Protein AF-A0A9W4WM50-F1 (afdb_monomer)

Sequence (580 aa):
MAYTFANVKIEKAGLTVTTSDATSEHHPTNTIADTPDEDGKQFYYRPIKRREQKWVLYCTKLGAALARELKRANSDSEIPTEILTDLPKGYQLFEHVKNYINDPKKYRTDTYLFGLGSIKFRSPAEFEDHLLWLASDQSTQCICKYCSKDSTPRKKIQSTPQRSVQQTTPQSALTKKSLIVSPSNQVESKSKKSTSNNEQLPYDISYYIRSGEVAWFKTSTILPDNHLEELKKGNVDIGHWPGYVIERQKFSQAANDKVTRSQIGKISYRVQPFNVAGVLKALEDQVVPWLMLSSENFVKKIYKIKEDHESQGKYSPTLMRIISLFCSACDIARRISKTYALLDSYTYTFPPLFLQNIKDLEERRLLQEMEKCPHYKSIFFGSEILKEEDYVRMNDVVSKGNNIRVFKINTIYKNSENKLFFNGDIYLKASTKNGKISWSRLNEEDREYFIELKEISGRYYDTHPFIDKSMEVEEVISFNERKNLLEIQETNKTTKRSIASDDPLDTSTKKPKVRNENVSPQKKALQHSHPLDMNSKEVGIVKQKVDPLVISPTIPFLEESDDEISEVDGKLFEMLSNNS

Solvent-accessible surface area (backbone atoms only — not comparable to full-atom values): 36254 Å² total; per-residue (Å²): 134,88,69,60,74,66,22,60,45,85,42,84,67,9,34,39,49,76,41,62,87,32,38,65,85,34,47,82,83,55,48,56,92,62,84,56,48,98,82,30,42,36,76,25,37,40,74,59,52,83,87,38,69,74,44,48,55,39,29,35,56,45,13,42,52,50,47,54,50,48,39,70,69,38,77,86,59,85,71,82,33,52,24,33,68,58,69,37,60,41,44,49,46,26,29,40,37,36,42,26,75,80,44,64,89,63,49,48,70,50,54,32,40,26,10,49,65,91,50,66,36,64,47,52,80,60,39,42,49,44,51,53,35,40,23,18,69,58,88,61,80,49,74,20,65,84,67,33,86,85,58,63,84,80,74,83,81,85,86,83,82,89,84,86,82,88,88,88,85,81,90,83,86,91,87,83,91,87,83,86,88,87,87,85,89,86,86,82,91,80,93,74,87,74,87,76,68,77,52,70,77,81,90,74,82,72,60,69,87,49,62,74,20,35,30,32,32,35,26,85,73,74,50,57,69,73,57,55,49,41,27,57,77,66,73,50,85,63,71,56,43,39,27,32,30,67,40,77,46,71,41,72,96,74,83,92,73,93,74,58,87,89,50,69,70,42,54,32,31,39,29,39,46,37,55,48,85,66,78,41,73,42,47,60,98,36,54,47,62,38,72,74,60,74,81,42,73,59,62,59,49,52,54,47,55,50,58,55,31,84,74,61,67,83,67,56,75,66,45,51,50,53,50,51,37,50,52,52,16,49,50,50,52,52,56,44,23,23,27,31,27,78,36,68,73,44,86,53,77,79,63,69,67,53,66,76,72,50,84,50,67,65,61,37,46,53,50,66,54,49,51,77,25,58,24,32,51,31,30,41,51,24,35,42,69,52,43,52,72,36,48,25,28,47,64,50,91,78,50,65,74,71,35,44,46,31,37,33,30,62,41,37,36,31,48,98,84,70,48,57,38,34,38,29,46,43,33,37,40,37,60,45,100,82,71,51,74,46,38,34,74,69,55,57,95,92,55,78,45,79,49,50,67,87,46,44,19,43,78,51,30,85,89,52,76,78,66,81,64,62,56,67,63,80,43,82,48,51,63,67,56,54,49,55,60,70,68,55,44,64,72,78,78,49,88,89,75,69,90,89,72,84,77,90,81,80,90,83,84,81,88,85,91,84,90,84,88,82,86,85,84,90,79,87,78,89,77,90,85,84,84,89,81,84,83,90,83,89,85,90,80,94,78,82,94,77,86,81,87,76,87,70,84,86,75,96,81,87,80,84,68,76,100,69,87,73,80,81,85,93,88,89,87,86,82,89,88,81,82,136

Mean predicted aligned error: 20.42 Å

Foldseek 3Di:
DQFAFDQWDQDLQAIEGNFDPFALVFPDPQQDQDQADPQQKTKGKHFDDCPDPVNFVLQQVLLQLLVVSVCVNPVPDDRNHSGHLDDHPRKTKIWTFIARPVDRVPTDTQIWITTHHNDTQRGSVLCNLVSSCSRGPVPDFRPRLVRDPPNDDDDDDDDDDDDDDDDDDDDDDDDDDDDDDDDDDDDDDDDDDDDFDQPDDDDDAPQDAAALFKWWFQVVQAADVVLVVLCVVVVQDDRTFIAGFHHKDFDDDDDDDPDPPVRHGWIKTFIDTAQADDTTIGTPVGIDHCLVPLPDPSLVVLVVVLVVCVVPVPGDPSNNVVSVSRNVSSVLLQVLLQEKAFAAKDQDDDNPCLLVPQPDPVQSVVVVQQNVWIWGQWMSNRRGIDGQQFWFWWPDPPCPPQKTKIWGFHTWTQGPVRFIKTKTWIKIWHQDPVRDITIHTPDDPSDIDMDGPNGTQGGQRPVCNVSPGRRNHDYYDYPVVSVVSSPDHPVVVDPDDHSPDDDDDDDDDDDDDDDDDDDDDDDDDDDDDDDDDDDDDDDDDDDDDDDDDDPDPDDDDDPPDDPDDDDDDDDDDDPPPDDD

Radius of gyration: 33.78 Å; Cα contacts (8 Å, |Δi|>4): 833; chains: 1; bounding box: 81×107×106 Å

InterPro domains:
  IPR031915 Cryptic loci regulator 2, N-terminal [PF16761] (83-147)
  IPR038986 Cryptic loci regulator 2 [PTHR38046] (14-429)

Structure (mmCIF, N/CA/C/O backbone):
data_AF-A0A9W4WM50-F1
#
_entry.id   AF-A0A9W4WM50-F1
#
loop_
_atom_site.group_PDB
_atom_site.id
_atom_site.type_symbol
_atom_site.label_atom_id
_atom_site.label_alt_id
_atom_site.label_comp_id
_atom_site.label_asym_id
_atom_site.label_entity_id
_atom_site.label_seq_id
_atom_site.pdbx_PDB_ins_code
_atom_site.Cartn_x
_atom_site.Cartn_y
_atom_site.Cartn_z
_atom_site.occupancy
_atom_site.B_iso_or_equiv
_atom_site.auth_seq_id
_atom_site.auth_comp_id
_atom_site.auth_asym_id
_atom_site.auth_atom_id
_atom_site.pdbx_PDB_model_num
ATOM 1 N N . MET A 1 1 ? -44.010 -3.019 12.188 1.00 57.16 1 MET A N 1
ATOM 2 C CA . MET A 1 1 ? -44.573 -2.990 13.560 1.00 57.16 1 MET A CA 1
ATOM 3 C C . MET A 1 1 ? -43.812 -1.926 14.339 1.00 57.16 1 MET A C 1
ATOM 5 O O . MET A 1 1 ? -42.719 -1.588 13.901 1.00 57.16 1 MET A O 1
ATOM 9 N N . ALA A 1 2 ? -44.356 -1.378 15.426 1.00 67.69 2 ALA A N 1
ATOM 10 C CA . ALA A 1 2 ? -43.585 -0.509 16.319 1.00 67.69 2 ALA A CA 1
ATOM 11 C C . ALA A 1 2 ? -42.947 -1.365 17.423 1.00 67.69 2 ALA A C 1
ATOM 13 O O . ALA A 1 2 ? -43.643 -2.177 18.030 1.00 67.69 2 ALA A O 1
ATOM 14 N N . TYR A 1 3 ? -41.646 -1.199 17.659 1.00 81.56 3 TYR A N 1
ATOM 15 C CA . TYR A 1 3 ? -40.951 -1.804 18.794 1.00 81.56 3 TYR A CA 1
ATOM 16 C C . TYR A 1 3 ? -40.905 -0.805 19.952 1.00 81.56 3 TYR A C 1
ATOM 18 O O . TYR A 1 3 ? -40.448 0.324 19.777 1.00 81.56 3 TYR A O 1
ATOM 26 N N . THR A 1 4 ? -41.319 -1.232 21.143 1.00 88.19 4 THR A N 1
ATOM 27 C CA . THR A 1 4 ? -41.047 -0.501 22.386 1.00 88.19 4 THR A CA 1
ATOM 28 C C . THR A 1 4 ? -39.638 -0.859 22.843 1.00 88.19 4 THR A C 1
ATOM 30 O O . THR A 1 4 ? -39.409 -1.957 23.346 1.00 88.19 4 THR A O 1
ATOM 33 N N . PHE A 1 5 ? -38.671 0.033 22.635 1.00 91.75 5 PHE A N 1
ATOM 34 C CA . PHE A 1 5 ? -37.283 -0.213 23.029 1.00 91.75 5 PHE A CA 1
ATOM 35 C C . PHE A 1 5 ? -37.091 -0.005 24.535 1.00 91.75 5 PHE A C 1
ATOM 37 O O . PHE A 1 5 ? -37.196 1.114 25.031 1.00 91.75 5 PHE A O 1
ATOM 44 N N . ALA A 1 6 ? -36.801 -1.093 25.252 1.00 92.25 6 ALA A N 1
ATOM 45 C CA . ALA A 1 6 ? -36.614 -1.105 26.707 1.00 92.25 6 ALA A CA 1
ATOM 46 C C . ALA A 1 6 ? -35.228 -1.621 27.138 1.00 92.25 6 ALA A C 1
ATOM 48 O O . ALA A 1 6 ? -34.771 -1.328 28.240 1.00 92.25 6 ALA A O 1
ATOM 49 N N . ASN A 1 7 ? -34.545 -2.369 26.266 1.00 95.00 7 ASN A N 1
ATOM 50 C CA . ASN A 1 7 ? -33.316 -3.105 26.567 1.00 95.00 7 ASN A CA 1
ATOM 51 C C . ASN A 1 7 ? -32.084 -2.504 25.863 1.00 95.00 7 ASN A C 1
ATOM 53 O O . ASN A 1 7 ? -31.195 -3.228 25.410 1.00 95.00 7 ASN A O 1
ATOM 57 N N . VAL A 1 8 ? -32.034 -1.173 25.748 1.00 94.12 8 VAL A N 1
ATOM 58 C CA . VAL A 1 8 ? -30.922 -0.428 25.136 1.00 94.12 8 VAL A CA 1
ATOM 59 C C . VAL A 1 8 ? -30.452 0.676 26.072 1.00 94.12 8 VAL A C 1
ATOM 61 O O . VAL A 1 8 ? -31.258 1.444 26.592 1.00 94.12 8 VAL A O 1
ATOM 64 N N . LYS A 1 9 ? -29.136 0.806 26.230 1.00 94.25 9 LYS A N 1
ATOM 65 C CA . LYS A 1 9 ? -28.502 2.018 26.752 1.00 94.25 9 LYS A CA 1
ATOM 66 C C . LYS A 1 9 ? -27.937 2.828 25.594 1.00 94.25 9 LYS A C 1
ATOM 68 O O . LYS A 1 9 ? -27.181 2.293 24.783 1.00 94.25 9 LYS A O 1
ATOM 73 N N . ILE A 1 10 ? -28.293 4.108 25.548 1.00 92.50 10 ILE A N 1
ATOM 74 C CA . ILE A 1 10 ? -27.641 5.103 24.698 1.00 92.50 10 ILE A CA 1
ATOM 75 C C . ILE A 1 10 ? -26.515 5.712 25.534 1.00 92.50 10 ILE A C 1
ATOM 77 O O . ILE A 1 10 ? -26.755 6.305 26.584 1.00 92.50 10 ILE A O 1
ATOM 81 N N . GLU A 1 11 ? -25.279 5.527 25.092 1.00 89.75 11 GLU A N 1
ATOM 82 C CA . GLU A 1 11 ? -24.071 6.016 25.749 1.00 89.75 11 GLU A CA 1
ATOM 83 C C . GLU A 1 11 ? -23.299 6.896 24.753 1.00 89.75 11 GLU A C 1
ATOM 85 O O . GLU A 1 11 ? -23.441 6.748 23.541 1.00 89.75 11 GLU A O 1
ATOM 90 N N . LYS A 1 12 ? -22.415 7.794 25.217 1.00 81.38 12 LYS A N 1
ATOM 91 C CA . LYS A 1 12 ? -21.556 8.578 24.297 1.00 81.38 12 LYS A CA 1
ATOM 92 C C . LYS A 1 12 ? -20.693 7.675 23.390 1.00 81.38 12 LYS A C 1
ATOM 94 O O . LYS A 1 12 ? -20.316 8.067 22.290 1.00 81.38 12 LYS A O 1
ATOM 99 N N . ALA A 1 13 ? -20.417 6.459 23.857 1.00 80.38 13 ALA A N 1
ATOM 100 C CA . ALA A 1 13 ? -19.750 5.387 23.129 1.00 80.38 13 ALA A CA 1
ATOM 101 C C . ALA A 1 13 ? -20.557 4.828 21.939 1.00 80.38 13 ALA A C 1
ATOM 103 O O . ALA A 1 13 ? -19.961 4.338 20.987 1.00 80.38 13 ALA A O 1
ATOM 104 N N . GLY A 1 14 ? -21.889 4.863 21.999 1.00 91.94 14 GLY A N 1
ATOM 105 C CA . GLY A 1 14 ? -22.771 4.159 21.073 1.00 91.94 14 GLY A CA 1
ATOM 106 C C . GLY A 1 14 ? -23.938 3.483 21.788 1.00 91.94 14 GLY A C 1
ATOM 107 O O . GLY A 1 14 ? -24.387 3.929 22.844 1.00 91.94 14 GLY A O 1
ATOM 108 N N . LEU A 1 15 ? -24.433 2.399 21.199 1.00 94.06 15 LEU A N 1
ATOM 109 C CA . LEU A 1 15 ? -25.604 1.663 21.663 1.00 94.06 15 LEU A CA 1
ATOM 110 C C . LEU A 1 15 ? -25.195 0.333 22.307 1.00 94.06 15 LEU A C 1
ATOM 112 O O . LEU A 1 15 ? -24.501 -0.477 21.693 1.00 94.06 15 LEU A O 1
ATOM 116 N N . THR A 1 16 ? -25.671 0.088 23.527 1.00 95.88 16 THR A N 1
ATOM 117 C CA . THR A 1 16 ? -25.411 -1.146 24.283 1.00 95.88 16 THR A CA 1
ATOM 118 C C . THR A 1 16 ? -26.733 -1.879 24.528 1.00 95.88 16 THR A C 1
ATOM 120 O O . THR A 1 16 ? -27.562 -1.407 25.308 1.00 95.88 16 THR A O 1
ATOM 123 N N . VAL A 1 17 ? -26.948 -3.036 23.889 1.00 96.19 17 VAL A N 1
ATOM 124 C CA . VAL A 1 17 ? -28.140 -3.877 24.132 1.00 96.19 17 VAL A CA 1
ATOM 125 C C . VAL A 1 17 ? -27.931 -4.712 25.397 1.00 96.19 17 VAL A C 1
ATOM 127 O O . VAL A 1 17 ? -26.958 -5.457 25.508 1.00 96.19 17 VAL A O 1
ATOM 130 N N . THR A 1 18 ? -28.827 -4.572 26.376 1.00 96.00 18 THR A N 1
ATOM 131 C CA . THR A 1 18 ? -28.659 -5.146 27.725 1.00 96.00 18 THR A CA 1
ATOM 132 C C . THR A 1 18 ? -29.160 -6.581 27.864 1.00 96.00 18 THR A C 1
ATOM 134 O O . THR A 1 18 ? -28.755 -7.276 28.797 1.00 96.00 18 THR A O 1
ATOM 137 N N . THR A 1 19 ? -30.018 -7.027 26.947 1.00 95.12 19 THR A N 1
ATOM 138 C CA . THR A 1 19 ? -30.654 -8.352 26.958 1.00 95.12 19 THR A CA 1
ATOM 139 C C . THR A 1 19 ? -30.046 -9.255 25.890 1.00 95.12 19 THR A C 1
ATOM 141 O O . THR A 1 19 ? -29.644 -8.799 24.822 1.00 95.12 19 THR A O 1
ATOM 144 N N . SER A 1 20 ? -29.951 -10.552 26.179 1.00 95.00 20 SER A N 1
ATOM 145 C CA . SER A 1 20 ? -29.445 -11.560 25.247 1.00 95.00 20 SER A CA 1
ATOM 146 C C . SER A 1 20 ? -30.062 -12.924 25.541 1.00 95.00 20 SER A C 1
ATOM 148 O O . SER A 1 20 ? -30.297 -13.266 26.699 1.00 95.00 20 SER A O 1
ATOM 150 N N . ASP A 1 21 ? -30.277 -13.700 24.485 1.00 93.12 21 ASP A N 1
ATOM 151 C CA . ASP A 1 21 ? -30.723 -15.094 24.488 1.00 93.12 21 ASP A CA 1
ATOM 152 C C . ASP A 1 21 ? -29.594 -16.086 24.134 1.00 93.12 21 ASP A C 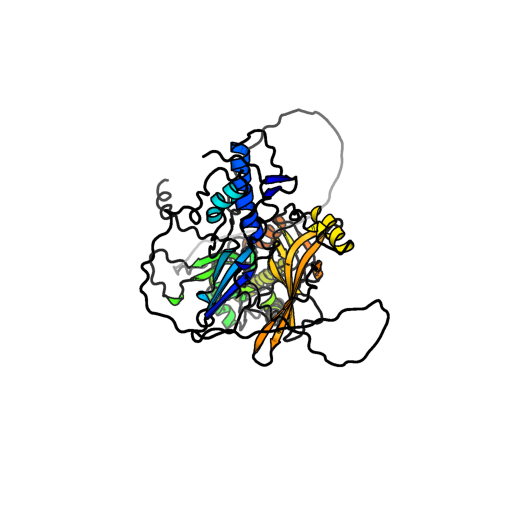1
ATOM 154 O O . ASP A 1 21 ? -29.828 -17.291 24.028 1.00 93.12 21 ASP A O 1
ATOM 158 N N . ALA A 1 22 ? -28.359 -15.599 23.965 1.00 93.31 22 ALA A N 1
ATOM 159 C CA . ALA A 1 22 ? -27.210 -16.418 23.593 1.00 93.31 22 ALA A CA 1
ATOM 160 C C . ALA A 1 22 ? -26.449 -17.036 24.776 1.00 93.31 22 ALA A C 1
ATOM 162 O O . ALA A 1 22 ? -26.294 -16.441 25.844 1.00 93.31 22 ALA A O 1
ATOM 163 N N . THR A 1 23 ? -25.848 -18.201 24.522 1.00 90.31 23 THR A N 1
ATOM 164 C CA . THR A 1 23 ? -24.855 -18.834 25.403 1.00 90.31 23 THR A CA 1
ATOM 165 C C . THR A 1 23 ? -23.603 -19.215 24.612 1.00 90.31 23 THR A C 1
ATOM 167 O O . THR A 1 23 ? -23.659 -19.519 23.419 1.00 90.31 23 THR A O 1
ATOM 170 N N . SER A 1 24 ? -22.445 -19.220 25.278 1.00 88.81 24 SER A N 1
ATOM 171 C CA . SER A 1 24 ? -21.162 -19.593 24.662 1.00 88.81 24 SER A CA 1
ATOM 172 C C . SER A 1 24 ? -21.041 -21.085 24.335 1.00 88.81 24 SER A C 1
ATOM 174 O O . SER A 1 24 ? -20.157 -21.480 23.587 1.00 88.81 24 SER A O 1
ATOM 176 N N . GLU A 1 25 ? -21.940 -21.921 24.857 1.00 89.69 25 GLU A N 1
ATOM 177 C CA . GLU A 1 25 ? -22.027 -23.353 24.533 1.00 89.69 25 GLU A CA 1
ATOM 178 C C . GLU A 1 25 ? -22.451 -23.592 23.072 1.00 89.69 25 GLU A C 1
ATOM 180 O O . GLU A 1 25 ? -22.173 -24.644 22.503 1.00 89.69 25 GLU A O 1
ATOM 185 N N . HIS A 1 26 ? -23.069 -22.588 22.440 1.00 90.38 26 HIS A N 1
ATOM 186 C CA . HIS A 1 26 ? -23.449 -22.588 21.027 1.00 90.38 26 HIS A CA 1
ATOM 187 C C . HIS A 1 26 ? -22.331 -22.112 20.081 1.00 90.38 26 HIS A C 1
ATOM 189 O O . HIS A 1 26 ? -22.561 -21.953 18.880 1.00 90.38 26 HIS A O 1
ATOM 195 N N . HIS A 1 27 ? -21.126 -21.838 20.588 1.00 93.62 27 HIS A N 1
ATOM 196 C CA . HIS A 1 27 ? -19.975 -21.471 19.757 1.00 93.62 27 HIS A CA 1
ATOM 197 C C . HIS A 1 27 ? -19.401 -22.715 19.046 1.00 93.62 27 HIS A C 1
ATOM 199 O O . HIS A 1 27 ? -19.500 -23.827 19.567 1.00 93.62 27 HIS A O 1
ATOM 205 N N . PRO A 1 28 ? -18.813 -22.576 17.842 1.00 92.56 28 PRO A N 1
ATOM 206 C CA . PRO A 1 28 ? -18.194 -23.700 17.147 1.00 92.56 28 PRO A CA 1
ATOM 207 C C . PRO A 1 28 ? -16.991 -24.225 17.940 1.00 92.56 28 PRO A C 1
ATOM 209 O O . PRO A 1 28 ? -16.204 -23.448 18.472 1.00 92.56 28 PRO A O 1
ATOM 212 N N . THR A 1 29 ? -16.826 -25.547 17.989 1.00 90.38 29 THR A N 1
ATOM 213 C CA . THR A 1 29 ? -15.740 -26.207 18.733 1.00 90.38 29 THR A CA 1
ATOM 214 C C . THR A 1 29 ? -14.476 -26.426 17.900 1.00 90.38 29 THR A C 1
ATOM 216 O O . THR A 1 29 ? -13.381 -26.452 18.454 1.00 90.38 29 THR A O 1
ATOM 219 N N . ASN A 1 30 ? -14.593 -26.538 16.572 1.00 90.19 30 ASN A N 1
ATOM 220 C CA . ASN A 1 30 ? -13.462 -26.664 15.648 1.00 90.19 30 ASN A CA 1
ATOM 221 C C . ASN A 1 30 ? -12.849 -25.286 15.333 1.00 90.19 30 ASN A C 1
ATOM 223 O O . ASN A 1 30 ? -12.982 -24.763 14.226 1.00 90.19 30 ASN A O 1
ATOM 227 N N . THR A 1 31 ? -12.222 -24.664 16.334 1.00 87.12 31 THR A N 1
ATOM 228 C CA . THR A 1 31 ? -11.663 -23.300 16.242 1.00 87.12 31 THR A CA 1
ATOM 229 C C . THR A 1 31 ? -10.204 -23.233 15.790 1.00 87.12 31 THR A C 1
ATOM 231 O O . THR A 1 31 ? -9.695 -22.144 15.519 1.00 87.12 31 THR A O 1
ATOM 234 N N . ILE A 1 32 ? -9.536 -24.383 15.682 1.00 82.25 32 ILE A N 1
ATOM 235 C CA . ILE A 1 32 ? -8.114 -24.519 15.348 1.00 82.25 32 ILE A CA 1
ATOM 236 C C . ILE A 1 32 ? -7.972 -25.121 13.942 1.00 82.25 32 ILE A C 1
ATOM 238 O O . ILE A 1 32 ? -8.825 -25.878 13.482 1.00 82.25 32 ILE A O 1
ATOM 242 N N . ALA A 1 33 ? -6.895 -24.762 13.242 1.00 82.25 33 ALA A N 1
ATOM 243 C CA . ALA A 1 33 ? -6.558 -25.309 11.933 1.00 82.25 33 ALA A CA 1
ATOM 244 C C . ALA A 1 33 ? -5.970 -26.731 12.060 1.00 82.25 33 ALA A C 1
ATOM 246 O O . ALA A 1 33 ? -4.751 -26.914 12.038 1.00 82.25 33 ALA A O 1
ATOM 247 N N . ASP A 1 34 ? -6.845 -27.727 12.205 1.00 80.00 34 ASP A N 1
ATOM 248 C CA . ASP A 1 34 ? -6.488 -29.150 12.307 1.00 80.00 34 ASP A CA 1
ATOM 249 C C . ASP A 1 34 ? -5.799 -29.695 11.037 1.00 80.00 34 ASP A C 1
ATOM 251 O O . ASP A 1 34 ? -5.687 -29.014 10.011 1.00 80.00 34 ASP A O 1
ATOM 255 N N . THR A 1 35 ? -5.320 -30.943 11.081 1.00 82.62 35 THR A N 1
ATOM 256 C CA . THR A 1 35 ? -4.756 -31.611 9.898 1.00 82.62 35 THR A CA 1
ATOM 257 C C . THR A 1 35 ? -5.789 -31.706 8.765 1.00 82.62 35 THR A C 1
ATOM 259 O O . THR A 1 35 ? -6.939 -32.049 9.044 1.00 82.62 35 THR A O 1
ATOM 262 N N . PRO A 1 36 ? -5.402 -31.449 7.501 1.00 83.56 36 PRO A N 1
ATOM 263 C CA . PRO A 1 36 ? -6.304 -31.568 6.356 1.00 83.56 36 PRO A CA 1
ATOM 264 C C . PRO A 1 36 ? -6.887 -32.978 6.196 1.00 83.56 36 PRO A C 1
ATOM 266 O O . PRO A 1 36 ? -6.242 -33.959 6.567 1.00 83.56 36 PRO A O 1
ATOM 269 N N . ASP A 1 37 ? -8.074 -33.070 5.593 1.00 84.81 37 ASP A N 1
ATOM 270 C CA . ASP A 1 37 ? -8.659 -34.348 5.176 1.00 84.81 37 ASP A CA 1
ATOM 271 C C . ASP A 1 37 ? -7.948 -34.959 3.952 1.00 84.81 37 ASP A C 1
ATOM 273 O O . ASP A 1 37 ? -7.049 -34.353 3.366 1.00 84.81 37 ASP A O 1
ATOM 277 N N . GLU A 1 38 ? -8.343 -36.176 3.566 1.00 85.94 38 GLU A N 1
ATOM 278 C CA . GLU A 1 38 ? -7.714 -36.939 2.474 1.00 85.94 38 GLU A CA 1
ATOM 279 C C . GLU A 1 38 ? -7.813 -36.242 1.099 1.00 85.94 38 GLU A C 1
ATOM 281 O O . GLU A 1 38 ? -6.940 -36.433 0.254 1.00 85.94 38 GLU A O 1
ATOM 286 N N . ASP A 1 39 ? -8.802 -35.360 0.890 1.00 82.56 39 ASP A N 1
ATOM 287 C CA . ASP A 1 39 ? -8.909 -34.517 -0.315 1.00 82.56 39 ASP A CA 1
ATOM 288 C C . ASP A 1 39 ? -8.091 -33.207 -0.201 1.00 82.56 39 ASP A C 1
ATOM 290 O O . ASP A 1 39 ? -8.086 -32.380 -1.121 1.00 82.56 39 ASP A O 1
ATOM 294 N N . GLY A 1 40 ? -7.422 -32.969 0.931 1.00 83.38 40 GLY A N 1
ATOM 295 C CA . GLY A 1 40 ? -6.658 -31.757 1.230 1.00 83.38 40 GLY A CA 1
ATOM 296 C C . GLY A 1 40 ? -7.502 -30.562 1.688 1.00 83.38 40 GLY A C 1
ATOM 297 O O . GLY A 1 40 ? -7.051 -29.419 1.548 1.00 83.38 40 GLY A O 1
ATOM 298 N N . LYS A 1 41 ? -8.717 -30.780 2.209 1.00 85.50 41 LYS A N 1
ATOM 299 C CA . LYS A 1 41 ? -9.574 -29.716 2.763 1.00 85.50 41 LYS A CA 1
ATOM 300 C C . LYS A 1 41 ? -9.277 -29.501 4.247 1.00 85.50 41 LYS A C 1
ATOM 302 O O . LYS A 1 41 ? -9.097 -30.454 4.996 1.00 85.50 41 LYS A O 1
ATOM 307 N N . GLN A 1 42 ? -9.279 -28.248 4.690 1.00 89.56 42 GLN A N 1
ATOM 308 C CA . GLN A 1 42 ? -9.053 -27.863 6.086 1.00 89.56 42 GLN A CA 1
ATOM 309 C C . GLN A 1 42 ? -10.052 -26.757 6.458 1.00 89.56 42 GLN A C 1
ATOM 311 O O . GLN A 1 42 ? -9.898 -25.603 6.049 1.00 89.56 42 GLN A O 1
ATOM 316 N N . PHE A 1 43 ? -11.120 -27.128 7.174 1.00 91.56 43 PHE A N 1
ATOM 317 C CA . PHE A 1 43 ? -12.271 -26.261 7.466 1.00 91.56 43 PHE A CA 1
ATOM 318 C C . PHE A 1 43 ? -12.424 -26.022 8.979 1.00 91.56 43 PHE A C 1
ATOM 320 O O . PHE A 1 43 ? -12.717 -26.952 9.731 1.00 91.56 43 PHE A O 1
ATOM 327 N N . TYR A 1 44 ? -12.271 -24.773 9.423 1.00 93.62 44 TYR A N 1
ATOM 328 C CA . TYR A 1 44 ? -12.313 -24.395 10.844 1.00 93.62 44 TYR A CA 1
ATOM 329 C C . TYR A 1 44 ? -12.935 -23.007 11.057 1.00 93.62 44 TYR A C 1
ATOM 331 O O . TYR A 1 44 ? -13.125 -22.246 10.107 1.00 93.62 44 TYR A O 1
ATOM 339 N N . TYR A 1 45 ? -13.287 -22.685 12.302 1.00 94.62 45 TYR A N 1
ATOM 340 C CA . TYR A 1 45 ? -13.939 -21.433 12.694 1.00 94.62 45 TYR A CA 1
ATOM 341 C C . TYR A 1 45 ? -13.019 -20.554 13.550 1.00 94.62 45 TYR A C 1
ATOM 343 O O . TYR A 1 45 ? -12.984 -20.691 14.772 1.00 94.62 45 TYR A O 1
ATOM 351 N N . ARG A 1 46 ? -12.303 -19.603 12.941 1.00 95.19 46 ARG A N 1
ATOM 352 C CA . ARG A 1 46 ? -11.490 -18.645 13.707 1.00 95.19 46 ARG A CA 1
ATOM 353 C C . ARG A 1 46 ? -12.404 -17.597 14.366 1.00 95.19 46 ARG A C 1
ATOM 355 O O . ARG A 1 46 ? -13.207 -16.995 13.652 1.00 95.19 46 ARG A O 1
ATOM 362 N N . PRO A 1 47 ? -12.308 -17.330 15.682 1.00 94.31 47 PRO A N 1
ATOM 363 C CA . PRO A 1 47 ? -13.021 -16.211 16.299 1.00 94.31 47 PRO A CA 1
ATOM 364 C C . PRO A 1 47 ? -12.482 -14.873 15.775 1.00 94.31 47 PRO A C 1
ATOM 366 O O . PRO A 1 47 ? -11.268 -14.674 15.694 1.00 94.31 47 PRO A O 1
ATOM 369 N N . ILE A 1 48 ? -13.391 -13.956 15.440 1.00 93.19 48 ILE A N 1
ATOM 370 C CA . ILE A 1 48 ? -13.072 -12.589 15.010 1.00 93.19 48 ILE A CA 1
ATOM 371 C C . ILE A 1 48 ? -12.962 -11.710 16.264 1.00 93.19 48 ILE A C 1
ATOM 373 O O . ILE A 1 48 ? -13.912 -11.598 17.044 1.00 93.19 48 ILE A O 1
ATOM 377 N N . LYS A 1 49 ? -11.792 -11.104 16.480 1.00 88.06 49 LYS A N 1
ATOM 378 C CA . LYS A 1 49 ? -11.478 -10.237 17.626 1.00 88.06 49 LYS A CA 1
ATOM 379 C C . LYS A 1 49 ? -12.084 -8.838 17.433 1.00 88.06 49 LYS A C 1
ATOM 381 O O . LYS A 1 49 ? -12.185 -8.351 16.311 1.00 88.06 49 LYS A O 1
ATOM 386 N N . ARG A 1 50 ? -12.387 -8.134 18.536 1.00 82.31 50 ARG A N 1
ATOM 387 C CA . ARG A 1 50 ? -13.011 -6.788 18.509 1.00 82.31 50 ARG A CA 1
ATOM 388 C C . ARG A 1 50 ? -12.231 -5.705 17.739 1.00 82.31 50 ARG A C 1
ATOM 390 O O . ARG A 1 50 ? -12.832 -4.712 17.351 1.00 82.31 50 ARG A O 1
ATOM 397 N N . ARG A 1 51 ? -10.915 -5.878 17.532 1.00 72.56 51 ARG A N 1
ATOM 398 C CA . ARG A 1 51 ? -10.058 -4.947 16.765 1.00 72.56 51 ARG A CA 1
ATOM 399 C C . ARG A 1 51 ? -10.115 -5.165 15.240 1.00 72.56 51 ARG A C 1
ATOM 401 O O . ARG A 1 51 ? -9.591 -4.344 14.503 1.00 72.56 51 ARG A O 1
ATOM 408 N N . GLU A 1 52 ? -10.710 -6.254 14.749 1.00 82.25 52 GLU A N 1
ATOM 409 C CA . GLU A 1 52 ? -10.707 -6.578 13.313 1.00 82.25 52 GLU A CA 1
ATOM 410 C C . GLU A 1 52 ? -11.768 -5.779 12.537 1.00 82.25 52 GLU A C 1
ATOM 412 O O . GLU A 1 52 ? -12.912 -5.668 12.980 1.00 82.25 52 GLU A O 1
ATOM 417 N N . GLN A 1 53 ? -11.438 -5.309 11.327 1.00 83.00 53 GLN A N 1
ATOM 418 C CA . GLN A 1 53 ? -12.354 -4.552 10.453 1.00 83.00 53 GLN A CA 1
ATOM 419 C C . GLN A 1 53 ? -13.704 -5.268 10.246 1.00 83.00 53 GLN A C 1
ATOM 421 O O . GLN A 1 53 ? -14.757 -4.630 10.269 1.00 83.00 53 GLN A O 1
ATOM 426 N N . LYS A 1 54 ? -13.692 -6.607 10.131 1.00 86.25 54 LYS A N 1
ATOM 427 C CA . LYS A 1 54 ? -14.903 -7.444 10.040 1.00 86.25 54 LYS A CA 1
ATOM 428 C C . LYS A 1 54 ? -15.822 -7.312 11.261 1.00 86.25 54 LYS A C 1
ATOM 430 O O . LYS A 1 54 ? -17.036 -7.343 11.089 1.00 86.25 54 LYS A O 1
ATOM 435 N N . TRP A 1 55 ? -15.274 -7.169 12.472 1.00 93.25 55 TRP A N 1
ATOM 436 C CA . TRP A 1 55 ? -16.057 -6.931 13.691 1.00 93.25 55 TRP A CA 1
ATOM 437 C C . TRP A 1 55 ? -16.635 -5.516 13.694 1.00 93.25 55 TRP A C 1
ATOM 439 O O . TRP A 1 55 ? -17.842 -5.348 13.863 1.00 93.25 55 TRP A O 1
ATOM 449 N N . VAL A 1 56 ? -15.788 -4.509 13.448 1.00 87.44 56 VAL A N 1
ATOM 450 C CA . VAL A 1 56 ? -16.190 -3.092 13.440 1.00 87.44 56 VAL A CA 1
ATOM 451 C C . VAL A 1 56 ? -17.330 -2.865 12.444 1.00 87.44 56 VAL A C 1
ATOM 453 O O . VAL A 1 56 ? -18.385 -2.370 12.827 1.00 87.44 56 VAL A O 1
ATOM 456 N N . LEU A 1 57 ? -17.185 -3.330 11.199 1.00 84.81 57 LEU A N 1
ATOM 457 C CA . LEU A 1 57 ? -18.210 -3.207 10.158 1.00 84.81 57 LEU A CA 1
ATOM 458 C C . LEU A 1 57 ? -19.535 -3.897 10.532 1.00 84.81 57 LEU A C 1
ATOM 460 O O . LEU A 1 57 ? -20.608 -3.404 10.178 1.00 84.81 57 LEU A O 1
ATOM 464 N N . TYR A 1 58 ? -19.479 -5.022 11.253 1.00 94.19 58 TYR A N 1
ATOM 465 C CA . TYR A 1 58 ? -20.667 -5.738 11.725 1.00 94.19 58 TYR A CA 1
ATOM 466 C C . TYR A 1 58 ? -21.401 -4.927 12.804 1.00 94.19 58 TYR A C 1
ATOM 468 O O . TYR A 1 58 ? -22.607 -4.706 12.689 1.00 94.19 58 TYR A O 1
ATOM 476 N N . CYS A 1 59 ? -20.675 -4.414 13.802 1.00 94.94 59 CYS A N 1
ATOM 477 C CA . CYS A 1 59 ? -21.230 -3.571 14.864 1.00 94.94 59 CYS A CA 1
ATOM 478 C C . CYS A 1 59 ? -21.722 -2.203 14.366 1.00 94.94 59 CYS A C 1
ATOM 480 O O . CYS A 1 59 ? -22.720 -1.707 14.886 1.00 94.94 59 CYS A O 1
ATOM 482 N N . THR A 1 60 ? -21.096 -1.613 13.342 1.00 91.44 60 THR A N 1
ATOM 483 C CA . THR A 1 60 ? -21.574 -0.374 12.702 1.00 91.44 60 THR A CA 1
ATOM 484 C C . THR A 1 60 ? -22.875 -0.605 11.940 1.00 91.44 60 THR A C 1
ATOM 486 O O . THR A 1 60 ? -23.831 0.138 12.136 1.00 91.44 60 THR A O 1
ATOM 489 N N . LYS A 1 61 ? -22.970 -1.665 11.122 1.00 89.69 61 LYS A N 1
ATOM 490 C CA . LYS A 1 61 ? -24.209 -1.967 10.378 1.00 89.69 61 LYS A CA 1
ATOM 491 C C . LYS A 1 61 ? -25.385 -2.269 11.318 1.00 89.69 61 LYS A C 1
ATOM 493 O O . LYS A 1 61 ? -26.487 -1.783 11.084 1.00 89.69 61 LYS A O 1
ATOM 498 N N . LEU A 1 62 ? -25.141 -2.998 12.410 1.00 96.00 62 LEU A N 1
ATOM 499 C CA . LEU A 1 62 ? -26.142 -3.236 13.457 1.00 96.00 62 LEU A CA 1
ATOM 500 C C . LEU A 1 62 ? -26.492 -1.976 14.271 1.00 96.00 62 LEU A C 1
ATOM 502 O O . LEU A 1 62 ? -27.657 -1.764 14.600 1.00 96.00 62 LEU A O 1
ATOM 506 N N . GLY A 1 63 ? -25.500 -1.141 14.591 1.00 95.38 63 GLY A N 1
ATOM 507 C CA . GLY A 1 63 ? -25.691 0.100 15.342 1.00 95.38 63 GLY A CA 1
ATOM 508 C C . GLY A 1 63 ? -26.543 1.113 14.582 1.00 95.38 63 GLY A C 1
ATOM 509 O O . GLY A 1 63 ? -27.503 1.630 15.143 1.00 95.38 63 GLY A O 1
ATOM 510 N N . ALA A 1 64 ? -26.264 1.315 13.292 1.00 92.56 64 ALA A N 1
ATOM 511 C CA . ALA A 1 64 ? -27.046 2.183 12.414 1.00 92.56 64 ALA A CA 1
ATOM 512 C C . ALA A 1 64 ? -28.493 1.688 12.248 1.00 92.56 64 ALA A C 1
ATOM 514 O O . ALA A 1 64 ? -29.432 2.483 12.271 1.00 92.56 64 ALA A O 1
ATOM 515 N N . ALA A 1 65 ? -28.699 0.370 12.149 1.00 92.38 65 ALA A N 1
ATOM 516 C CA . ALA A 1 65 ? -30.037 -0.213 12.119 1.00 92.38 65 ALA A CA 1
ATOM 517 C C . ALA A 1 65 ? -30.827 0.059 13.410 1.00 92.38 65 ALA A C 1
ATOM 519 O O . ALA A 1 65 ? -31.962 0.534 13.352 1.00 92.38 65 ALA A O 1
ATOM 520 N N . LEU A 1 66 ? -30.218 -0.178 14.577 1.00 95.25 66 LEU A N 1
ATOM 521 C CA . LEU A 1 66 ? -30.855 0.084 15.867 1.00 95.25 66 LEU A CA 1
ATOM 522 C C . LEU A 1 66 ? -31.094 1.589 16.091 1.00 95.25 66 LEU A C 1
ATOM 524 O O . LEU A 1 66 ? -32.174 1.972 16.535 1.00 95.25 66 LEU A O 1
ATOM 528 N N . ALA A 1 67 ? -30.140 2.451 15.725 1.00 95.06 67 ALA A N 1
ATOM 529 C CA . ALA A 1 67 ? -30.267 3.907 15.822 1.00 95.06 67 ALA A CA 1
ATOM 530 C C . ALA A 1 67 ? -31.424 4.452 14.968 1.00 95.06 67 ALA A C 1
ATOM 532 O O . ALA A 1 67 ? -32.204 5.284 15.434 1.00 95.06 67 ALA A O 1
ATOM 533 N N . ARG A 1 68 ? -31.571 3.947 13.737 1.00 94.19 68 ARG A N 1
ATOM 534 C CA . ARG A 1 68 ? -32.654 4.295 12.808 1.00 94.19 68 ARG A CA 1
ATOM 535 C C . ARG A 1 68 ? -34.034 3.960 13.377 1.00 94.19 68 ARG A C 1
ATOM 537 O O . ARG A 1 68 ? -34.950 4.772 13.266 1.00 94.19 68 ARG A O 1
ATOM 544 N N . GLU A 1 69 ? -34.192 2.790 13.994 1.00 92.94 69 GLU A N 1
ATOM 545 C CA . GLU A 1 69 ? -35.474 2.387 14.585 1.00 92.94 69 GLU A CA 1
ATOM 546 C C . GLU A 1 69 ? -35.747 3.078 15.932 1.00 92.94 69 GLU A C 1
ATOM 548 O O . GLU A 1 69 ? -36.889 3.457 16.187 1.00 92.94 69 GLU A O 1
ATOM 553 N N . LEU A 1 70 ? -34.719 3.351 16.748 1.00 91.88 70 LEU A N 1
ATOM 554 C CA . LEU A 1 70 ? -34.840 4.192 17.948 1.00 91.88 70 LEU A CA 1
ATOM 555 C C . LEU A 1 70 ? -35.344 5.600 17.597 1.00 91.88 70 LEU A C 1
ATOM 557 O O . LEU A 1 70 ? -36.333 6.050 18.168 1.00 91.88 70 LEU A O 1
ATOM 561 N N . LYS A 1 71 ? -34.735 6.257 16.598 1.00 92.19 71 LYS A N 1
ATOM 562 C CA . LYS A 1 71 ? -35.159 7.579 16.094 1.00 92.19 71 LYS A CA 1
ATOM 563 C C . LYS A 1 71 ? -36.567 7.572 15.484 1.00 92.19 71 LYS A C 1
ATOM 565 O O . LYS A 1 71 ? -37.249 8.591 15.509 1.00 92.19 71 LYS A O 1
ATOM 570 N N . ARG A 1 72 ? -37.025 6.431 14.950 1.00 88.75 72 ARG A N 1
ATOM 571 C CA . ARG A 1 72 ? -38.410 6.241 14.478 1.00 88.75 72 ARG A CA 1
ATOM 572 C C . ARG A 1 72 ? -39.402 6.064 15.633 1.00 88.75 72 ARG A C 1
ATOM 574 O O . ARG A 1 72 ? -40.539 6.507 15.511 1.00 88.75 72 ARG A O 1
ATOM 581 N N . ALA A 1 73 ? -38.997 5.403 16.717 1.00 86.50 73 ALA A N 1
ATOM 582 C CA . ALA A 1 73 ? -39.832 5.191 17.900 1.00 86.50 73 ALA A CA 1
ATOM 583 C C . ALA A 1 73 ? -39.917 6.436 18.804 1.00 86.50 73 ALA A C 1
ATOM 585 O O . ALA A 1 73 ? -40.947 6.660 19.434 1.00 86.50 73 ALA A O 1
ATOM 586 N N . ASN A 1 74 ? -38.856 7.247 18.852 1.00 84.44 74 ASN A N 1
ATOM 587 C CA . ASN A 1 74 ? -38.802 8.511 19.579 1.00 84.44 74 ASN A CA 1
ATOM 588 C C . ASN A 1 74 ? -37.900 9.514 18.833 1.00 84.44 74 ASN A C 1
ATOM 590 O O . ASN A 1 74 ? -36.673 9.387 18.859 1.00 84.44 74 ASN A O 1
ATOM 594 N N . SER A 1 75 ? -38.513 10.520 18.200 1.00 72.50 75 SER A N 1
ATOM 595 C CA . SER A 1 75 ? -37.836 11.548 17.390 1.00 72.50 75 SER A CA 1
ATOM 596 C C . SER A 1 75 ? -36.782 12.346 18.152 1.00 72.50 75 SER A C 1
ATOM 598 O O . SER A 1 75 ? -35.804 12.795 17.560 1.00 72.50 75 SER A O 1
ATOM 600 N N . ASP A 1 76 ? -36.970 12.489 19.462 1.00 72.50 76 ASP A N 1
ATOM 601 C CA . ASP A 1 76 ? -36.214 13.416 20.303 1.00 72.50 76 ASP A CA 1
ATOM 602 C C . ASP A 1 76 ? -34.989 12.723 20.940 1.00 72.50 76 ASP A C 1
ATOM 604 O O . ASP A 1 76 ? -34.292 13.289 21.782 1.00 72.50 76 ASP A O 1
ATOM 608 N N . SER A 1 77 ? -34.711 11.475 20.540 1.00 76.69 77 SER A N 1
ATOM 609 C CA . SER A 1 77 ? -33.557 10.698 21.002 1.00 76.69 77 SER A CA 1
ATOM 610 C C . SER A 1 77 ? -32.277 11.114 20.276 1.00 76.69 77 SER A C 1
ATOM 612 O O . SER A 1 77 ? -31.967 10.619 19.189 1.00 76.69 77 SER A O 1
ATOM 614 N N . GLU A 1 78 ? -31.487 11.984 20.906 1.00 83.88 78 GLU A N 1
ATOM 615 C CA . GLU A 1 78 ? -30.106 12.231 20.488 1.00 83.88 78 GLU A CA 1
ATOM 616 C C . GLU A 1 78 ? -29.270 10.948 20.665 1.00 83.88 78 GLU A C 1
ATOM 618 O O . GLU A 1 78 ? -29.121 10.423 21.768 1.00 83.88 78 GLU A O 1
ATOM 623 N N . ILE A 1 79 ? -28.727 10.429 19.560 1.00 89.00 79 ILE A N 1
ATOM 624 C CA . ILE A 1 79 ? -27.840 9.258 19.534 1.00 89.00 79 ILE A CA 1
ATOM 625 C C . ILE A 1 79 ? -26.457 9.748 19.087 1.00 89.00 79 ILE A C 1
ATOM 627 O O . ILE A 1 79 ? -26.284 9.998 17.893 1.00 89.00 79 ILE A O 1
ATOM 631 N N . PRO A 1 80 ? -25.477 9.899 20.003 1.00 81.94 80 PRO A N 1
ATOM 632 C CA . PRO A 1 80 ? -24.181 10.502 19.674 1.00 81.94 80 PRO A CA 1
ATOM 633 C C . PRO A 1 80 ? -23.321 9.679 18.707 1.00 81.94 80 PRO A C 1
ATOM 635 O O . PRO A 1 80 ? -22.510 10.249 17.983 1.00 81.94 80 PRO A O 1
ATOM 638 N N . THR A 1 81 ? -23.487 8.350 18.700 1.00 87.25 81 THR A N 1
ATOM 639 C CA . THR A 1 81 ? -22.713 7.428 17.857 1.00 87.25 81 THR A CA 1
ATOM 640 C C . THR A 1 81 ? -23.587 6.239 17.446 1.00 87.25 81 THR A C 1
ATOM 642 O O . THR A 1 81 ? -24.138 5.547 18.299 1.00 87.25 81 THR A O 1
ATOM 645 N N . GLU A 1 82 ? -23.710 5.961 16.147 1.00 94.19 82 GLU A N 1
ATOM 646 C CA . GLU A 1 82 ? -24.586 4.903 15.609 1.00 94.19 82 GLU A CA 1
ATOM 647 C C . GLU A 1 82 ? -23.871 3.543 15.464 1.00 94.19 82 GLU A C 1
ATOM 649 O O . GLU A 1 82 ? -23.924 2.891 14.424 1.00 94.19 82 GLU A O 1
ATOM 654 N N . ILE A 1 83 ? -23.171 3.104 16.513 1.00 92.25 83 ILE A N 1
ATOM 655 C CA . ILE A 1 83 ? -22.431 1.830 16.552 1.00 92.25 83 ILE A CA 1
ATOM 656 C C . ILE A 1 83 ? -22.891 0.980 17.739 1.00 92.25 83 ILE A C 1
ATOM 658 O O . ILE A 1 83 ? -23.185 1.525 18.804 1.00 92.25 83 ILE A O 1
ATOM 662 N N . LEU A 1 84 ? -22.930 -0.350 17.594 1.00 93.69 84 LEU A N 1
ATOM 663 C CA . LEU A 1 84 ? -22.978 -1.225 18.769 1.00 93.69 84 LEU A CA 1
ATOM 664 C C . LEU A 1 84 ? -21.628 -1.193 19.496 1.00 93.69 84 LEU A C 1
ATOM 666 O O . LEU A 1 84 ? -20.594 -1.488 18.898 1.00 93.69 84 LEU A O 1
ATOM 670 N N . THR A 1 85 ? -21.643 -0.884 20.792 1.00 92.00 85 THR A N 1
ATOM 671 C CA . THR A 1 85 ? -20.441 -0.895 21.649 1.00 92.00 85 THR A CA 1
ATOM 672 C C . THR A 1 85 ? -19.850 -2.302 21.787 1.00 92.00 85 THR A C 1
ATOM 674 O O . THR A 1 85 ? -18.633 -2.482 21.798 1.00 92.00 85 THR A O 1
ATOM 677 N N . ASP A 1 86 ? -20.724 -3.305 21.855 1.00 94.62 86 ASP A N 1
ATOM 678 C CA . ASP A 1 86 ? -20.420 -4.730 21.904 1.00 94.62 86 ASP A CA 1
ATOM 679 C C . ASP A 1 86 ? -21.607 -5.529 21.336 1.00 94.62 86 ASP A C 1
ATOM 681 O O . ASP A 1 86 ? -22.715 -5.005 21.189 1.00 94.62 86 ASP A O 1
ATOM 685 N N . LEU A 1 87 ? -21.399 -6.809 21.025 1.00 95.88 87 LEU A N 1
ATOM 686 C CA . LEU A 1 87 ? -22.508 -7.700 20.665 1.00 95.88 87 LEU A CA 1
ATOM 687 C C . LEU A 1 87 ? -23.285 -8.129 21.927 1.00 95.88 87 LEU A C 1
ATOM 689 O O . LEU A 1 87 ? -22.693 -8.188 23.009 1.00 95.88 87 LEU A O 1
ATOM 693 N N . PRO A 1 88 ? -24.591 -8.462 21.829 1.00 96.69 88 PRO A N 1
ATOM 694 C CA . PRO A 1 88 ? -25.366 -8.884 22.994 1.00 96.69 88 PRO A CA 1
ATOM 695 C C . PRO A 1 88 ? -24.711 -10.085 23.694 1.00 96.69 88 PRO A C 1
ATOM 697 O O . PRO A 1 88 ? -24.204 -11.004 23.049 1.00 96.69 88 PRO A O 1
ATOM 700 N N . LYS A 1 89 ? -24.683 -10.073 25.031 1.00 95.62 89 LYS A N 1
ATOM 701 C CA . LYS A 1 89 ? -23.850 -10.980 25.843 1.00 95.62 89 LYS A CA 1
ATOM 702 C C . LYS A 1 89 ? -23.974 -12.451 25.415 1.00 95.62 89 LYS A C 1
ATOM 704 O O . LYS A 1 89 ? -25.057 -13.021 25.469 1.00 95.62 89 LYS A O 1
ATOM 709 N N . GLY A 1 90 ? -22.853 -13.081 25.066 1.00 94.12 90 GLY A N 1
ATOM 710 C CA . GLY A 1 90 ? -22.800 -14.490 24.652 1.00 94.12 90 GLY A CA 1
ATOM 711 C C . GLY A 1 90 ? -22.837 -14.706 23.137 1.00 94.12 90 GLY A C 1
ATOM 712 O O . GLY A 1 90 ? -22.454 -15.784 22.684 1.00 94.12 90 GLY A O 1
ATOM 713 N N . TYR A 1 91 ? -23.202 -13.692 22.347 1.00 97.19 91 TYR A N 1
ATOM 714 C CA . TYR A 1 91 ? -22.965 -13.703 20.906 1.00 97.19 91 TYR A CA 1
ATOM 715 C C . TYR A 1 91 ? -21.481 -13.467 20.584 1.00 97.19 91 TYR A C 1
ATOM 717 O O . TYR A 1 91 ? -20.804 -12.695 21.260 1.00 97.19 91 TYR A O 1
ATOM 725 N N . GLN A 1 92 ? -20.972 -14.129 19.543 1.00 96.56 92 GLN A N 1
ATOM 726 C CA . GLN A 1 92 ? -19.585 -13.993 19.082 1.00 96.56 92 GLN A CA 1
ATOM 727 C C . GLN A 1 92 ? -19.490 -14.217 17.568 1.00 96.56 92 GLN A C 1
ATOM 729 O O . GLN A 1 92 ? -20.121 -15.121 17.012 1.00 96.56 92 GLN A O 1
ATOM 734 N N . LEU A 1 93 ? -18.677 -13.397 16.898 1.00 97.00 93 LEU A N 1
ATOM 735 C CA . LEU A 1 93 ? -18.361 -13.542 15.478 1.00 97.00 93 LEU A CA 1
ATOM 736 C C . LEU A 1 93 ? -17.223 -14.541 15.253 1.00 97.00 93 LEU A C 1
ATOM 738 O O . LEU A 1 93 ? -16.204 -14.517 15.946 1.00 97.00 93 LEU A O 1
ATOM 742 N N . PHE A 1 94 ? -17.377 -15.369 14.226 1.00 96.69 94 PHE A N 1
ATOM 743 C CA . PHE A 1 94 ? -16.368 -16.297 13.729 1.00 96.69 94 PHE A CA 1
ATOM 744 C C . PHE A 1 94 ? -16.288 -16.196 12.203 1.00 96.69 94 PHE A C 1
ATOM 746 O O . PHE A 1 94 ? -17.297 -15.974 11.534 1.00 96.69 94 PHE A O 1
ATOM 753 N N . GLU A 1 95 ? -15.115 -16.428 11.627 1.00 96.06 95 GLU A N 1
ATOM 754 C CA . GLU A 1 95 ? -14.984 -16.738 10.205 1.00 96.06 95 GLU A CA 1
ATOM 755 C C . GLU A 1 95 ? -14.767 -18.236 10.002 1.00 96.06 95 GLU A C 1
ATOM 757 O O . GLU A 1 95 ? -13.895 -18.853 10.611 1.00 96.06 95 GLU A O 1
ATOM 762 N N . HIS A 1 96 ? -15.575 -18.827 9.128 1.00 94.75 96 HIS A N 1
ATOM 763 C CA . HIS A 1 96 ? -15.378 -20.180 8.638 1.00 94.75 96 HIS A CA 1
ATOM 764 C C . HIS A 1 96 ? -14.312 -20.127 7.546 1.00 94.75 96 HIS A C 1
ATOM 766 O O . HIS A 1 96 ? -14.605 -19.799 6.392 1.00 94.75 96 HIS A O 1
ATOM 772 N N . VAL A 1 97 ? -13.076 -20.435 7.918 1.00 92.31 97 VAL A N 1
ATOM 773 C CA . VAL A 1 97 ? -11.968 -20.578 6.980 1.00 92.31 97 VAL A CA 1
ATOM 774 C C . VAL A 1 97 ? -12.157 -21.889 6.228 1.00 92.31 97 VAL A C 1
ATOM 776 O O . VAL A 1 97 ? -12.278 -22.950 6.841 1.00 92.31 97 VAL A O 1
ATOM 779 N N . LYS A 1 98 ? -12.197 -21.824 4.895 1.00 88.81 98 LYS A N 1
ATOM 780 C CA . LYS A 1 98 ? -12.282 -22.995 4.017 1.00 88.81 98 LYS A CA 1
ATOM 781 C C . LYS A 1 98 ? -11.040 -23.065 3.153 1.00 88.81 98 LYS A C 1
ATOM 783 O O . LYS A 1 98 ? -11.018 -22.534 2.045 1.00 88.81 98 LYS A O 1
ATOM 788 N N . ASN A 1 99 ? -10.007 -23.702 3.689 1.00 88.62 99 ASN A N 1
ATOM 789 C CA . ASN A 1 99 ? -8.753 -23.921 2.989 1.00 88.62 99 ASN A CA 1
ATOM 790 C C . ASN A 1 99 ? -8.822 -25.219 2.159 1.00 88.62 99 ASN A C 1
ATOM 792 O O . ASN A 1 99 ? -9.369 -26.227 2.613 1.00 88.62 99 ASN A O 1
ATOM 796 N N . TYR A 1 100 ? -8.270 -25.184 0.946 1.00 87.81 100 TYR A N 1
ATOM 797 C CA . TYR A 1 100 ? -8.170 -26.314 0.019 1.00 87.81 100 TYR A CA 1
ATOM 798 C C . TYR A 1 100 ? -6.723 -26.367 -0.471 1.00 87.81 100 TYR A C 1
ATOM 800 O O . TYR A 1 100 ? -6.347 -25.649 -1.393 1.00 87.81 100 TYR A O 1
ATOM 808 N N . ILE A 1 101 ? -5.889 -27.198 0.150 1.00 82.00 101 ILE A N 1
ATOM 809 C CA . ILE A 1 101 ? -4.440 -27.212 -0.120 1.00 82.00 101 ILE A CA 1
ATOM 810 C C . ILE A 1 101 ? -4.143 -27.639 -1.562 1.00 82.00 101 ILE A C 1
ATOM 812 O O . ILE A 1 101 ? -3.247 -27.091 -2.200 1.00 82.00 101 ILE A O 1
ATOM 816 N N . ASN A 1 102 ? -4.951 -28.555 -2.096 1.00 78.88 102 ASN A N 1
ATOM 817 C CA . ASN A 1 102 ? -4.852 -29.040 -3.472 1.00 78.88 102 ASN A CA 1
ATOM 818 C C . ASN A 1 102 ? -5.436 -28.064 -4.519 1.00 78.88 102 ASN A C 1
ATOM 820 O O . ASN A 1 102 ? -5.252 -28.277 -5.714 1.00 78.88 102 ASN A O 1
ATOM 824 N N . ASP A 1 103 ? -6.135 -27.001 -4.099 1.00 79.12 103 ASP A N 1
ATOM 825 C CA . ASP A 1 103 ? -6.636 -25.941 -4.987 1.00 79.12 103 ASP A CA 1
ATOM 826 C C . ASP A 1 103 ? -6.769 -24.599 -4.235 1.00 79.12 103 ASP A C 1
ATOM 828 O O . ASP A 1 103 ? -7.876 -24.207 -3.840 1.00 79.12 103 ASP A O 1
ATOM 832 N N . PRO A 1 104 ? -5.657 -23.861 -4.034 1.00 76.94 104 PRO A N 1
ATOM 833 C CA . PRO A 1 104 ? -5.656 -22.625 -3.249 1.00 76.94 104 PRO A CA 1
ATOM 834 C C . PRO A 1 104 ? -6.610 -21.539 -3.768 1.00 76.94 104 PRO A C 1
ATOM 836 O O . PRO A 1 104 ? -7.013 -20.668 -3.002 1.00 76.94 104 PRO A O 1
ATOM 839 N N . LYS A 1 105 ? -7.038 -21.602 -5.040 1.00 75.50 105 LYS A N 1
ATOM 840 C CA . LYS A 1 105 ? -8.013 -20.662 -5.623 1.00 75.50 105 LYS A CA 1
ATOM 841 C C . LYS A 1 105 ? -9.426 -20.824 -5.051 1.00 75.50 105 LYS A C 1
ATOM 843 O O . LYS A 1 105 ? -10.267 -19.959 -5.268 1.00 75.50 105 LYS A O 1
ATOM 848 N N . LYS A 1 106 ? -9.696 -21.915 -4.326 1.00 75.56 106 LYS A N 1
ATOM 849 C CA . LYS A 1 106 ? -10.950 -22.142 -3.587 1.00 75.56 106 LYS A CA 1
ATOM 850 C C . LYS A 1 106 ? -10.898 -21.654 -2.135 1.00 75.56 106 LYS A C 1
ATOM 852 O O . LYS A 1 106 ? -11.898 -21.809 -1.429 1.00 75.56 106 LYS A O 1
ATOM 857 N N . TYR A 1 107 ? -9.776 -21.079 -1.684 1.00 85.38 107 TYR A N 1
ATOM 858 C CA . TYR A 1 107 ? -9.686 -20.459 -0.363 1.00 85.38 107 TYR A CA 1
ATOM 859 C C . TYR A 1 107 ? -10.751 -19.367 -0.206 1.00 85.38 107 TYR A C 1
ATOM 861 O O . TYR A 1 107 ? -10.881 -18.483 -1.050 1.00 85.38 107 TYR A O 1
ATOM 869 N N . ARG A 1 108 ? -11.512 -19.426 0.888 1.00 82.25 108 ARG A N 1
ATOM 870 C CA . ARG A 1 108 ? -12.467 -18.377 1.270 1.00 82.25 108 ARG A CA 1
ATOM 871 C C . ARG A 1 108 ? -12.674 -18.327 2.776 1.00 82.25 108 ARG A C 1
ATOM 873 O O . ARG A 1 108 ? -12.508 -19.335 3.466 1.00 82.25 108 ARG A O 1
ATOM 880 N N . THR A 1 109 ? -13.115 -17.169 3.260 1.00 91.06 109 THR A N 1
ATOM 881 C CA . THR A 1 109 ? -13.593 -16.983 4.633 1.00 91.06 109 THR A CA 1
ATOM 882 C C . THR A 1 109 ? -15.055 -16.537 4.598 1.00 91.06 109 THR A C 1
ATOM 884 O O . THR A 1 109 ? -15.370 -15.487 4.052 1.00 91.06 109 THR A O 1
ATOM 887 N N . ASP A 1 110 ? -15.965 -17.346 5.147 1.00 88.00 110 ASP A N 1
ATOM 888 C CA . ASP A 1 110 ? -17.381 -16.974 5.282 1.00 88.00 110 ASP A CA 1
ATOM 889 C C . ASP A 1 110 ? -17.632 -16.516 6.738 1.00 88.00 110 ASP A C 1
ATOM 891 O O . ASP A 1 110 ? -17.438 -17.302 7.669 1.00 88.00 110 ASP A O 1
ATOM 895 N N . THR A 1 111 ? -18.043 -15.265 6.969 1.00 93.88 111 THR A N 1
ATOM 896 C CA . THR A 1 111 ? -18.327 -14.744 8.325 1.00 93.88 111 THR A CA 1
ATOM 897 C C . THR A 1 111 ? -19.677 -15.238 8.855 1.00 93.88 111 THR A C 1
ATOM 899 O O . THR A 1 111 ? -20.670 -15.267 8.130 1.00 93.88 111 THR A O 1
ATOM 902 N N . TYR A 1 112 ? -19.724 -15.601 10.140 1.00 96.31 112 TYR A N 1
ATOM 903 C CA . TYR A 1 112 ? -20.934 -16.017 10.845 1.00 96.31 112 TYR A CA 1
ATOM 904 C C . TYR A 1 112 ? -20.970 -15.484 12.281 1.00 96.31 112 TYR A C 1
ATOM 906 O O . TYR A 1 112 ? -19.966 -15.500 12.992 1.00 96.31 112 TYR A O 1
ATOM 914 N N . LEU A 1 113 ? -22.160 -15.106 12.734 1.00 96.69 113 LEU A N 1
ATOM 915 C CA . LEU A 1 113 ? -22.470 -14.833 14.132 1.00 96.69 113 LEU A CA 1
ATOM 916 C C . LEU A 1 113 ? -23.083 -16.078 14.789 1.00 96.69 113 LEU A C 1
ATOM 918 O O . LEU A 1 113 ? -24.026 -16.669 14.254 1.00 96.69 113 LEU A O 1
ATOM 922 N N . PHE A 1 114 ? -22.555 -16.444 15.956 1.00 96.56 114 PHE A N 1
ATOM 923 C CA . PHE A 1 114 ? -22.998 -17.566 16.785 1.00 96.56 114 PHE A CA 1
ATOM 924 C C . PHE A 1 114 ? -23.483 -17.087 18.156 1.00 96.56 114 PHE A C 1
ATOM 926 O O . PHE A 1 114 ? -23.066 -16.029 18.623 1.00 96.56 114 PHE A O 1
ATOM 933 N N . GLY A 1 115 ? -24.320 -17.899 18.809 1.00 93.19 115 GLY A N 1
ATOM 934 C CA . GLY A 1 115 ? -24.814 -17.672 20.173 1.00 93.19 115 GLY A CA 1
ATOM 935 C C . GLY A 1 115 ? -26.172 -18.329 20.450 1.00 93.19 115 GLY A C 1
ATOM 936 O O . GLY A 1 115 ? -26.417 -18.792 21.563 1.00 93.19 115 GLY A O 1
ATOM 937 N N . LEU A 1 116 ? -27.025 -18.428 19.423 1.00 9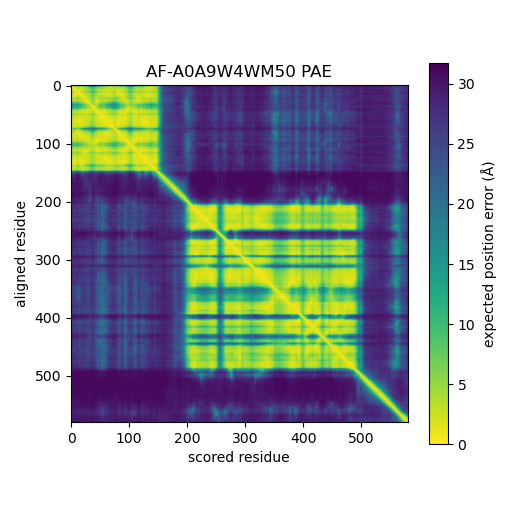2.19 116 LEU A N 1
ATOM 938 C CA . LEU A 1 116 ? -28.403 -18.920 19.515 1.00 92.19 116 LEU A CA 1
ATOM 939 C C . LEU A 1 116 ? -28.546 -20.360 18.988 1.00 92.19 116 LEU A C 1
ATOM 941 O O . LEU A 1 116 ? -28.731 -20.585 17.791 1.00 92.19 116 LEU A O 1
ATOM 945 N N . GLY A 1 117 ? -28.489 -21.356 19.873 1.00 88.94 117 GLY A N 1
ATOM 946 C CA . GLY A 1 117 ? -28.726 -22.757 19.515 1.00 88.94 117 GLY A CA 1
ATOM 947 C C . GLY A 1 117 ? -27.757 -23.268 18.442 1.00 88.94 117 GLY A C 1
ATOM 948 O O . GLY A 1 117 ? -26.542 -23.171 18.570 1.00 88.94 117 GLY A O 1
ATOM 949 N N . SER A 1 118 ? -28.299 -23.801 17.346 1.00 85.44 118 SER A N 1
ATOM 950 C CA . SER A 1 118 ? -27.522 -24.211 16.166 1.00 85.44 118 SER A CA 1
ATOM 951 C C . SER A 1 118 ? -27.555 -23.191 15.013 1.00 85.44 118 SER A C 1
ATOM 953 O O . SER A 1 118 ? -27.150 -23.519 13.893 1.00 85.44 118 SER A O 1
ATOM 955 N N . ILE A 1 119 ? -28.092 -21.987 15.243 1.00 91.75 119 ILE A N 1
ATOM 956 C CA . ILE A 1 119 ? -28.277 -20.945 14.222 1.00 91.75 119 ILE A CA 1
ATOM 957 C C . ILE A 1 119 ? -26.951 -20.218 13.958 1.00 91.75 119 ILE A C 1
ATOM 959 O O . ILE A 1 119 ? -26.123 -20.035 14.848 1.00 91.75 119 ILE A O 1
ATOM 963 N N . LYS A 1 120 ? -26.742 -19.825 12.696 1.00 92.81 120 LYS A N 1
ATOM 964 C CA . LYS A 1 120 ? -25.537 -19.137 12.213 1.00 92.81 120 LYS A CA 1
ATOM 965 C C . LYS A 1 120 ? -25.960 -17.979 11.314 1.00 92.81 120 LYS A C 1
ATOM 967 O O . LYS A 1 120 ? -26.179 -18.192 10.118 1.00 92.81 120 LYS A O 1
ATOM 972 N N . PHE A 1 121 ? -26.103 -16.783 11.880 1.00 93.25 121 PHE A N 1
ATOM 973 C CA . PHE A 1 121 ? -26.461 -15.596 11.099 1.00 93.25 121 PHE A CA 1
ATOM 974 C C . PHE A 1 121 ? -25.270 -15.216 10.208 1.00 93.25 121 PHE A C 1
ATOM 976 O O . PHE A 1 121 ? -24.137 -15.159 10.682 1.00 93.25 121 PHE A O 1
ATOM 983 N N . ARG A 1 122 ? -25.499 -15.025 8.908 1.00 88.44 122 ARG A N 1
ATOM 984 C CA . ARG A 1 122 ? -24.435 -14.890 7.887 1.00 88.44 122 ARG A CA 1
ATOM 985 C C . ARG A 1 122 ? -24.015 -13.453 7.588 1.00 88.44 122 ARG A C 1
ATOM 987 O O . ARG A 1 122 ? -23.043 -13.232 6.875 1.00 88.44 122 ARG A O 1
ATOM 994 N N . SER A 1 123 ? -24.782 -12.482 8.064 1.00 90.94 123 SER A N 1
ATOM 995 C CA . SER A 1 123 ? -24.554 -11.054 7.853 1.00 90.94 123 SER A CA 1
ATOM 996 C C . SER A 1 123 ? -25.313 -10.249 8.916 1.00 90.94 123 SER A C 1
ATOM 998 O O . SER A 1 123 ? -26.246 -10.792 9.520 1.00 90.94 123 SER A O 1
ATOM 1000 N N . PRO A 1 124 ? -24.984 -8.956 9.117 1.00 91.31 124 PRO A N 1
ATOM 1001 C CA . PRO A 1 124 ? -25.735 -8.079 10.016 1.00 91.31 124 PRO A CA 1
ATOM 1002 C C . PRO A 1 124 ? -27.239 -8.088 9.721 1.00 91.31 124 PRO A C 1
ATOM 1004 O O . PRO A 1 124 ? -28.034 -8.273 10.634 1.00 91.31 124 PRO A O 1
ATOM 1007 N N . ALA A 1 125 ? -27.619 -8.016 8.441 1.00 88.94 125 ALA A N 1
ATOM 1008 C CA . ALA A 1 125 ? -29.013 -8.000 7.996 1.00 88.94 125 ALA A CA 1
ATOM 1009 C C . ALA A 1 125 ? -29.786 -9.300 8.300 1.00 88.94 125 ALA A C 1
ATOM 1011 O O . ALA A 1 125 ? -31.007 -9.275 8.386 1.00 88.94 125 ALA A O 1
ATOM 1012 N N . GLU A 1 126 ? -29.117 -10.447 8.492 1.00 89.75 126 GLU A N 1
ATOM 1013 C CA . GLU A 1 126 ? -29.809 -11.648 8.986 1.00 89.75 126 GLU A CA 1
ATOM 1014 C C . GLU A 1 126 ? -30.129 -11.580 10.486 1.00 89.75 126 GLU A C 1
ATOM 1016 O O . GLU A 1 126 ? -31.044 -12.266 10.940 1.00 89.75 126 GLU A O 1
ATOM 1021 N N . PHE A 1 127 ? -29.347 -10.810 11.247 1.00 96.19 127 PHE A N 1
ATOM 1022 C CA . PHE A 1 127 ? -29.470 -10.651 12.697 1.00 96.19 127 PHE A CA 1
ATOM 1023 C C . PHE A 1 127 ? -30.251 -9.388 13.094 1.00 96.19 127 PHE A C 1
ATOM 1025 O O . PHE A 1 127 ? -30.693 -9.296 14.231 1.00 96.19 127 PHE A O 1
ATOM 1032 N N . GLU A 1 128 ? -30.452 -8.438 12.176 1.00 94.50 128 GLU A N 1
ATOM 1033 C CA . GLU A 1 128 ? -31.078 -7.129 12.416 1.00 94.50 128 GLU A CA 1
ATOM 1034 C C . GLU A 1 128 ? -32.449 -7.241 13.105 1.00 94.50 128 GLU A C 1
ATOM 1036 O O . GLU A 1 128 ? -32.613 -6.714 14.203 1.00 94.50 128 GLU A O 1
ATOM 1041 N N . ASP A 1 129 ? -33.384 -8.025 12.555 1.00 92.06 129 ASP A N 1
ATOM 1042 C CA . ASP A 1 129 ? -34.694 -8.295 13.180 1.00 92.06 129 ASP A CA 1
ATOM 1043 C C . ASP A 1 129 ? -34.576 -8.877 14.602 1.00 92.06 129 ASP A C 1
ATOM 1045 O O . ASP A 1 129 ? -35.396 -8.597 15.479 1.00 92.06 129 ASP A O 1
ATOM 1049 N N . HIS A 1 130 ? -33.557 -9.713 14.832 1.00 95.69 130 HIS A N 1
ATOM 1050 C CA . HIS A 1 130 ? -33.330 -10.382 16.113 1.00 95.69 130 HIS A CA 1
ATOM 1051 C C . HIS A 1 130 ? -32.730 -9.430 17.147 1.00 95.69 130 HIS A C 1
ATOM 1053 O O . HIS A 1 130 ? -33.141 -9.436 18.303 1.00 95.69 130 HIS A O 1
ATOM 1059 N N . LEU A 1 131 ? -31.809 -8.562 16.724 1.00 96.88 131 LEU A N 1
ATOM 1060 C CA . LEU A 1 131 ? -31.257 -7.486 17.542 1.00 96.88 131 LEU A CA 1
ATOM 1061 C C . LEU A 1 131 ? -32.339 -6.476 17.936 1.00 96.88 131 LEU A C 1
ATOM 1063 O O . LEU A 1 131 ? -32.402 -6.088 19.099 1.00 96.88 131 LEU A O 1
ATOM 1067 N N . LEU A 1 132 ? -33.196 -6.070 16.993 1.00 95.00 132 LEU A N 1
ATOM 1068 C CA . LEU A 1 132 ? -34.315 -5.162 17.261 1.00 95.00 132 LEU A CA 1
ATOM 1069 C C . LEU A 1 132 ? -35.300 -5.780 18.264 1.00 95.00 132 LEU A C 1
ATOM 1071 O O . LEU A 1 132 ? -35.746 -5.097 19.185 1.00 95.00 132 LEU A O 1
ATOM 1075 N N . TRP A 1 133 ? -35.568 -7.085 18.157 1.00 95.19 133 TRP A N 1
ATOM 1076 C CA . TRP A 1 133 ? -36.351 -7.813 19.154 1.00 95.19 133 TRP A CA 1
ATOM 1077 C C . TRP A 1 133 ? -35.646 -7.907 20.522 1.00 95.19 133 TRP A C 1
ATOM 1079 O O . TRP A 1 133 ? -36.279 -7.625 21.538 1.00 95.19 133 TRP A O 1
ATOM 1089 N N . LEU A 1 134 ? -34.342 -8.208 20.583 1.00 96.19 134 LEU A N 1
ATOM 1090 C CA . LEU A 1 134 ? -33.558 -8.209 21.833 1.00 96.19 134 LEU A CA 1
ATOM 1091 C C . LEU A 1 134 ? -33.504 -6.829 22.513 1.00 96.19 134 LEU A C 1
ATOM 1093 O O . LEU A 1 134 ? -33.493 -6.750 23.739 1.00 96.19 134 LEU A O 1
ATOM 1097 N N . ALA A 1 135 ? -33.484 -5.756 21.722 1.00 95.69 135 ALA A N 1
ATOM 1098 C CA . ALA A 1 135 ? -33.536 -4.366 22.167 1.00 95.69 135 ALA A CA 1
ATOM 1099 C C . ALA A 1 135 ? -34.941 -3.923 22.629 1.00 95.69 135 ALA A C 1
ATOM 1101 O O . ALA A 1 135 ? -35.073 -2.984 23.424 1.00 95.69 135 ALA A O 1
ATOM 1102 N N . SER A 1 136 ? -35.994 -4.584 22.141 1.00 93.56 136 SER A N 1
ATOM 1103 C CA . SER A 1 136 ? -37.381 -4.335 22.542 1.00 93.56 136 SER A CA 1
ATOM 1104 C C . SER A 1 136 ? -37.705 -4.875 23.941 1.00 93.56 136 SER A C 1
ATOM 1106 O O . SER A 1 136 ? -36.921 -5.610 24.540 1.00 93.56 136 SER A O 1
ATOM 1108 N N . ASP A 1 137 ? -38.891 -4.546 24.447 1.00 91.62 137 ASP A N 1
ATOM 1109 C CA . ASP A 1 137 ? -39.515 -5.155 25.630 1.00 91.62 137 ASP A CA 1
ATOM 1110 C C . ASP A 1 137 ? -39.876 -6.651 25.472 1.00 91.62 137 ASP A C 1
ATOM 1112 O O . ASP A 1 137 ? -40.339 -7.270 26.427 1.00 91.62 137 ASP A O 1
ATOM 1116 N N . GLN A 1 138 ? -39.663 -7.234 24.284 1.00 90.75 138 GLN A N 1
ATOM 1117 C CA . GLN A 1 138 ? -39.984 -8.622 23.924 1.00 90.75 138 GLN A CA 1
ATOM 1118 C C . GLN A 1 1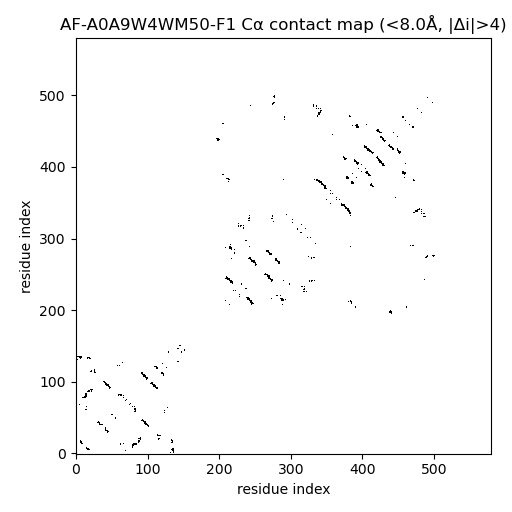38 ? -41.479 -8.985 24.028 1.00 90.75 138 GLN A C 1
ATOM 1120 O O . GLN A 1 138 ? -41.837 -10.162 23.983 1.00 90.75 138 GLN A O 1
ATOM 1125 N N . SER A 1 139 ? -42.369 -7.986 24.077 1.00 85.31 139 SER A N 1
ATOM 1126 C CA . SER A 1 139 ? -43.833 -8.167 24.065 1.00 85.31 139 SER A CA 1
ATOM 1127 C C . SER A 1 139 ? -44.366 -8.782 22.763 1.00 85.31 139 SER A C 1
ATOM 1129 O O . SER A 1 139 ? -45.441 -9.385 22.738 1.00 85.31 139 SER A O 1
ATOM 1131 N N . THR A 1 140 ? -43.606 -8.646 21.674 1.00 85.88 140 THR A N 1
ATOM 1132 C CA . THR A 1 140 ? -43.904 -9.201 20.348 1.00 85.88 140 THR A CA 1
ATOM 1133 C C . THR A 1 140 ? -43.040 -10.429 20.052 1.00 85.88 140 THR A C 1
ATOM 1135 O O . THR A 1 140 ? -41.959 -10.606 20.612 1.00 85.88 140 THR A O 1
ATOM 1138 N N . GLN A 1 141 ? -43.507 -11.304 19.157 1.00 88.31 141 GLN A N 1
ATOM 1139 C CA . GLN A 1 141 ? -42.712 -12.450 18.704 1.00 88.31 141 GLN A CA 1
ATOM 1140 C C . GLN A 1 141 ? -41.580 -11.980 17.779 1.00 88.31 141 GLN A C 1
ATOM 1142 O O . GLN A 1 141 ? -41.800 -11.132 16.914 1.00 88.31 141 GLN A O 1
ATOM 1147 N N . CYS A 1 142 ? -40.381 -12.549 17.936 1.00 90.12 142 CYS A N 1
ATOM 1148 C CA . CYS A 1 142 ? -39.248 -12.240 17.065 1.00 90.12 142 CYS A CA 1
ATOM 1149 C C . CYS A 1 142 ? -39.554 -12.641 15.614 1.00 90.12 142 CYS A C 1
ATOM 1151 O O . CYS A 1 142 ? -39.713 -13.825 15.314 1.00 90.12 142 CYS A O 1
ATOM 1153 N N . ILE A 1 143 ? -39.599 -11.652 14.717 1.00 88.75 143 ILE A N 1
ATOM 1154 C CA . ILE A 1 143 ? -39.910 -11.853 13.294 1.00 88.75 143 ILE A CA 1
ATOM 1155 C C . ILE A 1 143 ? -38.728 -12.402 12.482 1.00 88.75 143 ILE A C 1
ATOM 1157 O O . ILE A 1 143 ? -38.924 -12.791 11.329 1.00 88.75 143 ILE A O 1
ATOM 1161 N N . CYS A 1 144 ? -37.522 -12.474 13.064 1.00 88.25 144 CYS A N 1
ATOM 1162 C CA . CYS A 1 144 ? -36.321 -12.901 12.349 1.00 88.25 144 CYS A CA 1
ATOM 1163 C C . CYS A 1 144 ? -36.514 -14.290 11.717 1.00 88.25 144 CYS A C 1
ATOM 1165 O O . CYS A 1 144 ? -37.190 -15.172 12.261 1.00 88.25 144 CYS A O 1
ATOM 1167 N N . LYS A 1 145 ? -35.868 -14.516 10.569 1.00 86.62 145 LYS A N 1
ATOM 1168 C CA . LYS A 1 145 ? -36.061 -15.721 9.740 1.00 86.62 145 LYS A CA 1
ATOM 1169 C C . LYS A 1 145 ? -35.690 -17.059 10.401 1.00 86.62 145 LYS A C 1
ATOM 1171 O O . LYS A 1 145 ? -35.896 -18.108 9.789 1.00 86.62 145 LYS A O 1
ATOM 1176 N N . TYR A 1 146 ? -35.116 -17.026 11.602 1.00 88.19 146 TYR A N 1
ATOM 1177 C CA . TYR A 1 146 ? -34.743 -18.199 12.391 1.00 88.19 146 TYR A CA 1
ATOM 1178 C C . TYR A 1 146 ? -35.667 -18.448 13.599 1.00 88.19 146 TYR A C 1
ATOM 1180 O O . TYR A 1 146 ? -35.713 -19.577 14.084 1.00 88.19 146 TYR A O 1
ATOM 1188 N N . CYS A 1 147 ? -36.420 -17.439 14.057 1.00 84.25 147 CYS A N 1
ATOM 1189 C CA . CYS A 1 147 ? -37.414 -17.562 15.133 1.00 84.25 147 CYS A CA 1
ATOM 1190 C C . CYS A 1 147 ? -38.843 -17.737 14.597 1.00 84.25 147 CYS A C 1
ATOM 1192 O O . CYS A 1 147 ? -39.636 -18.479 15.182 1.00 84.25 147 CYS A O 1
ATOM 1194 N N . SER A 1 148 ? -39.156 -17.109 13.461 1.00 78.88 148 SER A N 1
ATOM 1195 C CA . SER A 1 148 ? -40.411 -17.302 12.734 1.00 78.88 148 SER A CA 1
ATOM 1196 C C . SER A 1 148 ? -40.579 -18.766 12.301 1.00 78.88 148 SER A C 1
ATOM 1198 O O . SER A 1 148 ? -39.718 -19.343 11.636 1.00 78.88 148 SER A O 1
ATOM 1200 N N . LYS A 1 149 ? -41.707 -19.394 12.662 1.00 57.38 149 LYS A N 1
ATOM 1201 C CA . LYS A 1 149 ? -41.950 -20.828 12.392 1.00 57.38 149 LYS A CA 1
ATOM 1202 C C . LYS A 1 149 ? -42.153 -21.146 10.904 1.00 57.38 149 LYS A C 1
ATOM 1204 O O . LYS A 1 149 ? -41.864 -22.264 10.477 1.00 57.38 149 LYS A O 1
ATOM 1209 N N . ASP A 1 150 ? -42.587 -20.162 10.120 1.00 51.47 150 ASP A N 1
ATOM 1210 C CA . ASP A 1 150 ? -42.957 -20.326 8.710 1.00 51.47 150 ASP A CA 1
ATOM 1211 C C . ASP A 1 150 ? -41.779 -20.159 7.729 1.00 51.47 150 ASP A C 1
ATOM 1213 O O . ASP A 1 150 ? -41.882 -20.526 6.560 1.00 51.47 150 ASP A O 1
ATOM 1217 N N . SER A 1 151 ? -40.627 -19.653 8.183 1.00 41.97 151 SER A N 1
ATOM 1218 C CA . SER A 1 151 ? -39.496 -19.275 7.318 1.00 41.97 151 SER A CA 1
ATOM 1219 C C . SER A 1 151 ? -38.442 -20.373 7.099 1.00 41.97 151 SER A C 1
ATOM 1221 O O . SER A 1 151 ? -37.344 -20.081 6.622 1.00 41.97 151 SER A O 1
ATOM 1223 N N . THR A 1 152 ? -38.743 -21.643 7.406 1.00 36.88 152 THR A N 1
ATOM 1224 C CA . THR A 1 152 ? -37.814 -22.768 7.170 1.00 36.88 152 THR A CA 1
ATOM 1225 C C . THR A 1 152 ? -38.136 -23.541 5.880 1.00 36.88 152 THR A C 1
ATOM 1227 O O . THR A 1 152 ? -39.152 -24.236 5.800 1.00 36.88 152 THR A O 1
ATOM 1230 N N . PRO A 1 153 ? -37.251 -23.534 4.859 1.00 33.78 153 PRO A N 1
ATOM 1231 C CA . PRO A 1 153 ? -37.377 -24.449 3.732 1.00 33.78 153 PRO A CA 1
ATOM 1232 C C . PRO A 1 153 ? -37.117 -25.879 4.220 1.00 33.78 153 PRO A C 1
ATOM 1234 O O . PRO A 1 153 ? -35.975 -26.245 4.514 1.00 33.78 153 PRO A O 1
ATOM 1237 N N . ARG A 1 154 ? -38.169 -26.704 4.313 1.00 34.03 154 ARG A N 1
ATOM 1238 C CA . ARG A 1 154 ? -38.059 -28.124 4.685 1.00 34.03 154 ARG A CA 1
ATOM 1239 C C . ARG A 1 154 ? -37.179 -28.879 3.682 1.00 34.03 154 ARG A C 1
ATOM 1241 O O . ARG A 1 154 ? -37.669 -29.395 2.676 1.00 34.03 154 ARG A O 1
ATOM 1248 N N . LYS A 1 155 ? -35.880 -29.007 3.971 1.00 32.47 155 LYS A N 1
ATOM 1249 C CA . LYS A 1 155 ? -35.026 -29.986 3.289 1.00 32.47 155 LYS A CA 1
ATOM 1250 C C . LYS A 1 155 ? -35.601 -31.379 3.532 1.00 32.47 155 LYS A C 1
ATOM 1252 O O . LYS A 1 155 ? -35.761 -31.792 4.678 1.00 32.47 155 LYS A O 1
ATOM 1257 N N . LYS A 1 156 ? -35.892 -32.104 2.449 1.00 27.69 156 LYS A N 1
ATOM 1258 C CA . LYS A 1 156 ? -36.286 -33.515 2.510 1.00 27.69 156 LYS A CA 1
ATOM 1259 C C . LYS A 1 156 ? -35.151 -34.306 3.162 1.00 27.69 156 LYS A C 1
ATOM 1261 O O . LYS A 1 156 ? -34.061 -34.384 2.602 1.00 27.69 156 LYS A O 1
ATOM 1266 N N . ILE A 1 157 ? -35.409 -34.876 4.335 1.00 32.16 157 ILE A N 1
ATOM 1267 C CA . ILE A 1 157 ? -34.496 -35.821 4.976 1.00 32.16 157 ILE A CA 1
ATOM 1268 C C . ILE A 1 157 ? -34.638 -37.148 4.227 1.00 32.16 157 ILE A C 1
ATOM 1270 O O . ILE A 1 157 ? -35.682 -37.789 4.312 1.00 32.16 157 ILE A O 1
ATOM 1274 N N . GLN A 1 158 ? -33.599 -37.561 3.500 1.00 30.77 158 GLN A N 1
ATOM 1275 C CA . GLN A 1 158 ? -33.403 -38.980 3.209 1.00 30.77 158 GLN A CA 1
ATOM 1276 C C . GLN A 1 158 ? -32.650 -39.595 4.386 1.00 30.77 158 GLN A C 1
ATOM 1278 O O . GLN A 1 158 ? -31.573 -39.140 4.766 1.00 30.77 158 GLN A O 1
ATOM 1283 N N . SER A 1 159 ? -33.277 -40.586 5.006 1.00 28.12 159 SER A N 1
ATOM 1284 C CA . SER A 1 159 ? -32.817 -41.246 6.221 1.00 28.12 159 SER A CA 1
ATOM 1285 C C . SER A 1 159 ? -32.040 -42.522 5.916 1.00 28.12 159 SER A C 1
ATOM 1287 O O . SER A 1 159 ? -32.558 -43.378 5.206 1.00 28.12 159 SER A O 1
ATOM 1289 N N . THR A 1 160 ? -30.900 -42.714 6.581 1.00 27.53 160 THR A N 1
ATOM 1290 C CA . THR A 1 160 ? -30.371 -44.041 6.957 1.00 27.53 160 THR A CA 1
ATOM 1291 C C . THR A 1 160 ? -29.492 -43.894 8.216 1.00 27.53 160 THR A C 1
ATOM 1293 O O . THR A 1 160 ? -29.024 -42.782 8.475 1.00 27.53 160 THR A O 1
ATOM 1296 N N . PRO A 1 161 ? -29.343 -44.929 9.070 1.00 28.17 161 PRO A N 1
ATOM 1297 C CA . PRO A 1 161 ? -29.208 -44.685 10.509 1.00 28.17 161 PRO A CA 1
ATOM 1298 C C . PRO A 1 161 ? -27.824 -44.939 11.134 1.00 28.17 161 PRO A C 1
ATOM 1300 O O . PRO A 1 161 ? -27.049 -45.776 10.688 1.00 28.17 161 PRO A O 1
ATOM 1303 N N . GLN A 1 162 ? -27.609 -44.228 12.247 1.00 28.83 162 GLN A N 1
ATOM 1304 C CA . GLN A 1 162 ? -26.883 -44.601 13.473 1.00 28.83 162 GLN A CA 1
ATOM 1305 C C . GLN A 1 162 ? -25.849 -45.748 13.443 1.00 28.83 162 GLN A C 1
ATOM 1307 O O . GLN A 1 162 ? -26.190 -46.920 13.279 1.00 28.83 162 GLN A O 1
ATOM 1312 N N . ARG A 1 163 ? -24.655 -45.449 13.975 1.00 26.70 163 ARG A N 1
ATOM 1313 C CA . ARG A 1 163 ? -24.051 -46.320 14.996 1.00 26.70 163 ARG A CA 1
ATOM 1314 C C . ARG A 1 163 ? -23.368 -45.505 16.096 1.00 26.70 163 ARG A C 1
ATOM 1316 O O . ARG A 1 163 ? -22.724 -44.498 15.829 1.00 26.70 163 ARG A O 1
ATOM 1323 N N . SER A 1 164 ? -23.570 -45.931 17.336 1.00 26.00 164 SER A N 1
ATOM 1324 C CA . SER A 1 164 ? -23.001 -45.360 18.562 1.00 26.00 164 SER A CA 1
ATOM 1325 C C . SER A 1 164 ? -21.612 -45.923 18.872 1.00 26.00 164 SER A C 1
ATOM 1327 O O . SER A 1 164 ? -21.365 -47.072 18.516 1.00 26.00 164 SER A O 1
ATOM 1329 N N . VAL A 1 165 ? -20.814 -45.223 19.692 1.00 25.94 165 VAL A N 1
ATOM 1330 C CA . VAL A 1 165 ? -20.285 -45.775 20.963 1.00 25.94 165 VAL A CA 1
ATOM 1331 C C . VAL A 1 165 ? -19.731 -44.664 21.883 1.00 25.94 165 VAL A C 1
ATOM 1333 O O . VAL A 1 165 ? -18.919 -43.847 21.475 1.00 25.94 165 VAL A O 1
ATOM 1336 N N . GLN A 1 166 ? -20.283 -44.663 23.101 1.00 26.36 166 GLN A N 1
ATOM 1337 C CA . GLN A 1 166 ? -19.842 -44.220 24.442 1.00 26.36 166 GLN A CA 1
ATOM 1338 C C . GLN A 1 166 ? -18.691 -43.213 24.684 1.00 26.36 166 GLN A C 1
ATOM 1340 O O . GLN A 1 166 ? -17.650 -43.191 24.040 1.00 26.36 166 GLN A O 1
ATOM 1345 N N . GLN A 1 167 ? -18.885 -42.443 25.764 1.00 26.06 167 GLN A N 1
ATOM 1346 C CA . GLN A 1 167 ? -17.914 -41.555 26.415 1.00 26.06 167 GLN A CA 1
ATOM 1347 C C . GLN A 1 167 ? -17.031 -42.323 27.417 1.00 26.06 167 GLN A C 1
ATOM 1349 O O . GLN A 1 167 ? -17.530 -43.237 28.068 1.00 26.06 167 GLN A O 1
ATOM 1354 N N . THR A 1 168 ? -15.824 -41.817 27.701 1.00 23.03 168 THR A N 1
ATOM 1355 C CA . THR A 1 168 ? -15.223 -41.874 29.053 1.00 23.03 168 THR A CA 1
ATOM 1356 C C . THR A 1 168 ? -14.332 -40.654 29.320 1.00 23.03 168 THR A C 1
ATOM 1358 O O . THR A 1 168 ? -13.284 -40.501 28.697 1.00 23.03 168 THR A O 1
ATOM 1361 N N . THR A 1 169 ? -14.708 -39.830 30.298 1.00 26.14 169 THR A N 1
ATOM 1362 C CA . THR A 1 169 ? -13.800 -38.968 31.083 1.00 26.14 169 THR A CA 1
ATOM 1363 C C . THR A 1 169 ? -13.870 -39.423 32.546 1.00 26.14 169 THR A C 1
ATOM 1365 O O . THR A 1 169 ? -14.874 -40.036 32.925 1.00 26.14 169 THR A O 1
ATOM 1368 N N . PRO A 1 170 ? -12.809 -39.234 33.359 1.00 29.27 170 PRO A N 1
ATOM 1369 C CA . PRO A 1 170 ? -12.792 -38.077 34.280 1.00 29.27 170 PRO A CA 1
ATOM 1370 C C . PRO A 1 170 ? -11.350 -37.518 34.551 1.00 29.27 170 PRO A C 1
ATOM 1372 O O . PRO A 1 170 ? -10.369 -38.191 34.269 1.00 29.27 170 PRO A O 1
ATOM 1375 N N . GLN A 1 171 ? -11.156 -36.214 34.837 1.00 25.44 171 GLN A N 1
ATOM 1376 C CA . GLN A 1 171 ? -10.868 -35.590 36.167 1.00 25.44 171 GLN A CA 1
ATOM 1377 C C . GLN A 1 171 ? -9.536 -36.003 36.865 1.00 25.44 171 GLN A C 1
ATOM 1379 O O . GLN A 1 171 ? -9.149 -37.157 36.787 1.00 25.44 171 GLN A O 1
ATOM 1384 N N . SER A 1 172 ? -8.817 -35.174 37.651 1.00 25.44 172 SER A N 1
ATOM 1385 C CA . SER A 1 172 ? -8.853 -33.713 37.942 1.00 25.44 172 SER A CA 1
ATOM 1386 C C . SER A 1 172 ? -7.616 -33.275 38.794 1.00 25.44 172 SER A C 1
ATOM 1388 O O . SER A 1 172 ? -6.643 -34.017 38.866 1.00 25.44 172 SER A O 1
ATOM 1390 N N . ALA A 1 173 ? -7.702 -32.111 39.472 1.00 25.36 173 ALA A N 1
ATOM 1391 C CA . ALA A 1 173 ? -6.750 -31.438 40.388 1.00 25.36 173 ALA A CA 1
ATOM 1392 C C . ALA A 1 173 ? -5.556 -30.701 39.726 1.00 25.36 173 ALA A C 1
ATOM 1394 O O . ALA A 1 173 ? -4.903 -31.254 38.854 1.00 25.36 173 ALA A O 1
ATOM 1395 N N . LEU A 1 174 ? -5.227 -29.418 39.975 1.00 23.61 174 LEU A N 1
ATOM 1396 C CA . LEU A 1 174 ? -5.375 -28.426 41.077 1.00 23.61 174 LEU A CA 1
ATOM 1397 C C . LEU A 1 174 ? -4.296 -28.439 42.174 1.00 23.61 174 LEU A C 1
ATOM 1399 O O . LEU A 1 174 ? -4.367 -29.211 43.124 1.00 23.61 174 LEU A O 1
ATOM 1403 N N . THR A 1 175 ? -3.417 -27.428 42.153 1.00 25.36 175 THR A N 1
ATOM 1404 C CA . THR A 1 175 ? -2.914 -26.720 43.356 1.00 25.36 175 THR A CA 1
ATOM 1405 C C . THR A 1 175 ? -2.411 -25.304 42.978 1.00 25.36 175 THR A C 1
ATOM 1407 O O . THR A 1 175 ? -2.417 -24.956 41.799 1.00 25.36 175 THR A O 1
ATOM 1410 N N . LYS A 1 176 ? -2.088 -24.431 43.951 1.00 25.34 176 LYS A N 1
ATOM 1411 C CA . LYS A 1 176 ? -1.878 -22.963 43.781 1.00 25.34 176 LYS A CA 1
ATOM 1412 C C . LYS A 1 176 ? -0.638 -22.451 44.555 1.00 25.34 176 LYS A C 1
ATOM 1414 O O . LYS A 1 176 ? -0.176 -23.178 45.428 1.00 25.34 176 LYS A O 1
ATOM 1419 N N . LYS A 1 177 ? -0.286 -21.152 44.374 1.00 26.53 177 LYS A N 1
ATOM 1420 C CA . LYS A 1 177 ? 0.684 -20.299 45.147 1.00 26.53 177 LYS A CA 1
ATOM 1421 C C . LYS A 1 177 ? 2.168 -20.440 44.703 1.00 26.53 177 LYS A C 1
ATOM 1423 O O . LYS A 1 177 ? 2.490 -21.470 44.135 1.00 26.53 177 LYS A O 1
ATOM 1428 N N . SER A 1 178 ? 3.139 -19.528 44.936 1.00 23.12 178 SER A N 1
ATOM 1429 C CA . SER A 1 178 ? 3.234 -18.076 45.304 1.00 23.12 178 SER A CA 1
ATOM 1430 C C . SER A 1 178 ? 4.735 -17.743 45.571 1.00 23.12 178 SER A C 1
ATOM 1432 O O . SER A 1 178 ? 5.390 -18.622 46.115 1.00 23.12 178 SER A O 1
ATOM 1434 N N . LEU A 1 179 ? 5.374 -16.574 45.347 1.00 24.16 179 LEU A N 1
ATOM 1435 C CA . LEU A 1 179 ? 5.135 -15.313 44.596 1.00 24.16 179 LEU A CA 1
ATOM 1436 C C . LEU A 1 179 ? 6.472 -14.495 44.512 1.00 24.16 179 LEU A C 1
ATOM 1438 O O . LEU A 1 179 ? 7.425 -14.849 45.191 1.00 24.16 179 LEU A O 1
ATOM 1442 N N . ILE A 1 180 ? 6.463 -13.344 43.805 1.00 23.92 180 ILE A N 1
ATOM 1443 C CA . ILE A 1 180 ? 7.286 -12.116 44.039 1.00 23.92 180 ILE A CA 1
ATOM 1444 C C . ILE A 1 180 ? 8.800 -12.080 43.645 1.00 23.92 180 ILE A C 1
ATOM 1446 O O . ILE A 1 180 ? 9.658 -12.640 44.310 1.00 23.92 180 ILE A O 1
ATOM 1450 N N . VAL A 1 181 ? 9.067 -11.252 42.613 1.00 23.86 181 VAL A N 1
ATOM 1451 C CA . VAL A 1 181 ? 10.133 -10.217 42.435 1.00 23.86 181 VAL A CA 1
ATOM 1452 C C . VAL A 1 181 ? 11.630 -10.581 42.215 1.00 23.86 181 VAL A C 1
ATOM 1454 O O . VAL A 1 181 ? 12.206 -11.499 42.780 1.00 23.86 181 VAL A O 1
ATOM 1457 N N . SER A 1 182 ? 12.217 -9.775 41.318 1.00 24.11 182 SER A N 1
ATOM 1458 C CA . SER A 1 182 ? 13.585 -9.651 40.760 1.00 24.11 182 SER A CA 1
ATOM 1459 C C . SER A 1 182 ? 14.620 -9.038 41.762 1.00 24.11 182 SER A C 1
ATOM 1461 O O . SER A 1 182 ? 14.210 -8.759 42.886 1.00 24.11 182 SER A O 1
ATOM 1463 N N . PRO A 1 183 ? 15.908 -8.725 41.417 1.00 36.44 183 PRO A N 1
ATOM 1464 C CA . PRO A 1 183 ? 16.534 -8.716 40.082 1.00 36.44 183 PRO A CA 1
ATOM 1465 C C . PRO A 1 183 ? 18.004 -9.202 39.932 1.00 36.44 183 PRO A C 1
ATOM 1467 O O . PRO A 1 183 ? 18.743 -9.376 40.893 1.00 36.44 183 PRO A O 1
ATOM 1470 N N . SER A 1 184 ? 18.432 -9.211 38.657 1.00 22.86 184 SER A N 1
ATOM 1471 C CA . SER A 1 184 ? 19.786 -8.889 38.149 1.00 22.86 184 SER A CA 1
ATOM 1472 C C . SER A 1 184 ? 20.702 -10.024 37.643 1.00 22.86 184 SER A C 1
ATOM 1474 O O . SER A 1 184 ? 21.154 -10.881 38.388 1.00 22.86 184 SER A O 1
ATOM 1476 N N . ASN A 1 185 ? 21.044 -9.881 36.355 1.00 24.78 185 ASN A N 1
ATOM 1477 C CA . ASN A 1 185 ? 22.305 -10.189 35.664 1.00 24.78 185 ASN A CA 1
ATOM 1478 C C . ASN A 1 185 ? 22.890 -11.619 35.511 1.00 24.78 185 ASN A C 1
ATOM 1480 O O . ASN A 1 185 ? 23.392 -12.236 36.439 1.00 24.78 185 ASN A O 1
ATOM 1484 N N . GLN A 1 186 ? 23.055 -11.941 34.216 1.00 25.12 186 GLN A N 1
ATOM 1485 C CA . GLN A 1 186 ? 24.186 -12.613 33.547 1.00 25.12 186 GLN A CA 1
ATOM 1486 C C . GLN A 1 186 ? 24.272 -14.158 33.425 1.00 25.12 186 GLN A C 1
ATOM 1488 O O . GLN A 1 186 ? 24.648 -14.872 34.343 1.00 25.12 186 GLN A O 1
ATOM 1493 N N . VAL A 1 187 ? 24.149 -14.571 32.146 1.00 24.78 187 VAL A N 1
ATOM 1494 C CA . VAL A 1 187 ? 24.991 -15.552 31.413 1.00 24.78 187 VAL A CA 1
ATOM 1495 C C . VAL A 1 187 ? 24.607 -17.055 31.431 1.00 24.78 187 VAL A C 1
ATOM 1497 O O . VAL A 1 187 ? 24.080 -17.605 32.386 1.00 24.78 187 VAL A O 1
ATOM 1500 N N . GLU A 1 188 ? 24.865 -17.681 30.270 1.00 23.28 188 GLU A N 1
ATOM 1501 C CA . GLU A 1 188 ? 24.886 -19.118 29.918 1.00 23.28 188 GLU A CA 1
ATOM 1502 C C . GLU A 1 188 ? 23.611 -19.993 29.988 1.00 23.28 188 GLU A C 1
ATOM 1504 O O . GLU A 1 188 ? 23.385 -20.827 30.860 1.00 23.28 188 GLU A O 1
ATOM 1509 N N . SER A 1 189 ? 22.871 -19.939 28.874 1.00 30.31 189 SER A N 1
ATOM 1510 C CA . SER A 1 189 ? 22.528 -21.108 28.039 1.00 30.31 189 SER A CA 1
ATOM 1511 C C . SER A 1 189 ? 22.165 -22.452 28.708 1.00 30.31 189 SER A C 1
ATOM 1513 O O . SER A 1 189 ? 23.019 -23.306 28.963 1.00 30.31 189 SER A O 1
ATOM 1515 N N . LYS A 1 190 ? 20.861 -22.758 28.721 1.00 25.16 190 LYS A N 1
ATOM 1516 C CA . LYS A 1 190 ? 20.349 -24.105 28.397 1.00 25.16 190 LYS A CA 1
ATOM 1517 C C . LYS A 1 190 ? 18.959 -24.019 27.772 1.00 25.16 190 LYS A C 1
ATOM 1519 O O . LYS A 1 190 ? 18.137 -23.196 28.161 1.00 25.16 190 LYS A O 1
ATOM 1524 N N . SER A 1 191 ? 18.711 -24.854 26.768 1.00 30.86 191 SER A N 1
ATOM 1525 C CA . SER A 1 191 ? 17.504 -24.803 25.946 1.00 30.86 191 SER A CA 1
ATOM 1526 C C . SER A 1 191 ? 16.282 -25.385 26.663 1.00 30.86 191 SER A C 1
ATOM 1528 O O . SER A 1 191 ? 16.300 -26.508 27.164 1.00 30.86 191 SER A O 1
ATOM 1530 N N . LYS A 1 192 ? 15.172 -24.641 26.638 1.00 24.39 192 LYS A N 1
ATOM 1531 C CA . LYS A 1 192 ? 13.821 -25.161 26.883 1.00 24.39 192 LYS A CA 1
ATOM 1532 C C . LYS A 1 192 ? 12.929 -24.742 25.721 1.00 24.39 192 LYS A C 1
ATOM 1534 O O . LYS A 1 192 ? 13.011 -23.610 25.257 1.00 24.39 192 LYS A O 1
ATOM 1539 N N . LYS A 1 193 ? 12.114 -25.675 25.224 1.00 26.66 193 LYS A N 1
ATOM 1540 C CA . LYS A 1 193 ? 11.180 -25.425 24.121 1.00 26.66 193 LYS A CA 1
ATOM 1541 C C . LYS A 1 193 ? 10.057 -24.512 24.615 1.00 26.66 193 LYS A C 1
ATOM 1543 O O . LYS A 1 193 ? 9.296 -24.925 25.486 1.00 26.66 193 LYS A O 1
ATOM 1548 N N . SER A 1 194 ? 9.939 -23.316 24.049 1.00 24.88 194 SER A N 1
ATOM 1549 C CA . SER A 1 194 ? 8.671 -22.587 24.042 1.00 24.88 194 SER A CA 1
ATOM 1550 C C . SER A 1 194 ? 7.702 -23.273 23.073 1.00 24.88 194 SER A C 1
ATOM 1552 O O . SER A 1 194 ? 8.112 -23.820 22.045 1.00 24.88 194 SER A O 1
ATOM 1554 N N . THR A 1 195 ? 6.413 -23.277 23.407 1.00 25.70 195 THR A N 1
ATOM 1555 C CA . THR A 1 195 ? 5.369 -23.812 22.528 1.00 25.70 195 THR A CA 1
ATOM 1556 C C . THR A 1 195 ? 5.112 -22.806 21.411 1.00 25.70 195 THR A C 1
ATOM 1558 O O . THR A 1 195 ? 4.426 -21.810 21.611 1.00 25.70 195 THR A O 1
ATOM 1561 N N . SER A 1 196 ? 5.707 -23.037 20.241 1.00 28.55 196 SER A N 1
ATOM 1562 C CA . SER A 1 196 ? 5.536 -22.173 19.074 1.00 28.55 196 SER A CA 1
ATOM 1563 C C . SER A 1 196 ? 4.130 -22.311 18.483 1.00 28.55 196 SER A C 1
ATOM 1565 O O . SER A 1 196 ? 3.849 -23.283 17.771 1.00 28.55 196 SER A O 1
ATOM 1567 N N . ASN A 1 197 ? 3.270 -21.321 18.724 1.00 28.34 197 ASN A N 1
ATOM 1568 C CA . ASN A 1 197 ? 2.049 -21.142 17.944 1.00 28.34 197 ASN A CA 1
ATOM 1569 C C . ASN A 1 197 ? 2.461 -20.843 16.495 1.00 28.34 197 ASN A C 1
ATOM 1571 O O . ASN A 1 197 ? 3.016 -19.784 16.208 1.00 28.34 197 ASN A O 1
ATOM 1575 N N . ASN A 1 198 ? 2.233 -21.795 15.585 1.00 30.86 198 ASN A N 1
ATOM 1576 C CA . ASN A 1 198 ? 2.433 -21.582 14.150 1.00 30.86 198 ASN A CA 1
ATOM 1577 C C . ASN A 1 198 ? 1.257 -20.763 13.599 1.00 30.86 198 ASN A C 1
ATOM 1579 O O . ASN A 1 198 ? 0.353 -21.315 12.972 1.00 30.86 198 ASN A O 1
ATOM 1583 N N . GLU A 1 199 ? 1.260 -19.454 13.848 1.00 37.16 199 GLU A N 1
ATOM 1584 C CA . GLU A 1 199 ? 0.340 -18.534 13.180 1.00 37.16 199 GLU A CA 1
ATOM 1585 C C . GLU A 1 199 ? 0.734 -18.415 11.702 1.00 37.16 199 GLU A C 1
ATOM 1587 O O . GLU A 1 199 ? 1.688 -17.738 11.318 1.00 37.16 199 GLU A O 1
ATOM 1592 N N . GLN A 1 200 ? -0.001 -19.130 10.852 1.00 41.75 200 GLN A N 1
ATOM 1593 C CA . GLN A 1 200 ? 0.065 -18.958 9.408 1.00 41.75 200 GLN A CA 1
ATOM 1594 C C . GLN A 1 200 ? -0.544 -17.592 9.046 1.00 41.75 200 GLN A C 1
ATOM 1596 O O . GLN A 1 200 ? -1.584 -17.227 9.592 1.00 41.75 200 GLN A O 1
ATOM 1601 N N . LEU A 1 201 ? 0.120 -16.844 8.153 1.00 46.66 201 LEU A N 1
ATOM 1602 C CA . LEU A 1 201 ? -0.249 -15.467 7.791 1.00 46.66 201 LEU A CA 1
ATOM 1603 C C . LEU A 1 201 ? -1.755 -15.293 7.514 1.00 46.66 201 LEU A C 1
ATOM 1605 O O . LEU A 1 201 ? -2.323 -16.085 6.754 1.00 46.66 201 LEU A O 1
ATOM 1609 N N . PRO A 1 202 ? -2.374 -14.203 8.007 1.00 45.66 202 PRO A N 1
ATOM 1610 C CA . PRO A 1 202 ? -3.593 -13.670 7.415 1.00 45.66 202 PRO A CA 1
ATOM 1611 C C . PRO A 1 202 ? -3.363 -13.364 5.926 1.00 45.66 202 PRO A C 1
ATOM 1613 O O . PRO A 1 202 ? -2.369 -12.737 5.555 1.00 45.66 202 PRO A O 1
ATOM 1616 N N . TYR A 1 203 ? -4.278 -13.812 5.067 1.00 43.69 203 TYR A N 1
ATOM 1617 C CA . TYR A 1 203 ? -4.219 -13.547 3.629 1.00 43.69 203 TYR A CA 1
ATOM 1618 C C . TYR A 1 203 ? -4.560 -12.078 3.337 1.00 43.69 203 TYR A C 1
ATOM 1620 O O . TYR A 1 203 ? -5.715 -11.697 3.498 1.00 43.69 203 TYR A O 1
ATOM 1628 N N . ASP A 1 204 ? -3.583 -11.289 2.882 1.00 52.00 204 ASP A N 1
ATOM 1629 C CA . ASP A 1 204 ? -3.510 -10.816 1.480 1.00 52.00 204 ASP A CA 1
ATOM 1630 C C . ASP A 1 204 ? -2.252 -9.941 1.256 1.00 52.00 204 ASP A C 1
ATOM 1632 O O . ASP A 1 204 ? -2.311 -8.712 1.188 1.00 52.00 204 ASP A O 1
ATOM 1636 N N . ILE A 1 205 ? -1.065 -10.563 1.181 1.00 59.62 205 ILE A N 1
ATOM 1637 C CA . ILE A 1 205 ? 0.168 -9.819 0.865 1.00 59.62 205 ILE A CA 1
ATOM 1638 C C . ILE A 1 205 ? 0.149 -9.449 -0.619 1.00 59.62 205 ILE A C 1
ATOM 1640 O O . ILE A 1 205 ? 0.571 -10.226 -1.479 1.00 59.62 205 ILE A O 1
ATOM 1644 N N . SER A 1 206 ? -0.318 -8.234 -0.904 1.00 67.69 206 SER A N 1
ATOM 1645 C CA . SER A 1 206 ? -0.380 -7.679 -2.253 1.00 67.69 206 SER A CA 1
ATOM 1646 C C . SER A 1 206 ? 1.027 -7.529 -2.843 1.00 67.69 206 SER A C 1
ATOM 1648 O O . SER A 1 206 ? 1.720 -6.537 -2.623 1.00 67.69 206 SER A O 1
ATOM 1650 N N . TYR A 1 207 ? 1.456 -8.532 -3.608 1.00 73.94 207 TYR A N 1
ATOM 1651 C CA . TYR A 1 207 ? 2.758 -8.578 -4.280 1.00 73.94 207 TYR A CA 1
ATOM 1652 C C . TYR A 1 207 ? 2.802 -7.747 -5.574 1.00 73.94 207 TYR A C 1
ATOM 1654 O O . TYR A 1 207 ? 3.854 -7.608 -6.195 1.00 73.94 207 TYR A O 1
ATOM 1662 N N . TYR A 1 208 ? 1.665 -7.180 -5.980 1.00 87.50 208 TYR A N 1
ATOM 1663 C CA . TYR A 1 208 ? 1.551 -6.338 -7.162 1.00 87.50 208 TYR A CA 1
ATOM 1664 C C . TYR A 1 208 ? 2.139 -4.943 -6.944 1.00 87.50 208 TYR A C 1
ATOM 1666 O O . TYR A 1 208 ? 2.010 -4.336 -5.874 1.00 87.50 208 TYR A O 1
ATOM 1674 N N . ILE A 1 209 ? 2.704 -4.404 -8.019 1.00 90.75 209 ILE A N 1
ATOM 1675 C CA . ILE A 1 209 ? 3.098 -2.998 -8.125 1.00 90.75 209 ILE A CA 1
ATOM 1676 C C . ILE A 1 209 ? 1.832 -2.145 -8.331 1.00 90.75 209 ILE A C 1
ATOM 1678 O O . ILE A 1 209 ? 0.844 -2.611 -8.911 1.00 90.75 209 ILE A O 1
ATOM 1682 N N . ARG A 1 210 ? 1.827 -0.931 -7.780 1.00 91.56 210 ARG A N 1
ATOM 1683 C CA . ARG A 1 210 ? 0.661 -0.050 -7.614 1.00 91.56 210 ARG A CA 1
ATOM 1684 C C . ARG A 1 210 ? 0.733 1.166 -8.537 1.00 91.56 210 ARG A C 1
ATOM 1686 O O . ARG A 1 210 ? 1.814 1.604 -8.923 1.00 91.56 210 ARG A O 1
ATOM 1693 N N . SER A 1 211 ? -0.427 1.734 -8.858 1.00 92.00 211 SER A N 1
ATOM 1694 C CA . SER A 1 211 ? -0.550 3.026 -9.542 1.00 92.00 211 SER A CA 1
ATOM 1695 C C . SER A 1 211 ? 0.267 4.097 -8.804 1.00 92.00 211 SER A C 1
ATOM 1697 O O . SER A 1 211 ? 0.081 4.284 -7.606 1.00 92.00 211 SER A O 1
ATOM 1699 N N . GLY A 1 212 ? 1.185 4.775 -9.495 1.00 92.12 212 GLY A N 1
ATOM 1700 C CA . GLY A 1 212 ? 2.104 5.772 -8.929 1.00 92.12 212 GLY A CA 1
ATOM 1701 C C . GLY A 1 212 ? 3.453 5.236 -8.417 1.00 92.12 212 GLY A C 1
ATOM 1702 O O . GLY A 1 212 ? 4.328 6.042 -8.090 1.00 92.12 212 GLY A O 1
ATOM 1703 N N . GLU A 1 213 ? 3.668 3.918 -8.363 1.00 95.69 213 GLU A N 1
ATOM 17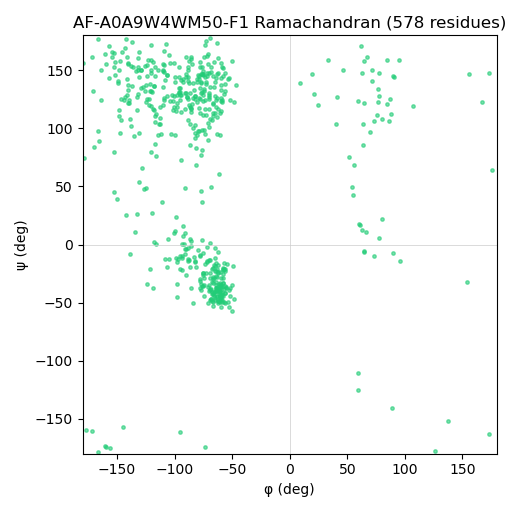04 C CA . GLU A 1 213 ? 4.984 3.349 -8.033 1.00 95.69 213 GLU A CA 1
ATOM 1705 C C . GLU A 1 213 ? 5.954 3.409 -9.218 1.00 95.69 213 GLU A C 1
ATOM 1707 O O . GLU A 1 213 ? 5.568 3.259 -10.382 1.00 95.69 213 GLU A O 1
ATOM 1712 N N . VAL A 1 214 ? 7.237 3.596 -8.898 1.00 97.12 214 VAL A N 1
ATOM 1713 C CA . VAL A 1 214 ? 8.357 3.529 -9.841 1.00 97.12 214 VAL A CA 1
ATOM 1714 C C . VAL A 1 214 ? 8.887 2.099 -9.897 1.00 97.12 214 VAL A C 1
ATOM 1716 O O . VAL A 1 214 ? 9.168 1.478 -8.872 1.00 97.12 214 VAL A O 1
ATOM 1719 N N . ALA A 1 215 ? 9.045 1.579 -11.109 1.00 95.88 215 ALA A N 1
ATOM 1720 C CA . ALA A 1 215 ? 9.395 0.191 -11.373 1.00 95.88 215 ALA A CA 1
ATOM 1721 C C . ALA A 1 215 ? 10.337 0.060 -12.577 1.00 95.88 215 ALA A C 1
ATOM 1723 O O . ALA A 1 215 ? 10.565 1.010 -13.332 1.00 95.88 215 ALA A O 1
ATOM 1724 N N . TRP A 1 216 ? 10.879 -1.143 -12.752 1.00 96.25 216 TRP A N 1
ATOM 1725 C CA . TRP A 1 216 ? 11.653 -1.533 -13.925 1.00 96.25 216 TRP A CA 1
ATOM 1726 C C . TRP A 1 216 ? 10.767 -2.304 -14.898 1.00 96.25 216 TRP A C 1
ATOM 1728 O O . TRP A 1 216 ? 10.142 -3.292 -14.517 1.00 96.25 216 TRP A O 1
ATOM 1738 N N . PHE A 1 217 ? 10.757 -1.883 -16.159 1.00 96.00 217 PHE A N 1
ATOM 1739 C CA . PHE A 1 217 ? 10.016 -2.521 -17.242 1.00 96.00 217 PHE A CA 1
ATOM 1740 C C . PHE A 1 217 ? 10.979 -3.196 -18.218 1.00 96.00 217 PHE A C 1
ATOM 1742 O O . PHE A 1 217 ? 11.993 -2.612 -18.593 1.00 96.00 217 PHE A O 1
ATOM 1749 N N . LYS A 1 218 ? 10.685 -4.421 -18.653 1.00 96.00 218 LYS A N 1
ATOM 1750 C CA . LYS A 1 218 ? 11.540 -5.175 -19.583 1.00 96.00 218 LYS A CA 1
ATOM 1751 C C . LYS A 1 218 ? 11.731 -4.414 -20.900 1.00 96.00 218 LYS A C 1
ATOM 1753 O O . LYS A 1 218 ? 10.753 -4.112 -21.573 1.00 96.00 218 LYS A O 1
ATOM 1758 N N . THR A 1 219 ? 12.971 -4.151 -21.317 1.00 95.06 219 THR A N 1
ATOM 1759 C CA . THR A 1 219 ? 13.272 -3.220 -22.428 1.00 95.06 219 THR A CA 1
ATOM 1760 C C . THR A 1 219 ? 12.644 -3.619 -23.768 1.00 95.06 219 THR A C 1
ATOM 1762 O O . THR A 1 219 ? 12.267 -2.745 -24.545 1.00 95.06 219 THR A O 1
ATOM 1765 N N . SER A 1 220 ? 12.424 -4.916 -24.015 1.00 94.56 220 SER A N 1
ATOM 1766 C CA . SER A 1 220 ? 11.699 -5.419 -25.198 1.00 94.56 220 SER A CA 1
ATOM 1767 C C . SER A 1 220 ? 10.212 -5.028 -25.258 1.00 94.56 220 SER A C 1
ATOM 1769 O O . SER A 1 220 ? 9.569 -5.246 -26.274 1.00 94.56 220 SER A O 1
ATOM 1771 N N . THR A 1 221 ? 9.652 -4.504 -24.166 1.00 93.00 221 THR A N 1
ATOM 1772 C CA . THR A 1 221 ? 8.293 -3.939 -24.086 1.00 93.00 221 THR A CA 1
ATOM 1773 C C . THR A 1 221 ? 8.305 -2.413 -24.287 1.00 93.00 221 THR A C 1
ATOM 1775 O O . THR A 1 221 ? 7.249 -1.799 -24.408 1.00 93.00 221 THR A O 1
ATOM 1778 N N . ILE A 1 222 ? 9.489 -1.785 -24.294 1.00 93.62 222 ILE A N 1
ATOM 1779 C CA . ILE A 1 222 ? 9.675 -0.333 -24.128 1.00 93.62 222 ILE A CA 1
ATOM 1780 C C . ILE A 1 222 ? 10.338 0.324 -25.340 1.00 93.62 222 ILE A C 1
ATOM 1782 O O . ILE A 1 222 ? 9.985 1.447 -25.695 1.00 93.62 222 ILE A O 1
ATOM 1786 N N . LEU A 1 223 ? 11.299 -0.356 -25.971 1.00 93.88 223 LEU A N 1
ATOM 1787 C CA . LEU A 1 223 ? 12.011 0.147 -27.143 1.00 93.88 223 LEU A CA 1
ATOM 1788 C C . LEU A 1 223 ? 11.598 -0.615 -28.415 1.00 93.88 223 LEU A C 1
ATOM 1790 O O . LEU A 1 223 ? 11.447 -1.835 -28.357 1.00 93.88 223 LEU A O 1
ATOM 1794 N N . PRO A 1 224 ? 11.463 0.076 -29.564 1.00 92.44 224 PRO A N 1
ATOM 1795 C CA . PRO A 1 224 ? 11.219 -0.565 -30.857 1.00 92.44 224 PRO A CA 1
ATOM 1796 C C . PRO A 1 224 ? 12.412 -1.421 -31.315 1.00 92.44 224 PRO A C 1
ATOM 1798 O O . PRO A 1 224 ? 13.557 -1.176 -30.926 1.00 92.44 224 PRO A O 1
ATOM 1801 N N . ASP A 1 225 ? 12.160 -2.400 -32.189 1.00 93.94 225 ASP A N 1
ATOM 1802 C CA . ASP A 1 225 ? 13.162 -3.392 -32.613 1.00 93.94 225 ASP A CA 1
ATOM 1803 C C . ASP A 1 225 ? 14.442 -2.770 -33.192 1.00 93.94 225 ASP A C 1
ATOM 1805 O O . ASP A 1 225 ? 15.541 -3.241 -32.911 1.00 93.94 225 ASP A O 1
ATOM 1809 N N . ASN A 1 226 ? 14.342 -1.660 -33.931 1.00 93.69 226 ASN A N 1
ATOM 1810 C CA . ASN A 1 226 ? 15.513 -0.950 -34.458 1.00 93.69 226 ASN A CA 1
ATOM 1811 C C . ASN A 1 226 ? 16.458 -0.441 -33.346 1.00 93.69 226 ASN A C 1
ATOM 1813 O O . ASN A 1 226 ? 17.676 -0.470 -33.518 1.00 93.69 226 ASN A O 1
ATOM 1817 N N . HIS A 1 227 ? 15.924 -0.028 -32.194 1.00 93.81 227 HIS A N 1
ATOM 1818 C CA . HIS A 1 227 ? 16.700 0.368 -31.017 1.00 93.81 227 HIS A CA 1
ATOM 1819 C C . HIS A 1 227 ? 17.269 -0.850 -30.274 1.00 93.81 227 HIS A C 1
ATOM 1821 O O . HIS A 1 227 ? 18.402 -0.794 -29.792 1.00 93.81 227 HIS A O 1
ATOM 1827 N N . LEU A 1 228 ? 16.528 -1.963 -30.223 1.00 95.00 228 LEU A N 1
ATOM 1828 C CA . LEU A 1 228 ? 17.025 -3.231 -29.674 1.00 95.00 228 LEU A CA 1
ATOM 1829 C C . LEU A 1 228 ? 18.195 -3.784 -30.509 1.00 95.00 228 LEU A C 1
ATOM 1831 O O . LEU A 1 228 ? 19.168 -4.285 -29.947 1.00 95.00 228 LEU A O 1
ATOM 1835 N N . GLU A 1 229 ? 18.153 -3.642 -31.836 1.00 94.50 229 GLU A N 1
ATOM 1836 C CA . GLU A 1 229 ? 19.265 -4.007 -32.720 1.00 94.50 229 GLU A CA 1
ATOM 1837 C C . GLU A 1 229 ? 20.471 -3.061 -32.598 1.00 94.50 229 GLU A C 1
ATOM 1839 O O . GLU A 1 229 ? 21.605 -3.534 -32.642 1.00 94.50 229 GLU A O 1
ATOM 1844 N N . GLU A 1 230 ? 20.290 -1.750 -32.392 1.00 94.00 230 GLU A N 1
ATOM 1845 C CA . GLU A 1 230 ? 21.424 -0.851 -32.093 1.00 94.00 230 GLU A CA 1
ATOM 1846 C C . GLU A 1 230 ? 22.115 -1.212 -30.764 1.00 94.00 230 GLU A C 1
ATOM 1848 O O . GLU A 1 230 ? 23.346 -1.224 -30.705 1.00 94.00 230 GLU A O 1
ATOM 1853 N N . LEU A 1 231 ? 21.354 -1.579 -29.724 1.00 94.19 231 LEU A N 1
ATOM 1854 C CA . LEU A 1 231 ? 21.907 -2.078 -28.455 1.00 94.19 231 LEU A CA 1
ATOM 1855 C C . LEU A 1 231 ? 22.728 -3.365 -28.655 1.00 94.19 231 LEU A C 1
ATOM 1857 O O . LEU A 1 231 ? 23.862 -3.452 -28.174 1.00 94.19 231 LEU A O 1
ATOM 1861 N N . LYS A 1 232 ? 22.213 -4.328 -29.435 1.00 94.19 232 LYS A N 1
ATOM 1862 C CA . LYS A 1 232 ? 22.933 -5.567 -29.792 1.00 94.19 232 LYS A CA 1
ATOM 1863 C C . LYS A 1 232 ? 24.221 -5.286 -30.571 1.00 94.19 232 LYS A C 1
ATOM 1865 O O . LYS A 1 232 ? 25.272 -5.791 -30.185 1.00 94.19 232 LYS A O 1
ATOM 1870 N N . LYS A 1 233 ? 24.175 -4.451 -31.619 1.00 92.62 233 LYS A N 1
ATOM 1871 C CA . LYS A 1 233 ? 25.364 -4.044 -32.404 1.00 92.62 233 LYS A CA 1
ATOM 1872 C C . LYS A 1 233 ? 26.421 -3.356 -31.539 1.00 92.62 233 LYS A C 1
ATOM 1874 O O . LYS A 1 233 ? 27.612 -3.549 -31.757 1.00 92.62 233 LYS A O 1
ATOM 1879 N N . GLY A 1 234 ? 25.984 -2.565 -30.559 1.00 88.50 234 GLY A N 1
ATOM 1880 C CA . GLY A 1 234 ? 26.855 -1.919 -29.582 1.00 88.50 234 GLY A CA 1
ATOM 1881 C C . GLY A 1 234 ? 27.478 -2.854 -28.546 1.00 88.50 234 GLY A C 1
ATOM 1882 O O . GLY A 1 234 ? 28.401 -2.434 -27.850 1.00 88.50 234 GLY A O 1
ATOM 1883 N N . ASN A 1 235 ? 26.973 -4.088 -28.420 1.00 91.06 235 ASN A N 1
ATOM 1884 C CA . ASN A 1 235 ? 27.221 -4.982 -27.288 1.00 91.06 235 ASN A CA 1
ATOM 1885 C C . ASN A 1 235 ? 26.867 -4.322 -25.933 1.00 91.06 235 ASN A C 1
ATOM 1887 O O . ASN A 1 235 ? 27.620 -4.413 -24.960 1.00 91.06 235 ASN A O 1
ATOM 1891 N N . VAL A 1 236 ? 25.728 -3.618 -25.889 1.00 92.00 236 VAL A N 1
ATOM 1892 C CA . VAL A 1 236 ? 25.241 -2.861 -24.724 1.00 92.00 236 VAL A CA 1
ATOM 1893 C C . VAL A 1 236 ? 23.974 -3.517 -24.173 1.00 92.00 236 VAL A C 1
ATOM 1895 O O . VAL A 1 236 ? 22.911 -3.454 -24.784 1.00 92.00 236 VAL A O 1
ATOM 1898 N N . ASP A 1 237 ? 24.087 -4.145 -23.002 1.00 90.50 237 ASP A N 1
ATOM 1899 C CA . ASP A 1 237 ? 22.977 -4.838 -22.339 1.00 90.50 237 ASP A CA 1
ATOM 1900 C C . ASP A 1 237 ? 22.171 -3.888 -21.435 1.00 90.50 237 ASP A C 1
ATOM 1902 O O . ASP A 1 237 ? 22.624 -3.487 -20.360 1.00 90.50 237 ASP A O 1
ATOM 1906 N N . ILE A 1 238 ? 20.964 -3.536 -21.885 1.00 93.31 238 ILE A N 1
ATOM 1907 C CA . ILE A 1 238 ? 19.951 -2.815 -21.105 1.00 93.31 238 ILE A CA 1
ATOM 1908 C C . ILE A 1 238 ? 18.701 -3.699 -21.040 1.00 93.31 238 ILE A C 1
ATOM 1910 O O . ILE A 1 238 ? 17.753 -3.509 -21.799 1.00 93.31 238 ILE A O 1
ATOM 1914 N N . GLY A 1 239 ? 18.694 -4.694 -20.149 1.00 92.25 239 GLY A N 1
ATOM 1915 C CA . GLY A 1 239 ? 17.576 -5.640 -20.009 1.00 92.25 239 GLY A CA 1
ATOM 1916 C C . GLY A 1 239 ? 16.257 -5.027 -19.507 1.00 92.25 239 GLY A C 1
ATOM 1917 O O . GLY A 1 239 ? 15.182 -5.508 -19.876 1.00 92.25 239 GLY A O 1
ATOM 1918 N N . HIS A 1 240 ? 16.325 -3.950 -18.715 1.00 95.19 240 HIS A N 1
ATOM 1919 C CA . HIS A 1 240 ? 15.157 -3.224 -18.198 1.00 95.19 240 HIS A CA 1
ATOM 1920 C C . HIS A 1 240 ? 15.343 -1.699 -18.252 1.00 95.19 240 HIS A C 1
ATOM 1922 O O . HIS A 1 240 ? 16.462 -1.201 -18.148 1.00 95.19 240 HIS A O 1
ATOM 1928 N N . TRP A 1 241 ? 14.230 -0.970 -18.340 1.00 95.94 241 TRP A N 1
ATOM 1929 C CA . TRP A 1 241 ? 14.127 0.489 -18.419 1.00 95.94 241 TRP A CA 1
ATOM 1930 C C . TRP A 1 241 ? 13.205 1.022 -17.304 1.00 95.94 241 TRP A C 1
ATOM 1932 O O . TRP A 1 241 ? 12.157 0.417 -17.069 1.00 95.94 241 TRP A O 1
ATOM 1942 N N . PRO A 1 242 ? 13.537 2.121 -16.602 1.00 96.31 242 PRO A N 1
ATOM 1943 C CA . PRO A 1 242 ? 12.742 2.584 -15.468 1.00 96.31 242 PRO A CA 1
ATOM 1944 C C . PRO A 1 242 ? 11.602 3.535 -15.870 1.00 96.31 242 PRO A C 1
ATOM 1946 O O . PRO A 1 242 ? 11.679 4.279 -16.851 1.00 96.31 242 PRO A O 1
ATOM 1949 N N . GLY A 1 243 ? 10.542 3.545 -15.070 1.00 96.31 243 GLY A N 1
ATOM 1950 C CA . GLY A 1 243 ? 9.396 4.442 -15.220 1.00 96.31 243 GLY A CA 1
ATOM 1951 C C . GLY A 1 243 ? 8.384 4.241 -14.104 1.00 96.31 243 GLY A C 1
ATOM 1952 O O . GLY A 1 243 ? 8.728 3.673 -13.070 1.00 96.31 243 GLY A O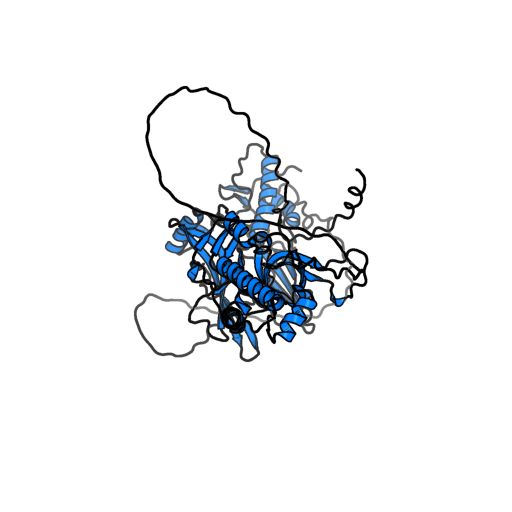 1
ATOM 1953 N N . TYR A 1 244 ? 7.138 4.665 -14.312 1.00 96.62 244 TYR A N 1
ATOM 1954 C CA . TYR A 1 244 ? 6.064 4.486 -13.332 1.00 96.62 244 TYR A CA 1
ATOM 1955 C C . TYR A 1 244 ? 4.826 3.789 -13.902 1.00 96.62 244 TYR A C 1
ATOM 1957 O O . TYR A 1 244 ? 4.546 3.834 -15.104 1.00 96.62 244 TYR A O 1
ATOM 1965 N N . VAL A 1 245 ? 4.084 3.120 -13.020 1.00 95.88 245 VAL A N 1
ATOM 1966 C CA . VAL A 1 245 ? 2.778 2.526 -13.331 1.00 95.88 245 VAL A CA 1
ATOM 1967 C C . VAL A 1 245 ? 1.706 3.610 -13.242 1.00 95.88 245 VAL A C 1
ATOM 1969 O O . VAL A 1 245 ? 1.602 4.291 -12.227 1.00 95.88 245 VAL A O 1
ATOM 1972 N N . ILE A 1 246 ? 0.889 3.762 -14.284 1.00 93.88 246 ILE A N 1
ATOM 1973 C CA . ILE A 1 246 ? -0.282 4.654 -14.276 1.00 93.88 246 ILE A CA 1
ATOM 1974 C C . ILE A 1 246 ? -1.474 3.935 -13.643 1.00 93.88 246 ILE A C 1
ATOM 1976 O O . ILE A 1 246 ? -2.104 4.468 -12.738 1.00 93.88 246 ILE A O 1
ATOM 1980 N N . GLU A 1 247 ? -1.767 2.718 -14.103 1.00 90.56 247 GLU A N 1
ATOM 1981 C CA . GLU A 1 247 ? -2.890 1.906 -13.621 1.00 90.56 247 GLU A CA 1
ATOM 1982 C C . GLU A 1 247 ? -2.637 0.403 -13.821 1.00 90.56 247 GLU A C 1
ATOM 1984 O O . GLU A 1 247 ? -1.812 -0.018 -14.643 1.00 90.56 247 GLU A O 1
ATOM 1989 N N . ARG A 1 248 ? -3.394 -0.413 -13.079 1.00 88.81 248 ARG A N 1
ATOM 1990 C CA . ARG A 1 248 ? -3.342 -1.880 -13.069 1.00 88.81 248 ARG A CA 1
ATOM 1991 C C . ARG A 1 248 ? -4.667 -2.456 -13.581 1.00 88.81 248 ARG A C 1
ATOM 1993 O O . ARG A 1 248 ? -5.679 -2.382 -12.893 1.00 88.81 248 ARG A O 1
ATOM 2000 N N . GLN A 1 249 ? -4.643 -3.095 -14.748 1.00 83.62 249 GLN A N 1
ATOM 2001 C CA . GLN A 1 249 ? -5.798 -3.715 -15.406 1.00 83.62 249 GLN A CA 1
ATOM 2002 C C . GLN A 1 249 ? -5.801 -5.242 -15.203 1.00 83.62 249 GLN A C 1
ATOM 2004 O O . GLN A 1 249 ? -4.855 -5.927 -15.608 1.00 83.62 249 GLN A O 1
ATOM 2009 N N . LYS A 1 250 ? -6.882 -5.797 -14.635 1.00 74.19 250 LYS A N 1
ATOM 2010 C CA . LYS A 1 250 ? -7.168 -7.249 -14.629 1.00 74.19 250 LYS A CA 1
ATOM 2011 C C . LYS A 1 250 ? -7.834 -7.634 -15.961 1.00 74.19 250 LYS A C 1
ATOM 2013 O O . LYS A 1 250 ? -8.770 -6.963 -16.382 1.00 74.19 250 LYS A O 1
ATOM 2018 N N . PHE A 1 251 ? -7.390 -8.708 -16.621 1.00 57.47 251 PHE A N 1
ATOM 2019 C CA . PHE A 1 251 ? -7.986 -9.154 -17.892 1.00 57.47 251 PHE A CA 1
ATOM 2020 C C . PHE A 1 251 ? -9.281 -9.965 -17.658 1.00 57.47 251 PHE A C 1
ATOM 2022 O O . PHE A 1 251 ? -9.235 -11.179 -17.425 1.00 57.47 251 PHE A O 1
ATOM 2029 N N . SER A 1 252 ? -10.435 -9.291 -17.712 1.00 48.97 252 SER A N 1
ATOM 2030 C CA . SER A 1 252 ? -11.774 -9.898 -17.797 1.00 48.97 252 SER A CA 1
ATOM 2031 C C . SER A 1 252 ? -12.153 -10.210 -19.257 1.00 48.97 252 SER A C 1
ATOM 2033 O O . SER A 1 252 ? -11.538 -9.702 -20.196 1.00 48.97 252 SER A O 1
ATOM 2035 N N . GLN A 1 253 ? -13.135 -11.093 -19.479 1.00 41.78 253 GLN A N 1
ATOM 2036 C CA . GLN A 1 253 ? -13.580 -11.444 -20.834 1.00 41.78 253 GLN A CA 1
ATOM 2037 C C . GLN A 1 253 ? -14.659 -10.476 -21.338 1.00 41.78 253 GLN A C 1
ATOM 2039 O O . GLN A 1 253 ? -15.828 -10.627 -20.998 1.00 41.78 253 GLN A O 1
ATOM 2044 N N . ALA A 1 254 ? -14.280 -9.552 -22.221 1.00 34.75 254 ALA A N 1
ATOM 2045 C CA . ALA A 1 254 ? -15.210 -8.750 -23.012 1.00 34.75 254 ALA A CA 1
ATOM 2046 C C . ALA A 1 254 ? -14.778 -8.742 -24.491 1.00 34.75 254 ALA A C 1
ATOM 2048 O O . ALA A 1 254 ? -13.702 -8.256 -24.805 1.00 34.75 254 ALA A O 1
ATOM 2049 N N . ALA A 1 255 ? -15.631 -9.319 -25.348 1.00 41.97 255 ALA A N 1
ATOM 2050 C CA . ALA A 1 255 ? -15.677 -9.269 -26.819 1.00 41.97 255 ALA A CA 1
ATOM 2051 C C . ALA A 1 255 ? -14.372 -9.359 -27.663 1.00 41.97 255 ALA A C 1
ATOM 2053 O O . ALA A 1 255 ? -13.488 -8.516 -27.612 1.00 41.97 255 ALA A O 1
ATOM 2054 N N . ASN A 1 256 ? -14.386 -10.302 -28.614 1.00 41.00 256 ASN A N 1
ATOM 2055 C CA . ASN A 1 256 ? -13.709 -10.222 -29.918 1.00 41.00 256 ASN A CA 1
ATOM 2056 C C . ASN A 1 256 ? -12.186 -9.960 -29.962 1.00 41.00 256 ASN A C 1
ATOM 2058 O O . ASN A 1 256 ? -11.755 -8.987 -30.569 1.00 41.00 256 ASN A O 1
ATOM 2062 N N . ASP A 1 257 ? -11.380 -10.929 -29.514 1.00 40.69 257 ASP A N 1
ATOM 2063 C CA . ASP A 1 257 ? -10.418 -11.575 -30.432 1.00 40.69 257 ASP A CA 1
ATOM 2064 C C . ASP A 1 257 ? -9.968 -12.961 -29.906 1.00 40.69 257 ASP A C 1
ATOM 2066 O O . ASP A 1 257 ? -10.484 -13.453 -28.898 1.00 40.69 257 ASP A O 1
ATOM 2070 N N . LYS A 1 258 ? -9.011 -13.610 -30.584 1.00 43.25 258 LYS A N 1
ATOM 2071 C CA . LYS A 1 258 ? -8.428 -14.940 -30.300 1.00 43.25 258 LYS A CA 1
ATOM 2072 C C . LYS A 1 258 ? -7.569 -15.000 -29.020 1.00 43.25 258 LYS A C 1
ATOM 2074 O O . LYS A 1 258 ? -6.458 -15.532 -29.026 1.00 43.25 258 LYS A O 1
ATOM 2079 N N . VAL A 1 259 ? -8.087 -14.501 -27.900 1.00 42.25 259 VAL A N 1
ATOM 2080 C CA . VAL A 1 259 ? -7.451 -14.599 -26.578 1.00 42.25 259 VAL A CA 1
ATOM 2081 C C . VAL A 1 259 ? -7.422 -16.063 -26.126 1.00 42.25 259 VAL A C 1
ATOM 2083 O O . VAL A 1 259 ? -8.450 -16.668 -25.815 1.00 42.25 259 VAL A O 1
ATOM 2086 N N . THR A 1 260 ? -6.230 -16.659 -26.070 1.00 44.69 260 THR A N 1
ATOM 2087 C CA . THR A 1 260 ? -6.047 -18.022 -25.554 1.00 44.69 260 THR A CA 1
ATOM 2088 C C . THR A 1 260 ? -6.414 -18.110 -24.069 1.00 44.69 260 THR A C 1
ATOM 2090 O O . THR A 1 260 ? -6.071 -17.223 -23.287 1.00 44.69 260 THR A O 1
ATOM 2093 N N . ARG A 1 261 ? -7.026 -19.233 -23.648 1.00 45.22 261 ARG A N 1
ATOM 2094 C CA . ARG A 1 261 ? -7.452 -19.519 -22.253 1.00 45.22 261 ARG A CA 1
ATOM 2095 C C . ARG A 1 261 ? -6.380 -19.277 -21.169 1.00 45.22 261 ARG A C 1
ATOM 2097 O O . ARG A 1 261 ? -6.728 -19.156 -20.002 1.00 45.22 261 ARG A O 1
ATOM 2104 N N . SER A 1 262 ? -5.104 -19.204 -21.541 1.00 49.06 262 SER A N 1
ATOM 2105 C CA . SER A 1 262 ? -3.937 -18.931 -20.690 1.00 49.06 262 SER A CA 1
ATOM 2106 C C . SER A 1 262 ? -3.751 -17.466 -20.250 1.00 49.06 262 SER A C 1
ATOM 2108 O O . SER A 1 262 ? -2.849 -17.195 -19.456 1.00 49.06 262 SER A O 1
ATOM 2110 N N . GLN A 1 263 ? -4.548 -16.517 -20.759 1.00 48.34 263 GLN A N 1
ATOM 2111 C CA . GLN A 1 263 ? -4.443 -15.086 -20.414 1.00 48.34 263 GLN A CA 1
ATOM 2112 C C . GLN A 1 263 ? -5.547 -14.580 -19.466 1.00 48.34 263 GLN A C 1
ATOM 2114 O O . GLN A 1 263 ? -5.413 -13.496 -18.901 1.00 48.34 263 GLN A O 1
ATOM 2119 N N . ILE A 1 264 ? -6.610 -15.362 -19.249 1.00 43.78 264 ILE A N 1
ATOM 2120 C CA . ILE A 1 264 ? -7.740 -14.989 -18.384 1.00 43.78 264 ILE A CA 1
ATOM 2121 C C . ILE A 1 264 ? -7.248 -14.812 -16.940 1.00 43.78 264 ILE A C 1
ATOM 2123 O O . ILE A 1 264 ? -6.621 -15.713 -16.381 1.00 43.78 264 ILE A O 1
ATOM 2127 N N . GLY A 1 265 ? -7.537 -13.656 -16.335 1.00 55.47 265 GLY A N 1
ATOM 2128 C CA . GLY A 1 265 ? -7.126 -13.341 -14.965 1.00 55.47 265 GLY A CA 1
ATOM 2129 C C . GLY A 1 265 ? -5.657 -12.935 -14.789 1.00 55.47 265 GLY A C 1
ATOM 2130 O O . GLY A 1 265 ? -5.239 -12.730 -13.652 1.00 55.47 265 GLY A O 1
ATOM 2131 N N . LYS A 1 266 ? -4.871 -12.780 -15.867 1.00 71.56 266 LYS A N 1
ATOM 2132 C CA . LYS A 1 266 ? -3.561 -12.114 -15.772 1.00 71.56 266 LYS A CA 1
ATOM 2133 C C . LYS A 1 266 ? -3.730 -10.617 -15.507 1.00 71.56 266 LYS A C 1
ATOM 2135 O O . LYS A 1 266 ? -4.673 -9.993 -16.003 1.00 71.56 266 LYS A O 1
ATOM 2140 N N . ILE A 1 267 ? -2.785 -10.037 -14.772 1.00 82.56 267 ILE A N 1
ATOM 2141 C CA . ILE A 1 267 ? -2.672 -8.588 -14.616 1.00 82.56 267 ILE A CA 1
ATOM 2142 C C . ILE A 1 267 ? -1.773 -8.002 -15.707 1.00 82.56 267 ILE A C 1
ATOM 2144 O O . ILE A 1 267 ? -0.801 -8.605 -16.168 1.00 82.56 267 ILE A O 1
ATOM 2148 N N . SER A 1 268 ? -2.145 -6.803 -16.139 1.00 90.56 268 SER A N 1
ATOM 2149 C CA . SER A 1 268 ? -1.373 -5.966 -17.045 1.00 90.56 268 SER A CA 1
ATOM 2150 C C . SER A 1 268 ? -1.376 -4.528 -16.542 1.00 90.56 268 SER A C 1
ATOM 2152 O O . SER A 1 268 ? -2.307 -4.098 -15.864 1.00 90.56 268 SER A O 1
ATOM 2154 N N . TYR A 1 269 ? -0.334 -3.782 -16.870 1.00 93.62 269 TYR A N 1
ATOM 2155 C CA . TYR A 1 269 ? -0.111 -2.426 -16.392 1.00 93.62 269 TYR A CA 1
ATOM 2156 C C . TYR A 1 269 ? -0.098 -1.461 -17.572 1.00 93.62 269 TYR A C 1
ATOM 2158 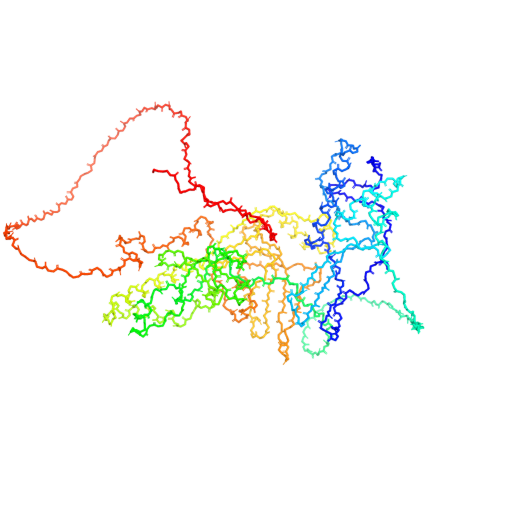O O . TYR A 1 269 ? 0.550 -1.747 -18.581 1.00 93.62 269 TYR A O 1
ATOM 2166 N N . ARG A 1 270 ? -0.757 -0.304 -17.441 1.00 94.94 270 ARG A N 1
ATOM 2167 C CA . ARG A 1 270 ? -0.415 0.861 -18.271 1.00 94.94 270 ARG A CA 1
ATOM 2168 C C . ARG A 1 270 ? 0.747 1.572 -17.597 1.00 94.94 270 ARG A C 1
ATOM 2170 O O . ARG A 1 270 ? 0.672 1.888 -16.410 1.00 94.94 270 ARG A O 1
ATOM 2177 N N . VAL A 1 271 ? 1.821 1.793 -18.342 1.00 95.50 271 VAL A N 1
ATOM 2178 C CA . VAL A 1 271 ? 3.101 2.265 -17.806 1.00 95.50 271 VAL A CA 1
ATOM 2179 C C . VAL A 1 271 ? 3.629 3.440 -18.613 1.00 95.50 271 VAL A C 1
ATOM 2181 O O . VAL A 1 271 ? 3.484 3.474 -19.835 1.00 95.50 271 VAL A O 1
ATOM 2184 N N . GLN A 1 272 ? 4.266 4.387 -17.933 1.00 96.31 272 GLN A N 1
ATOM 2185 C CA . GLN A 1 272 ? 5.000 5.479 -18.557 1.00 96.31 272 GLN A CA 1
ATOM 2186 C C . GLN A 1 272 ? 6.493 5.294 -18.249 1.00 96.31 272 GLN A C 1
ATOM 2188 O O . GLN A 1 272 ? 6.924 5.557 -17.122 1.00 96.31 272 GLN A O 1
ATOM 2193 N N . PRO A 1 273 ? 7.304 4.831 -19.217 1.00 96.06 273 PRO A N 1
ATOM 2194 C CA . PRO A 1 273 ? 8.752 4.826 -19.070 1.00 96.06 273 PRO A CA 1
ATOM 2195 C C . PRO A 1 273 ? 9.267 6.273 -19.029 1.00 96.06 273 PRO A C 1
ATOM 2197 O O . PRO A 1 273 ? 8.726 7.152 -19.710 1.00 96.06 273 PRO A O 1
ATOM 2200 N N . PHE A 1 274 ? 10.308 6.544 -18.240 1.00 95.75 274 PHE A N 1
ATOM 2201 C CA . PHE A 1 274 ? 10.944 7.865 -18.251 1.00 95.75 274 PHE A CA 1
ATOM 2202 C C . PHE A 1 274 ? 11.746 8.045 -19.546 1.00 95.75 274 PHE A C 1
ATOM 2204 O O . PHE A 1 274 ? 12.412 7.117 -20.004 1.00 95.75 274 PHE A O 1
ATOM 2211 N N . ASN A 1 275 ? 11.689 9.240 -20.136 1.00 94.50 275 ASN A N 1
ATOM 2212 C CA . ASN A 1 275 ? 12.350 9.622 -21.389 1.00 94.50 275 ASN A CA 1
ATOM 2213 C C . ASN A 1 275 ? 11.948 8.814 -22.644 1.00 94.50 275 ASN A C 1
ATOM 2215 O O . ASN A 1 275 ? 12.633 8.882 -23.667 1.00 94.50 275 ASN A O 1
ATOM 2219 N N . VAL A 1 276 ? 10.818 8.099 -22.604 1.00 91.81 276 VAL A N 1
ATOM 2220 C CA . VAL A 1 276 ? 10.222 7.397 -23.755 1.00 91.81 276 VAL A CA 1
ATOM 2221 C C . VAL A 1 276 ? 8.818 7.948 -23.988 1.00 91.81 276 VAL A C 1
ATOM 2223 O O . VAL A 1 276 ? 8.037 8.098 -23.053 1.00 91.81 276 VAL A O 1
ATOM 2226 N N . ALA A 1 277 ? 8.494 8.279 -25.236 1.00 88.38 277 ALA A N 1
ATOM 2227 C CA . ALA A 1 277 ? 7.221 8.908 -25.569 1.00 88.38 277 ALA A CA 1
ATOM 2228 C C . ALA A 1 277 ? 6.064 7.893 -25.584 1.00 88.38 277 ALA A C 1
ATOM 2230 O O . ALA A 1 277 ? 6.141 6.880 -26.276 1.00 88.38 277 ALA A O 1
ATOM 2231 N N . GLY A 1 278 ? 4.968 8.231 -24.900 1.00 87.56 278 GLY A N 1
ATOM 2232 C CA . GLY A 1 278 ? 3.720 7.466 -24.903 1.00 87.56 278 GLY A CA 1
ATOM 2233 C C . GLY A 1 278 ? 3.575 6.479 -23.742 1.00 87.56 278 GLY A C 1
ATOM 2234 O O . GLY A 1 278 ? 4.551 6.054 -23.125 1.00 87.56 278 GLY A O 1
ATOM 2235 N N . VAL A 1 279 ? 2.319 6.118 -23.470 1.00 93.00 279 VAL A N 1
ATOM 2236 C CA . VAL A 1 279 ? 1.937 5.126 -22.458 1.00 93.00 279 VAL A CA 1
ATOM 2237 C C . VAL A 1 279 ? 1.905 3.745 -23.100 1.00 93.00 279 VAL A C 1
ATOM 2239 O O . VAL A 1 279 ? 1.215 3.539 -24.098 1.00 93.00 279 VAL A O 1
ATOM 2242 N N . LEU A 1 280 ? 2.619 2.795 -22.506 1.00 94.38 280 LEU A N 1
ATOM 2243 C CA . LEU A 1 280 ? 2.770 1.430 -23.009 1.00 94.38 280 LEU A CA 1
ATOM 2244 C C . LEU A 1 280 ? 2.010 0.431 -22.127 1.00 94.38 280 LEU A C 1
ATOM 2246 O O . LEU A 1 280 ? 1.575 0.765 -21.022 1.00 94.38 280 LEU A O 1
ATOM 2250 N N . LYS A 1 281 ? 1.836 -0.803 -22.615 1.00 94.06 281 LYS A N 1
ATOM 2251 C CA . LYS A 1 281 ? 1.192 -1.897 -21.873 1.00 94.06 281 LYS A CA 1
ATOM 2252 C C . LYS A 1 281 ? 2.211 -2.987 -21.550 1.00 94.06 281 LYS A C 1
ATOM 2254 O O . LYS A 1 281 ? 2.755 -3.602 -22.460 1.00 94.06 281 LYS A O 1
ATOM 2259 N N . ALA A 1 282 ? 2.432 -3.238 -20.262 1.00 93.06 282 ALA A N 1
ATOM 2260 C CA . ALA A 1 282 ? 3.314 -4.293 -19.767 1.00 93.06 282 ALA A CA 1
ATOM 2261 C C . ALA A 1 282 ? 2.510 -5.433 -19.124 1.00 93.06 282 ALA A C 1
ATOM 2263 O O . ALA A 1 282 ? 1.444 -5.208 -18.547 1.00 93.06 282 ALA A O 1
ATOM 2264 N N . LEU A 1 283 ? 3.020 -6.662 -19.213 1.00 92.38 283 LEU A N 1
ATOM 2265 C CA . LEU A 1 283 ? 2.497 -7.811 -18.465 1.00 92.38 283 LEU A CA 1
ATOM 2266 C C . LEU A 1 283 ? 3.195 -7.951 -17.106 1.00 92.38 283 LEU A C 1
ATOM 2268 O O . LEU A 1 283 ? 4.282 -7.421 -16.903 1.00 92.38 283 LEU A O 1
ATOM 2272 N N . GLU A 1 284 ? 2.579 -8.691 -16.186 1.00 88.12 284 GLU A N 1
ATOM 2273 C CA . GLU A 1 284 ? 3.107 -8.966 -14.841 1.00 88.12 284 GLU A CA 1
ATOM 2274 C C . GLU A 1 284 ? 4.546 -9.525 -14.840 1.00 88.12 284 GLU A C 1
ATOM 2276 O O . GLU A 1 284 ? 5.374 -9.082 -14.055 1.00 88.12 284 GLU A O 1
ATOM 2281 N N . ASP A 1 285 ? 4.890 -10.406 -15.785 1.00 89.75 285 ASP A N 1
ATOM 2282 C CA . ASP A 1 285 ? 6.238 -10.971 -15.970 1.00 89.75 285 ASP A CA 1
ATOM 2283 C C . ASP A 1 285 ? 7.248 -10.013 -16.642 1.00 89.75 285 ASP A C 1
ATOM 2285 O O . ASP A 1 285 ? 8.381 -10.394 -16.939 1.00 89.75 285 ASP A O 1
ATOM 2289 N N . GLN A 1 286 ? 6.841 -8.769 -16.902 1.00 93.50 286 GLN A N 1
ATOM 2290 C CA . GLN A 1 286 ? 7.640 -7.728 -17.556 1.00 93.50 286 GLN A CA 1
ATOM 2291 C C . GLN A 1 286 ? 7.878 -6.506 -16.656 1.00 93.50 286 GLN A C 1
ATOM 2293 O O . GLN A 1 286 ? 8.501 -5.545 -17.114 1.00 93.50 286 GLN A O 1
ATOM 2298 N N . VAL A 1 287 ? 7.394 -6.527 -15.408 1.00 93.50 287 VAL A N 1
ATOM 2299 C CA . VAL A 1 287 ? 7.569 -5.449 -14.425 1.00 93.50 287 VAL A CA 1
ATOM 2300 C C . VAL A 1 287 ? 8.180 -6.005 -13.139 1.00 93.50 287 VAL A C 1
ATOM 2302 O O . VAL A 1 287 ? 7.679 -6.990 -12.605 1.00 93.50 287 VAL A O 1
ATOM 2305 N N . VAL A 1 288 ? 9.222 -5.361 -12.605 1.00 92.94 288 VAL A N 1
ATOM 2306 C CA . VAL A 1 288 ? 9.797 -5.705 -11.288 1.00 92.94 288 VAL A CA 1
ATOM 2307 C C . VAL A 1 288 ? 10.009 -4.465 -10.403 1.00 92.94 288 VAL A C 1
ATOM 2309 O O . VAL A 1 288 ? 10.250 -3.375 -10.937 1.00 92.94 288 VAL A O 1
ATOM 2312 N N . PRO A 1 289 ? 9.934 -4.584 -9.058 1.00 94.12 289 PRO A N 1
ATOM 2313 C CA . PRO A 1 289 ? 10.098 -3.446 -8.150 1.00 94.12 289 PRO A CA 1
ATOM 2314 C C . PRO A 1 289 ? 11.449 -2.740 -8.311 1.00 94.12 289 PRO A C 1
ATOM 2316 O O . PRO A 1 289 ? 12.474 -3.392 -8.529 1.00 94.12 289 PRO A O 1
ATOM 2319 N N . TRP A 1 290 ? 11.476 -1.413 -8.140 1.00 94.75 290 TRP A N 1
ATOM 2320 C CA . TRP A 1 290 ? 12.688 -0.589 -8.279 1.00 94.75 290 TRP A CA 1
ATOM 2321 C C . TRP A 1 290 ? 13.896 -1.145 -7.511 1.00 94.75 290 TRP A C 1
ATOM 2323 O O . TRP A 1 290 ? 14.987 -1.277 -8.076 1.00 94.75 290 TRP A O 1
ATOM 2333 N N . LEU A 1 291 ? 13.688 -1.531 -6.246 1.00 91.62 291 LEU A N 1
ATOM 2334 C CA . LEU A 1 291 ? 14.735 -2.053 -5.363 1.00 91.62 291 LEU A CA 1
ATOM 2335 C C . LEU A 1 291 ? 15.375 -3.361 -5.859 1.00 91.62 291 LEU A C 1
ATOM 2337 O O . LEU A 1 291 ? 16.492 -3.669 -5.444 1.00 91.62 291 LEU A O 1
ATOM 2341 N N . MET A 1 292 ? 14.749 -4.104 -6.779 1.00 88.75 292 MET A N 1
ATOM 2342 C CA . MET A 1 292 ? 15.360 -5.309 -7.346 1.00 88.75 292 MET A CA 1
ATOM 2343 C C . MET A 1 292 ? 16.651 -4.976 -8.108 1.00 88.75 292 MET A C 1
ATOM 2345 O O . MET A 1 292 ? 17.693 -5.550 -7.800 1.00 88.75 292 MET A O 1
ATOM 2349 N N . LEU A 1 293 ? 16.627 -3.989 -9.015 1.00 84.00 293 LEU A N 1
ATOM 2350 C CA . LEU A 1 293 ? 17.751 -3.701 -9.927 1.00 84.00 293 LEU A CA 1
ATOM 2351 C C . LEU A 1 293 ? 18.522 -2.399 -9.604 1.00 84.00 293 LEU A C 1
ATOM 2353 O O . LEU A 1 293 ? 19.624 -2.194 -10.108 1.00 84.00 293 LEU A O 1
ATOM 2357 N N . SER A 1 294 ? 17.994 -1.530 -8.729 1.00 63.94 294 SER A N 1
ATOM 2358 C CA . SER A 1 294 ? 18.446 -0.132 -8.504 1.00 63.94 294 SER A CA 1
ATOM 2359 C C . SER A 1 294 ? 19.929 0.119 -8.175 1.00 63.94 294 SER A C 1
ATOM 2361 O O . SER A 1 294 ? 20.389 1.256 -8.285 1.00 63.94 294 SER A O 1
ATOM 2363 N N . SER A 1 295 ? 20.683 -0.903 -7.768 1.00 57.03 295 SER A N 1
ATOM 2364 C CA . SER A 1 295 ? 22.087 -0.803 -7.331 1.00 57.03 295 SER A CA 1
ATOM 2365 C C . SER A 1 295 ? 23.080 -1.557 -8.225 1.00 57.03 295 SER A C 1
ATOM 2367 O O . SER A 1 295 ? 24.278 -1.591 -7.926 1.00 57.03 295 SER A O 1
ATOM 2369 N N . GLU A 1 296 ? 22.599 -2.204 -9.288 1.00 66.06 296 GLU A N 1
ATOM 2370 C CA . GLU A 1 296 ? 23.359 -3.237 -9.984 1.00 66.06 296 GLU A CA 1
ATOM 2371 C C . GLU A 1 296 ? 24.557 -2.734 -10.795 1.00 66.06 296 GLU A C 1
ATOM 2373 O O . GLU A 1 296 ? 24.621 -1.613 -11.308 1.00 66.06 296 GLU A O 1
ATOM 2378 N N . ASN A 1 297 ? 25.514 -3.647 -10.977 1.00 72.88 297 ASN A N 1
ATOM 2379 C CA . ASN A 1 297 ? 26.719 -3.401 -11.757 1.00 72.88 297 ASN A CA 1
ATOM 2380 C C . ASN A 1 297 ? 26.434 -3.120 -13.243 1.00 72.88 297 ASN A C 1
ATOM 2382 O O . ASN A 1 297 ? 27.294 -2.525 -13.887 1.00 72.88 297 ASN A O 1
ATOM 2386 N N . PHE A 1 298 ? 25.279 -3.509 -13.808 1.00 80.31 298 PHE A N 1
ATOM 2387 C CA . PHE A 1 298 ? 24.955 -3.151 -15.197 1.00 80.31 298 PHE A CA 1
ATOM 2388 C C . PHE A 1 298 ? 24.713 -1.646 -15.342 1.00 80.31 298 PHE A C 1
ATOM 2390 O O . PHE A 1 298 ? 25.352 -1.033 -16.189 1.00 80.31 298 PHE A O 1
ATOM 2397 N N . VAL A 1 299 ? 23.918 -1.024 -14.460 1.00 84.81 299 VAL A N 1
ATOM 2398 C CA . VAL A 1 299 ? 23.650 0.425 -14.495 1.00 84.81 299 VAL A CA 1
ATOM 2399 C C . VAL A 1 299 ? 24.970 1.201 -14.501 1.00 84.81 299 VAL A C 1
ATOM 2401 O O . VAL A 1 299 ? 25.208 2.009 -15.395 1.00 84.81 299 VAL A O 1
ATOM 2404 N N . LYS A 1 300 ? 25.891 0.867 -13.586 1.00 86.50 300 LYS A N 1
ATOM 2405 C CA . LYS A 1 300 ? 27.232 1.478 -13.508 1.00 86.50 300 LYS A CA 1
ATOM 2406 C C . LYS A 1 300 ? 28.071 1.275 -14.780 1.00 86.50 300 LYS A C 1
ATOM 2408 O O . LYS A 1 300 ? 28.786 2.191 -15.176 1.00 86.50 300 LYS A O 1
ATOM 2413 N N . LYS A 1 301 ? 27.967 0.119 -15.455 1.00 89.50 301 LYS A N 1
ATOM 2414 C CA . LYS A 1 301 ? 28.600 -0.094 -16.773 1.00 89.50 301 LYS A CA 1
ATOM 2415 C C . LYS A 1 301 ? 28.012 0.837 -17.839 1.00 89.50 301 LYS A C 1
ATOM 2417 O O . LYS A 1 301 ? 28.784 1.357 -18.633 1.00 89.50 301 LYS A O 1
ATOM 2422 N N . ILE A 1 302 ? 26.696 1.076 -17.855 1.00 91.00 302 ILE A N 1
ATOM 2423 C CA . ILE A 1 302 ? 26.066 1.959 -18.853 1.00 91.00 302 ILE A CA 1
ATOM 2424 C C . ILE A 1 302 ? 26.503 3.423 -18.675 1.00 91.00 302 ILE A C 1
ATOM 2426 O O . ILE A 1 302 ? 26.859 4.058 -19.666 1.00 91.00 302 ILE A O 1
ATOM 2430 N N . TYR A 1 303 ? 26.578 3.936 -17.437 1.00 90.50 303 TYR A N 1
ATOM 2431 C CA . TYR A 1 303 ? 27.155 5.271 -17.186 1.00 90.50 303 TYR A CA 1
ATOM 2432 C C . TYR A 1 303 ? 28.612 5.353 -17.658 1.00 90.50 303 TYR A C 1
ATOM 2434 O O . TYR A 1 303 ? 28.953 6.268 -18.402 1.00 90.50 303 TYR A O 1
ATOM 2442 N N . LYS A 1 304 ? 29.446 4.348 -17.350 1.00 90.06 304 LYS A N 1
ATOM 2443 C CA . LYS A 1 304 ? 30.825 4.325 -17.855 1.00 90.06 304 LYS A CA 1
ATOM 2444 C C . LYS A 1 304 ? 30.896 4.296 -19.391 1.00 90.06 304 LYS A C 1
ATOM 2446 O O . LYS A 1 304 ? 31.727 4.983 -19.970 1.00 90.06 304 LYS A O 1
ATOM 2451 N N . ILE A 1 305 ? 30.027 3.543 -20.071 1.00 88.81 305 ILE A N 1
ATOM 2452 C CA . ILE A 1 305 ? 29.966 3.530 -21.546 1.00 88.81 305 ILE A CA 1
ATOM 2453 C C . ILE A 1 305 ? 29.636 4.929 -22.097 1.00 88.81 305 ILE A C 1
ATOM 2455 O O . ILE A 1 305 ? 30.155 5.295 -23.153 1.00 88.81 305 ILE A O 1
ATOM 2459 N N . LYS A 1 306 ? 28.828 5.724 -21.378 1.00 87.62 306 LYS A N 1
ATOM 2460 C CA . LYS A 1 306 ? 28.565 7.128 -21.719 1.00 87.62 306 LYS A CA 1
ATOM 2461 C C . LYS A 1 306 ? 29.820 7.999 -21.572 1.00 87.62 306 LYS A C 1
ATOM 2463 O O . LYS A 1 306 ? 30.216 8.649 -22.535 1.00 87.62 306 LYS A O 1
ATOM 2468 N N . GLU A 1 307 ? 30.468 7.951 -20.411 1.00 87.19 307 GLU A N 1
ATOM 2469 C CA . GLU A 1 307 ? 31.688 8.713 -20.086 1.00 87.19 307 GLU A CA 1
ATOM 2470 C C . GLU A 1 307 ? 32.865 8.380 -21.032 1.00 87.19 307 GLU A C 1
ATOM 2472 O O . GLU A 1 307 ? 33.536 9.273 -21.561 1.00 87.19 307 GLU A O 1
ATOM 2477 N N . ASP A 1 308 ? 33.079 7.088 -21.311 1.00 84.19 308 ASP A N 1
ATOM 2478 C CA . ASP A 1 308 ? 34.100 6.606 -22.248 1.00 84.19 308 ASP A CA 1
ATOM 2479 C C . ASP A 1 308 ? 33.814 7.092 -23.691 1.00 84.19 308 ASP A C 1
ATOM 2481 O O . ASP A 1 308 ? 34.752 7.345 -24.451 1.00 84.19 308 ASP A O 1
ATOM 2485 N N . HIS A 1 309 ? 32.542 7.249 -24.099 1.00 79.38 309 HIS A N 1
ATOM 2486 C CA . HIS A 1 309 ? 32.191 7.749 -25.439 1.00 79.38 309 HIS A CA 1
ATOM 2487 C C . HIS A 1 309 ? 32.427 9.244 -25.600 1.00 79.38 309 HIS A C 1
ATOM 2489 O O . HIS A 1 309 ? 33.024 9.636 -26.602 1.00 79.38 309 HIS A O 1
ATOM 2495 N N . GLU A 1 310 ? 32.031 10.054 -24.616 1.00 73.69 310 GLU A N 1
ATOM 2496 C CA . GLU A 1 310 ? 32.273 11.506 -24.613 1.00 73.69 310 GLU A CA 1
ATOM 2497 C C . GLU A 1 310 ? 33.779 11.826 -24.753 1.00 73.69 310 GLU A C 1
ATOM 2499 O O . GLU A 1 310 ? 34.149 12.874 -25.282 1.00 73.69 310 GLU A O 1
ATOM 2504 N N . SER A 1 311 ? 34.642 10.870 -24.384 1.00 68.69 311 SER A N 1
ATOM 2505 C CA . SER A 1 311 ? 36.100 10.924 -24.545 1.00 68.69 311 SER A CA 1
ATOM 2506 C C . SER A 1 311 ? 36.659 10.283 -25.835 1.00 68.69 311 SER A C 1
ATOM 2508 O O . SER A 1 311 ? 37.799 10.576 -26.194 1.00 68.69 311 SER A O 1
ATOM 2510 N N . GLN A 1 312 ? 35.940 9.366 -26.508 1.00 70.50 312 GLN A N 1
ATOM 2511 C CA . GLN A 1 312 ? 36.519 8.485 -27.554 1.00 70.50 312 GLN A CA 1
ATOM 2512 C C . GLN A 1 312 ? 35.662 8.248 -28.818 1.00 70.50 312 GLN A C 1
ATOM 2514 O O . GLN A 1 312 ? 36.145 7.625 -29.762 1.00 70.50 312 GLN A O 1
ATOM 2519 N N . GLY A 1 313 ? 34.400 8.688 -28.878 1.00 73.31 313 GLY A N 1
ATOM 2520 C CA . GLY A 1 313 ? 33.573 8.655 -30.100 1.00 73.31 313 GLY A CA 1
ATOM 2521 C C . GLY A 1 313 ? 33.183 7.266 -30.647 1.00 73.31 313 GLY A C 1
ATOM 2522 O O . GLY A 1 313 ? 32.663 7.168 -31.754 1.00 73.31 313 GLY A O 1
ATOM 2523 N N . LYS A 1 314 ? 33.407 6.188 -29.886 1.00 77.38 314 LYS A N 1
ATOM 2524 C CA . LYS A 1 314 ? 33.399 4.777 -30.338 1.00 77.38 314 LYS A CA 1
ATOM 2525 C C . LYS A 1 314 ? 32.061 4.194 -30.852 1.00 77.38 314 LYS A C 1
ATOM 2527 O O . LYS A 1 314 ? 32.071 3.153 -31.504 1.00 77.38 314 LYS A O 1
ATOM 2532 N N . TYR A 1 315 ? 30.921 4.810 -30.544 1.00 85.44 315 TYR A N 1
ATOM 2533 C CA . TYR A 1 315 ? 29.572 4.240 -30.720 1.00 85.44 315 TYR A CA 1
ATOM 2534 C C . TYR A 1 315 ? 28.685 5.088 -31.644 1.00 85.44 315 TYR A C 1
ATOM 2536 O O . TYR A 1 315 ? 28.932 6.284 -31.815 1.00 85.44 315 TYR A O 1
ATOM 2544 N N . SER A 1 316 ? 27.636 4.478 -32.219 1.00 89.44 316 SER A N 1
ATOM 2545 C CA . SER A 1 316 ? 26.706 5.169 -33.126 1.00 89.44 316 SER A CA 1
ATOM 2546 C C . SER A 1 316 ? 25.947 6.300 -32.406 1.00 89.44 316 SER A C 1
ATOM 2548 O O . SER A 1 316 ? 25.620 6.161 -31.222 1.00 89.44 316 SER A O 1
ATOM 2550 N N . PRO A 1 317 ? 25.608 7.415 -33.088 1.00 90.56 317 PRO A N 1
ATOM 2551 C CA . PRO A 1 317 ? 24.821 8.491 -32.479 1.00 90.56 317 PRO A CA 1
ATOM 2552 C C . PRO A 1 317 ? 23.460 8.018 -31.946 1.00 90.56 317 PRO A C 1
ATOM 2554 O O . PRO A 1 317 ? 22.993 8.510 -30.920 1.00 90.56 317 PRO A O 1
ATOM 2557 N N . THR A 1 318 ? 22.843 7.032 -32.605 1.00 91.88 318 THR A N 1
ATOM 2558 C CA . THR A 1 318 ? 21.575 6.418 -32.184 1.00 91.88 318 THR A CA 1
ATOM 2559 C C . THR A 1 318 ? 21.735 5.642 -30.879 1.00 91.88 318 THR A C 1
ATOM 2561 O O . THR A 1 318 ? 20.992 5.886 -29.930 1.00 91.88 318 THR A O 1
ATOM 2564 N N . LEU A 1 319 ? 22.746 4.772 -30.789 1.00 93.06 319 LEU A N 1
ATOM 2565 C CA . LEU A 1 319 ? 23.072 4.023 -29.575 1.00 93.06 319 LEU A CA 1
ATOM 2566 C C . LEU A 1 319 ? 23.379 4.963 -28.401 1.00 93.06 319 LEU A C 1
ATOM 2568 O O . LEU A 1 319 ? 22.858 4.781 -27.302 1.00 93.06 319 LEU A O 1
ATOM 2572 N N . MET A 1 320 ? 24.149 6.023 -28.645 1.00 92.56 320 MET A N 1
ATOM 2573 C CA . MET A 1 320 ? 24.470 7.024 -27.625 1.00 92.56 320 MET A CA 1
ATOM 2574 C C . MET A 1 320 ? 23.259 7.838 -27.169 1.00 92.56 320 MET A C 1
ATOM 2576 O O . MET A 1 320 ? 23.149 8.163 -25.985 1.00 92.56 320 MET A O 1
ATOM 2580 N N . ARG A 1 321 ? 22.304 8.106 -28.068 1.00 92.50 321 ARG A N 1
ATOM 2581 C CA . ARG A 1 321 ? 21.016 8.701 -27.699 1.00 92.50 321 ARG A CA 1
ATOM 2582 C C . ARG A 1 321 ? 20.219 7.772 -26.779 1.00 92.50 321 ARG A C 1
ATOM 2584 O O . ARG A 1 321 ? 19.718 8.240 -25.762 1.00 92.50 321 ARG A O 1
ATOM 2591 N N . ILE A 1 322 ? 20.146 6.474 -27.091 1.00 94.62 322 ILE A N 1
ATOM 2592 C CA . ILE A 1 322 ? 19.473 5.469 -26.245 1.00 94.62 322 ILE A CA 1
ATOM 2593 C C . ILE A 1 322 ? 20.128 5.415 -24.854 1.00 94.62 322 ILE A C 1
ATOM 2595 O O . ILE A 1 322 ? 19.431 5.504 -23.846 1.00 94.62 322 ILE A O 1
ATOM 2599 N N . ILE A 1 323 ? 21.463 5.357 -24.795 1.00 94.69 323 ILE A N 1
ATOM 2600 C CA . ILE A 1 323 ? 22.242 5.338 -23.546 1.00 94.69 323 ILE A CA 1
ATOM 2601 C C . ILE A 1 323 ? 22.000 6.598 -22.703 1.00 94.69 323 ILE A C 1
ATOM 2603 O O . ILE A 1 323 ? 21.759 6.489 -21.503 1.00 94.69 323 ILE A O 1
ATOM 2607 N N . SER A 1 324 ? 22.017 7.797 -23.299 1.00 93.62 324 SER A N 1
ATOM 2608 C CA . SER A 1 324 ? 21.801 9.028 -22.525 1.00 93.62 324 SER A CA 1
ATOM 2609 C C . SER A 1 324 ? 20.376 9.131 -21.975 1.00 93.62 324 SER A C 1
ATOM 2611 O O . SER A 1 324 ? 20.210 9.508 -20.815 1.00 93.62 324 SER A O 1
ATOM 2613 N N . LEU A 1 325 ? 19.364 8.751 -22.767 1.00 94.69 325 LEU A N 1
ATOM 2614 C CA . LEU A 1 325 ? 17.969 8.719 -22.314 1.00 94.69 325 LEU A CA 1
ATOM 2615 C C . LEU A 1 325 ? 17.781 7.711 -21.168 1.00 94.69 325 LEU A C 1
ATOM 2617 O O . LEU A 1 325 ? 17.071 8.023 -20.212 1.00 94.69 325 LEU A O 1
ATOM 2621 N N . PHE A 1 326 ? 18.460 6.555 -21.224 1.00 95.38 326 PHE A N 1
ATOM 2622 C CA . PHE A 1 326 ? 18.464 5.542 -20.162 1.00 95.38 326 PHE A CA 1
ATOM 2623 C C . PHE A 1 326 ? 19.121 6.037 -18.866 1.00 95.38 326 PHE A C 1
ATOM 2625 O O . PHE A 1 326 ? 18.543 5.881 -17.791 1.00 95.38 326 PHE A O 1
ATOM 2632 N N . CYS A 1 327 ? 20.308 6.651 -18.948 1.00 94.25 327 CYS A N 1
ATOM 2633 C CA . CYS A 1 327 ? 20.974 7.238 -17.781 1.00 94.25 327 CYS A CA 1
ATOM 2634 C C . CYS A 1 327 ? 20.069 8.285 -17.118 1.00 94.25 327 CYS A C 1
ATOM 2636 O O . CYS A 1 327 ? 19.782 8.178 -15.930 1.00 94.25 327 CYS A O 1
ATOM 2638 N N . SER A 1 328 ? 19.515 9.213 -17.900 1.00 94.44 328 SER A N 1
ATOM 2639 C CA . SER A 1 328 ? 18.599 10.237 -17.389 1.00 94.44 328 SER A CA 1
ATOM 2640 C C . SER A 1 328 ? 17.302 9.642 -16.812 1.00 94.44 328 SER A C 1
ATOM 2642 O O . SER A 1 328 ? 16.832 10.072 -15.760 1.00 94.44 328 SER A O 1
ATOM 2644 N N . ALA A 1 329 ? 16.767 8.572 -17.412 1.00 95.19 329 ALA A N 1
ATOM 2645 C CA . ALA A 1 329 ? 15.629 7.828 -16.870 1.00 95.19 329 ALA A CA 1
ATOM 2646 C C . ALA A 1 329 ? 15.957 7.198 -15.499 1.00 95.19 329 ALA A C 1
ATOM 2648 O O . ALA A 1 329 ? 15.129 7.221 -14.584 1.00 95.19 329 ALA A O 1
ATOM 2649 N N . CYS A 1 330 ? 17.185 6.699 -15.322 1.00 94.69 330 CYS A N 1
ATOM 2650 C CA . CYS A 1 330 ? 17.692 6.227 -14.033 1.00 94.69 330 CYS A CA 1
ATOM 2651 C C . CYS A 1 330 ? 17.932 7.371 -13.035 1.00 94.69 330 CYS A C 1
ATOM 2653 O O . CYS A 1 330 ? 17.709 7.173 -11.843 1.00 94.69 330 CYS A O 1
ATOM 2655 N N . ASP A 1 331 ? 18.360 8.554 -13.484 1.00 93.56 331 ASP A N 1
ATOM 2656 C CA . ASP A 1 331 ? 18.556 9.734 -12.631 1.00 93.56 331 ASP A CA 1
ATOM 2657 C C . ASP A 1 331 ? 17.221 10.276 -12.094 1.00 93.56 331 ASP A C 1
ATOM 2659 O O . ASP A 1 331 ? 17.112 10.562 -10.899 1.00 93.56 331 ASP A O 1
ATOM 2663 N N . ILE A 1 332 ? 16.182 10.332 -12.939 1.00 94.56 332 ILE A N 1
ATOM 2664 C CA . ILE A 1 332 ? 14.802 10.670 -12.550 1.00 94.56 332 ILE A CA 1
ATOM 2665 C C . ILE A 1 332 ? 14.290 9.669 -11.506 1.00 94.56 332 ILE A C 1
ATOM 2667 O O . ILE A 1 332 ? 13.896 10.067 -10.408 1.00 94.56 332 ILE A O 1
ATOM 2671 N N . ALA A 1 333 ? 14.364 8.367 -11.802 1.00 95.25 333 ALA A N 1
ATOM 2672 C CA . ALA A 1 333 ? 13.919 7.316 -10.889 1.00 95.25 333 ALA A CA 1
ATOM 2673 C C . ALA A 1 333 ? 14.687 7.324 -9.552 1.00 95.25 333 ALA A C 1
ATOM 2675 O O . ALA A 1 333 ? 14.079 7.198 -8.487 1.00 95.25 333 ALA A O 1
ATOM 2676 N N . ARG A 1 334 ? 16.009 7.557 -9.579 1.00 93.44 334 ARG A N 1
ATOM 2677 C CA . ARG A 1 334 ? 16.837 7.669 -8.370 1.00 93.44 334 ARG A CA 1
ATOM 2678 C C . ARG A 1 334 ? 16.461 8.892 -7.538 1.00 93.44 334 ARG A C 1
ATOM 2680 O O . ARG A 1 334 ? 16.330 8.757 -6.323 1.00 93.44 334 ARG A O 1
ATOM 2687 N N . ARG A 1 335 ? 16.227 10.053 -8.165 1.00 94.06 335 ARG A N 1
ATOM 2688 C CA . ARG A 1 335 ? 15.734 11.252 -7.468 1.00 94.06 335 ARG A CA 1
ATOM 2689 C C . ARG A 1 335 ? 14.390 10.983 -6.795 1.00 94.06 335 ARG A C 1
ATOM 2691 O O . ARG A 1 335 ? 14.249 11.266 -5.614 1.00 94.06 335 ARG A O 1
ATOM 2698 N N . ILE A 1 336 ? 13.439 10.376 -7.506 1.00 95.69 336 ILE A N 1
ATOM 2699 C CA . ILE A 1 336 ? 12.132 10.005 -6.942 1.00 95.69 336 ILE A CA 1
ATOM 2700 C C . ILE A 1 336 ? 12.306 9.046 -5.752 1.00 95.69 336 ILE A C 1
ATOM 2702 O O . ILE A 1 336 ? 11.672 9.241 -4.715 1.00 95.69 336 ILE A O 1
ATOM 2706 N N . SER A 1 337 ? 13.221 8.071 -5.846 1.00 95.19 337 SER A N 1
ATOM 2707 C CA . SER A 1 337 ? 13.481 7.101 -4.771 1.00 95.19 337 SER A CA 1
ATOM 2708 C C . SER A 1 337 ? 14.037 7.690 -3.464 1.00 95.19 337 SER A C 1
ATOM 2710 O O . SER A 1 337 ? 13.930 7.035 -2.432 1.00 95.19 337 SER A O 1
ATOM 2712 N N . LYS A 1 338 ? 14.541 8.932 -3.487 1.00 95.88 338 LYS A N 1
ATOM 2713 C CA . LYS A 1 338 ? 15.002 9.683 -2.304 1.00 95.88 338 LYS A CA 1
ATOM 2714 C C . LYS A 1 338 ? 13.905 10.507 -1.613 1.00 95.88 338 LYS A C 1
ATOM 2716 O O . LYS A 1 338 ? 14.168 11.124 -0.584 1.00 95.88 338 LYS A O 1
ATOM 2721 N N . THR A 1 339 ? 12.686 10.529 -2.153 1.00 96.88 339 THR A N 1
ATOM 2722 C CA . THR A 1 339 ? 11.593 11.401 -1.677 1.00 96.88 339 THR A CA 1
ATOM 2723 C C . THR A 1 339 ? 10.474 10.624 -0.988 1.00 96.88 339 THR A C 1
ATOM 2725 O O . THR A 1 339 ? 10.185 9.491 -1.374 1.00 96.88 339 THR A O 1
ATOM 2728 N N . TYR A 1 340 ? 9.781 11.243 -0.030 1.00 96.75 340 TYR A N 1
ATOM 2729 C CA . TYR A 1 340 ? 8.483 10.760 0.447 1.00 96.75 340 TYR A CA 1
ATOM 2730 C C . TYR A 1 340 ? 7.403 11.841 0.452 1.00 96.75 340 TYR A C 1
ATOM 2732 O O . TYR A 1 340 ? 7.688 13.022 0.642 1.00 96.75 340 TYR A O 1
ATOM 2740 N N . ALA A 1 341 ? 6.153 11.421 0.255 1.00 95.88 341 ALA A N 1
ATOM 2741 C CA . ALA A 1 341 ? 4.976 12.285 0.301 1.00 95.88 341 ALA A CA 1
ATOM 2742 C C . ALA A 1 341 ? 3.816 11.558 0.994 1.00 95.88 341 ALA A C 1
ATOM 2744 O O . ALA A 1 341 ? 3.541 10.396 0.696 1.00 95.88 341 ALA A O 1
ATOM 2745 N N . LEU A 1 342 ? 3.148 12.245 1.921 1.00 94.25 342 LEU A N 1
ATOM 2746 C CA . LEU A 1 342 ? 2.014 11.715 2.682 1.00 94.25 342 LEU A CA 1
ATOM 2747 C C . LEU A 1 342 ? 0.697 11.961 1.944 1.00 94.25 342 LEU A C 1
ATOM 2749 O O . LEU A 1 342 ? 0.533 13.003 1.307 1.00 94.25 342 LEU A O 1
ATOM 2753 N N . LEU A 1 343 ? -0.228 11.010 2.053 1.00 89.44 343 LEU A N 1
ATOM 2754 C CA . LEU A 1 343 ? -1.504 10.988 1.342 1.00 89.44 343 LEU A CA 1
ATOM 2755 C C . LEU A 1 343 ? -2.660 10.712 2.311 1.00 89.44 343 LEU A C 1
ATOM 2757 O O . LEU A 1 343 ? -2.446 10.251 3.431 1.00 89.44 343 LEU A O 1
ATOM 2761 N N . ASP A 1 344 ? -3.890 10.952 1.855 1.00 88.31 344 ASP A N 1
ATOM 2762 C CA . ASP A 1 344 ? -5.105 10.402 2.472 1.00 88.31 344 ASP A CA 1
ATOM 2763 C C . ASP A 1 344 ? -5.223 10.694 3.981 1.00 88.31 344 ASP A C 1
ATOM 2765 O O . ASP A 1 344 ? -5.410 9.795 4.808 1.00 88.31 344 ASP A O 1
ATOM 2769 N N . SER A 1 345 ? -5.027 11.962 4.356 1.00 91.62 345 SER A N 1
ATOM 2770 C CA . SER A 1 345 ? -4.976 12.376 5.759 1.00 91.62 345 SER A CA 1
ATOM 2771 C C . SER A 1 345 ? -6.346 12.294 6.432 1.00 91.62 345 SER A C 1
ATOM 2773 O O . SER A 1 345 ? -7.308 12.870 5.920 1.00 91.62 345 SER A O 1
ATOM 2775 N N . TYR A 1 346 ? -6.428 11.663 7.602 1.00 86.31 346 TYR A N 1
ATOM 2776 C CA . TYR A 1 346 ? -7.679 11.462 8.330 1.00 86.31 346 TYR A CA 1
ATOM 2777 C C . TYR A 1 346 ? -7.522 11.622 9.851 1.00 86.31 346 TYR A C 1
ATOM 2779 O O . TYR A 1 346 ? -6.420 11.552 10.403 1.00 86.31 346 TYR A O 1
ATOM 2787 N N . THR A 1 347 ? -8.649 11.833 10.536 1.00 85.31 347 THR A N 1
ATOM 2788 C CA . THR A 1 347 ? -8.729 11.812 12.003 1.00 85.31 347 THR A CA 1
ATOM 2789 C C . THR A 1 347 ? -8.938 10.377 12.467 1.00 85.31 347 THR A C 1
ATOM 2791 O O . THR A 1 347 ? -9.983 9.787 12.195 1.00 85.31 347 THR A O 1
ATOM 2794 N N . TYR A 1 348 ? -7.958 9.819 13.169 1.00 81.00 348 TYR A N 1
ATOM 2795 C CA . TYR A 1 348 ? -8.091 8.516 13.811 1.00 81.00 348 TYR A CA 1
ATOM 2796 C C . TYR A 1 348 ? -8.875 8.639 15.122 1.00 81.00 348 TYR A C 1
ATOM 2798 O O . TYR A 1 348 ? -8.711 9.609 15.859 1.00 81.00 348 TYR A O 1
ATOM 2806 N N . THR A 1 349 ? -9.707 7.646 15.427 1.00 76.12 349 THR A N 1
ATOM 2807 C CA . THR A 1 349 ? -10.435 7.536 16.696 1.00 76.12 349 THR A CA 1
ATOM 2808 C C . THR A 1 349 ? -10.379 6.095 17.184 1.00 76.12 349 THR A C 1
ATOM 2810 O O . THR A 1 349 ? -10.544 5.154 16.404 1.00 76.12 349 THR A O 1
ATOM 2813 N N . PHE A 1 350 ? -10.128 5.892 18.476 1.00 68.00 350 PHE A N 1
ATOM 2814 C CA . PHE A 1 350 ? -10.129 4.548 19.042 1.00 68.00 350 PHE A CA 1
ATOM 2815 C C . PHE A 1 350 ? -11.560 4.027 19.232 1.00 68.00 350 PHE A C 1
ATOM 2817 O O . PHE A 1 350 ? -12.459 4.794 19.591 1.00 68.00 350 PHE A O 1
ATOM 2824 N N . PRO A 1 351 ? -11.790 2.706 19.081 1.00 65.75 351 PRO A N 1
ATOM 2825 C CA . PRO A 1 351 ? -13.049 2.099 19.483 1.00 65.75 351 PRO A CA 1
ATOM 2826 C C . PRO A 1 351 ? -13.376 2.433 20.949 1.00 65.75 351 PRO A C 1
ATOM 2828 O O . PRO A 1 351 ? -12.471 2.441 21.795 1.00 65.75 351 PRO A O 1
ATOM 2831 N N . PRO A 1 352 ? -14.651 2.673 21.300 1.00 54.47 352 PRO A N 1
ATOM 2832 C CA . PRO A 1 352 ? -15.031 2.924 22.680 1.00 54.47 352 PRO A CA 1
ATOM 2833 C C . PRO A 1 352 ? -14.522 1.830 23.626 1.00 54.47 352 PRO A C 1
ATOM 2835 O O . PRO A 1 352 ? -14.474 0.652 23.280 1.00 54.47 352 PRO A O 1
ATOM 2838 N N . LEU A 1 353 ? -14.126 2.228 24.837 1.00 63.41 353 LEU A N 1
ATOM 2839 C CA . LEU A 1 353 ? -13.526 1.363 25.865 1.00 63.41 353 LEU A CA 1
ATOM 2840 C C . LEU A 1 353 ? -12.151 0.745 25.512 1.00 63.41 353 LEU A C 1
ATOM 2842 O O . LEU A 1 353 ? -11.536 0.160 26.404 1.00 63.41 353 LEU A O 1
ATOM 2846 N N . PHE A 1 354 ? -11.605 0.900 24.296 1.00 67.56 354 PHE A N 1
ATOM 2847 C CA . PHE A 1 354 ? -10.295 0.346 23.896 1.00 67.56 354 PHE A CA 1
ATOM 2848 C C . PHE A 1 354 ? -9.192 0.694 24.908 1.00 67.56 354 PHE A C 1
ATOM 2850 O O . PHE A 1 354 ? -8.621 -0.190 25.547 1.00 67.56 354 PHE A O 1
ATOM 2857 N N . LEU A 1 355 ? -8.999 1.993 25.154 1.00 68.06 355 LEU A N 1
ATOM 2858 C CA . LEU A 1 355 ? -8.003 2.533 26.086 1.00 68.06 355 LEU A CA 1
ATOM 2859 C C . LEU A 1 355 ? -8.230 2.104 27.547 1.00 68.06 355 LEU A C 1
ATOM 2861 O O . LEU A 1 355 ? -7.288 2.095 28.334 1.00 68.06 355 LEU A O 1
ATOM 2865 N N . GLN A 1 356 ? -9.459 1.742 27.937 1.00 70.38 356 GLN A N 1
ATOM 2866 C CA . GLN A 1 356 ? -9.759 1.318 29.312 1.00 70.38 356 GLN A CA 1
ATOM 2867 C C . GLN A 1 356 ? -9.234 -0.091 29.615 1.00 70.38 356 GLN A C 1
ATOM 2869 O O . GLN A 1 356 ? -8.883 -0.370 30.762 1.00 70.38 356 GLN A O 1
ATOM 2874 N N . ASN A 1 357 ? -9.147 -0.952 28.595 1.00 68.25 357 ASN A N 1
ATOM 2875 C CA . ASN A 1 357 ? -8.691 -2.339 28.719 1.00 68.25 357 ASN A CA 1
ATOM 2876 C C . ASN A 1 357 ? -7.155 -2.478 28.742 1.00 68.25 357 ASN A C 1
ATOM 2878 O O . ASN A 1 357 ? -6.640 -3.496 29.204 1.00 68.25 357 ASN A O 1
ATOM 2882 N N . ILE A 1 358 ? -6.421 -1.464 28.273 1.00 70.38 358 ILE A N 1
ATOM 2883 C CA . ILE A 1 358 ? -4.951 -1.454 28.247 1.00 70.38 358 ILE A CA 1
ATOM 2884 C C . ILE A 1 358 ? -4.422 -1.254 29.667 1.00 70.38 358 ILE A C 1
ATOM 2886 O O . ILE A 1 358 ? -4.690 -0.228 30.294 1.00 70.38 358 ILE A O 1
ATOM 2890 N N . LYS A 1 359 ? -3.702 -2.250 30.190 1.00 75.94 359 LYS A N 1
ATOM 2891 C CA . LYS A 1 359 ? -3.213 -2.283 31.583 1.00 75.94 359 LYS A CA 1
ATOM 2892 C C . LYS A 1 359 ? -1.977 -1.404 31.795 1.00 75.94 359 LYS A C 1
ATOM 2894 O O . LYS A 1 359 ? -1.767 -0.913 32.899 1.00 75.94 359 LYS A O 1
ATOM 2899 N N . ASP A 1 360 ? -1.166 -1.245 30.754 1.00 77.19 360 ASP A N 1
ATOM 2900 C CA . ASP A 1 360 ? 0.050 -0.438 30.762 1.00 77.19 360 ASP A CA 1
ATOM 2901 C C . ASP A 1 360 ? -0.311 1.055 30.630 1.00 77.19 360 ASP A C 1
ATOM 2903 O O . ASP A 1 360 ? -1.078 1.457 29.750 1.00 77.19 360 ASP A O 1
ATOM 2907 N N . LEU A 1 361 ? 0.181 1.873 31.565 1.00 79.25 361 LEU A N 1
ATOM 2908 C CA . LEU A 1 361 ? -0.155 3.296 31.650 1.00 79.25 361 LEU A CA 1
ATOM 2909 C C . LEU A 1 361 ? 0.539 4.131 30.571 1.00 79.25 361 LEU A C 1
ATOM 2911 O O . LEU A 1 361 ? -0.073 5.072 30.067 1.00 79.25 361 LEU A O 1
ATOM 2915 N N . GLU A 1 362 ? 1.768 3.777 30.194 1.00 76.25 362 GLU A N 1
ATOM 2916 C CA . GLU A 1 362 ? 2.524 4.512 29.178 1.00 76.25 362 GLU A CA 1
ATOM 2917 C C . GLU A 1 362 ? 2.035 4.144 27.775 1.00 76.25 362 GLU A C 1
ATOM 2919 O O . GLU A 1 362 ? 1.862 5.028 26.942 1.00 76.25 362 GLU A O 1
ATOM 2924 N N . GLU A 1 363 ? 1.682 2.876 27.531 1.00 75.31 363 GLU A N 1
ATOM 2925 C CA . GLU A 1 363 ? 1.008 2.466 26.289 1.00 75.31 363 GLU A CA 1
ATOM 2926 C C . GLU A 1 363 ? -0.347 3.178 26.130 1.00 75.31 363 GLU A C 1
ATOM 2928 O O . GLU A 1 363 ? -0.606 3.818 25.109 1.00 75.31 363 GLU A O 1
ATOM 2933 N N . ARG A 1 364 ? -1.193 3.158 27.173 1.00 78.44 364 ARG A N 1
ATOM 2934 C CA . ARG A 1 364 ? -2.478 3.878 27.188 1.00 78.44 364 ARG A CA 1
ATOM 2935 C C . ARG A 1 364 ? -2.291 5.373 26.908 1.00 78.44 364 ARG A C 1
ATOM 2937 O O . ARG A 1 364 ? -3.092 5.959 26.178 1.00 78.44 364 ARG A O 1
ATOM 2944 N N . ARG A 1 365 ? -1.257 5.990 27.487 1.00 80.88 365 ARG A N 1
ATOM 2945 C CA . ARG A 1 365 ? -0.928 7.404 27.287 1.00 80.88 365 ARG A CA 1
ATOM 2946 C C . ARG A 1 365 ? -0.457 7.685 25.859 1.00 80.88 365 ARG A C 1
ATOM 2948 O O . ARG A 1 365 ? -0.968 8.614 25.241 1.00 80.88 365 ARG A O 1
ATOM 2955 N N . LEU A 1 366 ? 0.470 6.889 25.331 1.00 77.62 366 LEU A N 1
ATOM 2956 C CA . LEU A 1 366 ? 0.995 7.026 23.971 1.00 77.62 366 LEU A CA 1
ATOM 2957 C C . LEU A 1 366 ? -0.138 6.972 22.940 1.00 77.62 366 LEU A C 1
ATOM 2959 O O . LEU A 1 366 ? -0.194 7.802 22.037 1.00 77.62 366 LEU A O 1
ATOM 2963 N N . LEU A 1 367 ? -1.100 6.069 23.133 1.00 77.75 367 LEU A N 1
ATOM 2964 C CA . LEU A 1 367 ? -2.288 5.954 22.288 1.00 77.75 367 LEU A CA 1
ATOM 2965 C C . LEU A 1 367 ? -3.236 7.167 22.453 1.00 77.75 367 LEU A C 1
ATOM 2967 O O . LEU A 1 367 ? -3.735 7.694 21.463 1.00 77.75 367 LEU A O 1
ATOM 2971 N N . GLN A 1 368 ? -3.413 7.709 23.665 1.00 82.00 368 GLN A N 1
ATOM 2972 C CA . GLN A 1 368 ? -4.147 8.972 23.903 1.00 82.00 368 GLN A CA 1
ATOM 2973 C C . GLN A 1 368 ? -3.460 10.232 23.343 1.00 82.00 368 GLN A C 1
ATOM 2975 O O . GLN A 1 368 ? -4.098 11.282 23.197 1.00 82.00 368 GLN A O 1
ATOM 2980 N N . GLU A 1 369 ? -2.154 10.184 23.095 1.00 82.06 369 GLU A N 1
ATOM 2981 C CA . GLU A 1 369 ? -1.414 11.234 22.391 1.00 82.06 369 GLU A CA 1
ATOM 2982 C C . GLU A 1 369 ? -1.489 11.009 20.867 1.00 82.06 369 GLU A C 1
ATOM 2984 O O . GLU A 1 369 ? -1.717 11.965 20.125 1.00 82.06 369 GLU A O 1
ATOM 2989 N N . MET A 1 370 ? -1.449 9.751 20.410 1.00 83.31 370 MET A N 1
ATOM 2990 C CA . MET A 1 370 ? -1.661 9.342 19.016 1.00 83.31 370 MET A CA 1
ATOM 2991 C C . MET A 1 370 ? -3.050 9.738 18.489 1.00 83.31 370 MET A C 1
ATOM 2993 O O . MET A 1 370 ? -3.134 10.285 17.399 1.00 83.31 370 MET A O 1
ATOM 2997 N N . GLU A 1 371 ? -4.136 9.577 19.255 1.00 83.19 371 GLU A N 1
ATOM 2998 C CA . GLU A 1 371 ? -5.504 9.958 18.829 1.00 83.19 371 GLU A CA 1
ATOM 2999 C C . GLU A 1 371 ? -5.649 11.449 18.447 1.00 83.19 371 GLU A C 1
ATOM 3001 O O . GLU A 1 371 ? -6.540 11.830 17.694 1.00 83.19 371 GLU A O 1
ATOM 3006 N N . LYS A 1 372 ? -4.748 12.311 18.933 1.00 85.50 372 LYS A N 1
ATOM 3007 C CA . LYS A 1 372 ? -4.724 13.757 18.635 1.00 85.50 372 LYS A CA 1
ATOM 3008 C C . LYS A 1 372 ? -3.857 14.103 17.418 1.00 85.50 372 LYS A C 1
ATOM 3010 O O . LYS A 1 372 ? -3.767 15.272 17.046 1.00 85.50 372 LYS A O 1
ATOM 3015 N N . CYS A 1 373 ? -3.179 13.115 16.842 1.00 88.50 373 CYS A N 1
ATOM 3016 C CA . CYS A 1 373 ? -2.212 13.276 15.765 1.00 88.50 373 CYS A CA 1
ATOM 3017 C C . CYS A 1 373 ? -2.853 13.036 14.384 1.00 88.50 373 CYS A C 1
ATOM 3019 O O . CYS A 1 373 ? -3.686 12.135 14.246 1.00 88.50 373 CYS A O 1
ATOM 3021 N N . PRO A 1 374 ? -2.446 13.770 13.331 1.00 91.19 374 PRO A N 1
ATOM 3022 C CA . PRO A 1 374 ? -2.902 13.492 11.973 1.00 91.19 374 PRO A CA 1
ATOM 3023 C C . PRO A 1 374 ? -2.403 12.117 11.507 1.00 91.19 374 PRO A C 1
ATOM 3025 O O . PRO A 1 374 ? -1.206 11.817 11.585 1.00 91.19 374 PRO A O 1
ATOM 3028 N N . HIS A 1 375 ? -3.339 11.302 11.025 1.00 92.56 375 HIS A N 1
ATOM 3029 C CA . HIS A 1 375 ? -3.092 9.983 10.447 1.00 92.56 375 HIS A CA 1
ATOM 3030 C C . HIS A 1 375 ? -3.211 10.020 8.922 1.00 92.56 375 HIS A C 1
ATOM 3032 O O . HIS A 1 375 ? -3.776 10.963 8.370 1.00 92.56 375 HIS A O 1
ATOM 3038 N N . TYR A 1 376 ? -2.683 9.002 8.243 1.00 93.88 376 TYR A N 1
ATOM 3039 C CA . TYR A 1 376 ? -2.565 8.932 6.784 1.00 93.88 376 TYR A CA 1
ATOM 3040 C C . TYR A 1 376 ? -2.854 7.505 6.303 1.00 93.88 376 TYR A C 1
ATOM 3042 O O . TYR A 1 376 ? -2.245 6.568 6.813 1.00 93.88 376 TYR A O 1
ATOM 3050 N N . LYS A 1 377 ? -3.749 7.304 5.321 1.00 89.81 377 LYS A N 1
ATOM 3051 C CA . LYS A 1 377 ? -3.989 5.946 4.778 1.00 89.81 377 LYS A CA 1
ATOM 3052 C C . LYS A 1 377 ? -2.845 5.436 3.909 1.00 89.81 377 LYS A C 1
ATOM 3054 O O . LYS A 1 377 ? -2.693 4.219 3.778 1.00 89.81 377 LYS A O 1
ATOM 3059 N N . SER A 1 378 ? -2.049 6.329 3.318 1.00 94.31 378 SER A N 1
ATOM 3060 C CA . SER A 1 378 ? -0.906 5.930 2.502 1.00 94.31 378 SER A CA 1
ATOM 3061 C C . SER A 1 378 ? 0.234 6.958 2.441 1.00 94.31 378 SER A C 1
ATOM 3063 O O . SER A 1 378 ? 0.110 8.119 2.841 1.00 94.31 378 SER A O 1
ATOM 3065 N N . ILE A 1 379 ? 1.391 6.493 1.970 1.00 96.19 379 ILE A N 1
ATOM 3066 C CA . ILE A 1 379 ? 2.628 7.259 1.806 1.00 96.19 379 ILE A CA 1
ATOM 3067 C C . ILE A 1 379 ? 3.352 6.794 0.540 1.00 96.19 379 ILE A C 1
ATOM 3069 O O . ILE A 1 379 ? 3.670 5.614 0.398 1.00 96.19 379 ILE A O 1
ATOM 3073 N N . PHE A 1 380 ? 3.697 7.728 -0.348 1.00 96.81 380 PHE A N 1
ATOM 3074 C CA . PHE A 1 380 ? 4.765 7.503 -1.323 1.00 96.81 380 PHE A CA 1
ATOM 3075 C C . PHE A 1 380 ? 6.086 7.388 -0.562 1.00 96.81 380 PHE A C 1
ATOM 3077 O O . PHE A 1 380 ? 6.532 8.374 0.019 1.00 96.81 380 PHE A O 1
ATOM 3084 N N . PHE A 1 381 ? 6.714 6.215 -0.566 1.00 96.75 381 PHE A N 1
ATOM 3085 C CA . PHE A 1 381 ? 7.974 5.933 0.115 1.00 96.75 381 PHE A CA 1
ATOM 3086 C C . PHE A 1 381 ? 9.065 5.629 -0.912 1.00 96.75 381 PHE A C 1
ATOM 3088 O O . PHE A 1 381 ? 9.201 4.506 -1.401 1.00 96.75 381 PHE A O 1
ATOM 3095 N N . GLY A 1 382 ? 9.830 6.651 -1.294 1.00 96.44 382 GLY A N 1
ATOM 3096 C CA . GLY A 1 382 ? 10.826 6.539 -2.349 1.00 96.44 382 GLY A CA 1
ATOM 3097 C C . GLY A 1 382 ? 10.183 6.126 -3.670 1.00 96.44 382 GLY A C 1
ATOM 3098 O O . GLY A 1 382 ? 9.454 6.896 -4.287 1.00 96.44 382 GLY A O 1
ATOM 3099 N N . SER A 1 383 ? 10.451 4.908 -4.126 1.00 96.19 383 SER A N 1
ATOM 3100 C CA . SER A 1 383 ? 9.854 4.354 -5.355 1.00 96.19 383 SER A CA 1
ATOM 3101 C C . SER A 1 383 ? 8.512 3.641 -5.137 1.00 96.19 383 SER A C 1
ATOM 3103 O O . SER A 1 383 ? 7.788 3.415 -6.103 1.00 96.19 383 SER A O 1
ATOM 3105 N N . GLU A 1 384 ? 8.162 3.328 -3.891 1.00 96.56 384 GLU A N 1
ATOM 3106 C CA . GLU A 1 384 ? 7.027 2.479 -3.514 1.00 96.56 384 GLU A CA 1
ATOM 3107 C C . GLU A 1 384 ? 5.877 3.307 -2.911 1.00 96.56 384 GLU A C 1
ATOM 3109 O O . GLU A 1 384 ? 6.023 4.503 -2.649 1.00 96.56 384 GLU A O 1
ATOM 3114 N N . ILE A 1 385 ? 4.727 2.675 -2.676 1.00 95.50 385 ILE A N 1
ATOM 3115 C CA . ILE A 1 385 ? 3.613 3.222 -1.893 1.00 95.50 385 ILE A CA 1
ATOM 3116 C C . ILE A 1 385 ? 3.330 2.261 -0.747 1.00 95.50 385 ILE A C 1
ATOM 3118 O O . ILE A 1 385 ? 2.968 1.114 -1.004 1.00 95.50 385 ILE A O 1
ATOM 3122 N N . LEU A 1 386 ? 3.440 2.727 0.497 1.00 95.38 386 LEU A N 1
ATOM 3123 C CA . LEU A 1 386 ? 2.988 1.982 1.676 1.00 95.38 386 LEU A CA 1
ATOM 3124 C C . LEU A 1 386 ? 1.561 2.429 2.023 1.00 95.38 386 LEU A C 1
ATOM 3126 O O . LEU A 1 386 ? 1.249 3.617 1.927 1.00 95.38 386 LEU A O 1
ATOM 3130 N N . LYS A 1 387 ? 0.710 1.494 2.432 1.00 93.06 387 LYS A N 1
ATOM 3131 C CA . LYS A 1 387 ? -0.644 1.720 2.954 1.00 93.06 387 LYS A CA 1
ATOM 3132 C C . LYS A 1 387 ? -0.760 1.162 4.379 1.00 93.06 387 LYS A C 1
ATOM 3134 O O . LYS A 1 387 ? 0.130 0.465 4.862 1.00 93.06 387 LYS A O 1
ATOM 3139 N N . GLU A 1 388 ? -1.867 1.445 5.052 1.00 89.50 388 GLU A N 1
ATOM 3140 C CA . GLU A 1 388 ? -2.296 0.630 6.197 1.00 89.50 388 GLU A CA 1
ATOM 3141 C C . GLU A 1 388 ? -2.532 -0.836 5.769 1.00 89.50 388 GLU A C 1
ATOM 3143 O O . GLU A 1 388 ? -2.737 -1.122 4.589 1.00 89.50 388 GLU A O 1
ATOM 3148 N N . GLU A 1 389 ? -2.443 -1.770 6.718 1.00 87.00 389 GLU A N 1
ATOM 3149 C CA . GLU A 1 389 ? -2.421 -3.235 6.534 1.00 87.00 389 GLU A CA 1
ATOM 3150 C C . GLU A 1 389 ? -1.214 -3.824 5.761 1.00 87.00 389 GLU A C 1
ATOM 3152 O O . GLU A 1 389 ? -1.053 -5.048 5.742 1.00 87.00 389 GLU A O 1
ATOM 3157 N N . ASP A 1 390 ? -0.320 -3.008 5.186 1.00 90.88 390 ASP A N 1
ATOM 3158 C CA . ASP A 1 390 ? 0.855 -3.495 4.446 1.00 90.88 390 ASP A CA 1
ATOM 3159 C C . ASP A 1 390 ? 1.915 -4.176 5.313 1.00 90.88 390 ASP A C 1
ATOM 3161 O O . ASP A 1 390 ? 2.229 -3.744 6.420 1.00 90.88 390 ASP A O 1
ATOM 3165 N N . TYR A 1 391 ? 2.596 -5.153 4.712 1.00 91.00 391 TYR A N 1
ATOM 3166 C CA . TYR A 1 391 ? 3.824 -5.739 5.239 1.00 91.00 391 TYR A CA 1
ATOM 3167 C C . TYR A 1 391 ? 5.053 -5.054 4.623 1.00 91.00 391 TYR A C 1
ATOM 3169 O O . TYR A 1 391 ? 5.232 -5.035 3.401 1.00 91.00 391 TYR A O 1
ATOM 3177 N N . VAL A 1 392 ? 5.940 -4.532 5.470 1.00 92.56 392 VAL A N 1
ATOM 3178 C CA . VAL A 1 392 ? 7.202 -3.884 5.078 1.00 92.56 392 VAL A CA 1
ATOM 3179 C C . VAL A 1 392 ? 8.406 -4.596 5.690 1.00 92.56 392 VAL A C 1
ATOM 3181 O O . VAL A 1 392 ? 8.324 -5.150 6.783 1.00 92.56 392 VAL A O 1
ATOM 3184 N N . ARG A 1 393 ? 9.540 -4.607 4.989 1.00 91.62 393 ARG A N 1
ATOM 3185 C CA . ARG A 1 393 ? 10.810 -5.170 5.476 1.00 91.62 393 ARG A CA 1
ATOM 3186 C C . ARG A 1 393 ? 11.457 -4.196 6.462 1.00 91.62 393 ARG A C 1
ATOM 3188 O O . ARG A 1 393 ? 11.444 -2.990 6.218 1.00 91.62 393 ARG A O 1
ATOM 3195 N N . MET A 1 394 ? 12.039 -4.708 7.545 1.00 89.25 394 MET A N 1
ATOM 3196 C CA . MET A 1 394 ? 12.715 -3.880 8.553 1.00 89.25 394 MET A CA 1
ATOM 3197 C C . MET A 1 394 ? 14.217 -3.739 8.259 1.00 89.25 394 MET A C 1
ATOM 3199 O O . MET A 1 394 ? 14.876 -4.722 7.924 1.00 89.25 394 MET A O 1
ATOM 3203 N N . ASN A 1 395 ? 14.767 -2.541 8.465 1.00 80.75 395 ASN A N 1
ATOM 3204 C CA . ASN A 1 395 ? 16.166 -2.145 8.219 1.00 80.75 395 ASN A CA 1
ATOM 3205 C C . ASN A 1 395 ? 17.139 -2.669 9.306 1.00 80.75 395 ASN A C 1
ATOM 3207 O O . ASN A 1 395 ? 18.062 -1.988 9.749 1.00 80.75 395 ASN A O 1
ATOM 3211 N N . ASP A 1 396 ? 16.870 -3.876 9.802 1.00 66.00 396 ASP A N 1
ATOM 3212 C C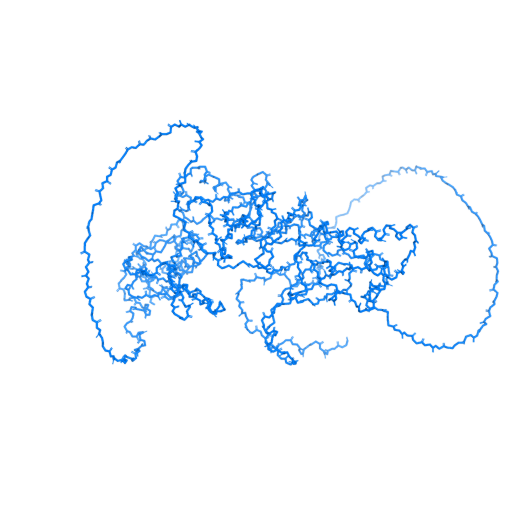A . ASP A 1 396 ? 17.429 -4.465 11.014 1.00 66.00 396 ASP A CA 1
ATOM 3213 C C . ASP A 1 396 ? 18.642 -5.372 10.733 1.00 66.00 396 ASP A C 1
ATOM 3215 O O . ASP A 1 396 ? 18.602 -6.275 9.896 1.00 66.00 396 ASP A O 1
ATOM 3219 N N . VAL A 1 397 ? 19.699 -5.206 11.534 1.00 50.12 397 VAL A N 1
ATOM 3220 C CA . VAL A 1 397 ? 20.981 -5.926 11.410 1.00 50.12 397 VAL A CA 1
ATOM 3221 C C . VAL A 1 397 ? 20.841 -7.453 11.553 1.00 50.12 397 VAL A C 1
ATOM 3223 O O . VAL A 1 397 ? 21.698 -8.190 11.052 1.00 50.12 397 VAL A O 1
ATOM 3226 N N . VAL A 1 398 ? 19.783 -7.942 12.214 1.00 48.84 398 VAL A N 1
ATOM 3227 C CA . VAL A 1 398 ? 19.533 -9.378 12.451 1.00 48.84 398 VAL A CA 1
ATOM 3228 C C . VAL A 1 398 ? 18.872 -10.077 11.251 1.00 48.84 398 VAL A C 1
ATOM 3230 O O . VAL A 1 398 ? 18.923 -11.304 11.169 1.00 48.84 398 VAL A O 1
ATOM 3233 N N . SER A 1 399 ? 18.328 -9.341 10.275 1.00 52.31 399 SER A N 1
ATOM 3234 C CA . SER A 1 399 ? 17.618 -9.891 9.102 1.00 52.31 399 SER A CA 1
ATOM 3235 C C . SER A 1 399 ? 18.553 -10.467 8.017 1.00 52.31 399 SER A C 1
ATOM 3237 O O . SER A 1 399 ? 18.415 -10.192 6.827 1.00 52.31 399 SER A O 1
ATOM 3239 N N . LYS A 1 400 ? 19.548 -11.268 8.424 1.00 47.84 400 LYS A N 1
ATOM 3240 C CA . LYS A 1 400 ? 20.557 -11.887 7.550 1.00 47.84 400 LYS A CA 1
ATOM 3241 C C . LYS A 1 400 ? 20.231 -13.356 7.269 1.00 47.84 400 LYS A C 1
ATOM 3243 O O . LYS A 1 400 ? 20.310 -14.205 8.156 1.00 47.84 400 LYS A O 1
ATOM 3248 N N . GLY A 1 401 ? 19.953 -13.670 6.004 1.00 56.94 401 GLY A N 1
ATOM 3249 C CA . GLY A 1 401 ? 19.704 -15.033 5.522 1.00 56.94 401 GLY A CA 1
ATOM 3250 C C . GLY A 1 401 ? 18.231 -15.443 5.610 1.00 56.94 401 GLY A C 1
ATOM 3251 O O . GLY A 1 401 ? 17.339 -14.651 5.334 1.00 56.94 401 GLY A O 1
ATOM 3252 N N . ASN A 1 402 ? 17.966 -16.696 5.989 1.00 57.88 402 ASN A N 1
ATOM 3253 C CA . ASN A 1 402 ? 16.630 -17.318 5.930 1.00 57.88 402 ASN A CA 1
ATOM 3254 C C . ASN A 1 402 ? 15.587 -16.770 6.931 1.00 57.88 402 ASN A C 1
ATOM 3256 O O . ASN A 1 402 ? 14.463 -17.281 6.967 1.00 57.88 402 ASN A O 1
ATOM 3260 N N . ASN A 1 403 ? 15.960 -15.776 7.741 1.00 68.62 403 ASN A N 1
ATOM 3261 C CA . ASN A 1 403 ? 15.124 -15.173 8.770 1.00 68.62 403 ASN A CA 1
ATOM 3262 C C . ASN A 1 403 ? 14.886 -13.695 8.434 1.00 68.62 403 ASN A C 1
ATOM 3264 O O . ASN A 1 403 ? 15.786 -12.874 8.600 1.00 68.62 403 ASN A O 1
ATOM 3268 N N . ILE A 1 404 ? 13.682 -13.365 7.964 1.00 76.75 404 ILE A N 1
ATOM 3269 C CA . ILE A 1 404 ? 13.307 -12.007 7.539 1.00 76.75 404 ILE A CA 1
ATOM 3270 C C . ILE A 1 404 ? 12.337 -11.438 8.570 1.00 76.75 404 ILE A C 1
ATOM 3272 O O . ILE A 1 404 ? 11.293 -12.047 8.815 1.00 76.75 404 ILE A O 1
ATOM 3276 N N . ARG A 1 405 ? 12.637 -10.271 9.152 1.00 85.06 405 ARG A N 1
ATOM 3277 C CA . ARG A 1 405 ? 11.638 -9.512 9.912 1.00 85.06 405 ARG A CA 1
ATOM 3278 C C . ARG A 1 405 ? 10.838 -8.600 8.992 1.00 85.06 405 ARG A C 1
ATOM 3280 O O . ARG A 1 405 ? 11.401 -7.831 8.210 1.00 85.06 405 ARG A O 1
ATOM 3287 N N . VAL A 1 406 ? 9.519 -8.683 9.122 1.00 89.50 406 VAL A N 1
ATOM 3288 C CA . VAL A 1 406 ? 8.577 -7.744 8.515 1.00 89.50 406 VAL A CA 1
ATOM 3289 C C . VAL A 1 406 ? 7.756 -7.072 9.605 1.00 89.50 406 VAL A C 1
ATOM 3291 O O . VAL A 1 406 ? 7.483 -7.669 10.646 1.00 89.50 406 VAL A O 1
ATOM 3294 N N . PHE A 1 407 ? 7.343 -5.844 9.343 1.00 90.88 407 PHE A N 1
ATOM 3295 C CA . PHE A 1 407 ? 6.387 -5.103 10.146 1.00 90.88 407 PHE A CA 1
ATOM 3296 C C . PHE A 1 407 ? 5.086 -5.000 9.351 1.00 90.88 407 PHE A C 1
ATOM 3298 O O . PHE A 1 407 ? 5.115 -4.568 8.199 1.00 90.88 407 PHE A O 1
ATOM 3305 N N . LYS A 1 408 ? 3.960 -5.413 9.932 1.00 91.25 408 LYS A N 1
ATOM 3306 C CA . LYS A 1 408 ? 2.631 -5.114 9.400 1.00 91.25 408 LYS A CA 1
ATOM 3307 C C . LYS A 1 408 ? 2.203 -3.760 9.949 1.00 91.25 408 LYS A C 1
ATOM 3309 O O . LYS A 1 408 ? 2.064 -3.618 11.161 1.00 91.25 408 LYS A O 1
ATOM 3314 N N . ILE A 1 409 ? 1.983 -2.795 9.066 1.00 91.69 409 ILE A N 1
ATOM 3315 C CA . ILE A 1 409 ? 1.449 -1.477 9.404 1.00 91.69 409 ILE A CA 1
ATOM 3316 C C . ILE A 1 409 ? -0.024 -1.645 9.798 1.00 91.69 409 ILE A C 1
ATOM 3318 O O . ILE A 1 409 ? -0.808 -2.206 9.036 1.00 91.69 409 ILE A O 1
ATOM 3322 N N . ASN A 1 410 ? -0.409 -1.144 10.969 1.00 88.44 410 ASN A N 1
ATOM 3323 C CA . ASN A 1 410 ? -1.810 -0.952 11.349 1.00 88.44 410 ASN A CA 1
ATOM 3324 C C . ASN A 1 410 ? -2.220 0.512 11.116 1.00 88.44 410 ASN A C 1
ATOM 3326 O O . ASN A 1 410 ? -3.270 0.765 10.536 1.00 88.44 410 ASN A O 1
ATOM 3330 N N . THR A 1 411 ? -1.380 1.479 11.517 1.00 89.38 411 THR A N 1
ATOM 3331 C CA . THR A 1 411 ? -1.614 2.913 11.259 1.00 89.38 411 THR A CA 1
ATOM 3332 C C . THR A 1 411 ? -0.331 3.667 10.901 1.00 89.38 411 THR A C 1
ATOM 3334 O O . THR A 1 411 ? 0.774 3.265 11.280 1.00 89.38 411 THR A O 1
ATOM 3337 N N . ILE A 1 412 ? -0.486 4.787 10.188 1.00 93.62 412 ILE A N 1
ATOM 3338 C CA . ILE A 1 412 ? 0.587 5.734 9.850 1.00 93.62 412 ILE A CA 1
ATOM 3339 C C . ILE A 1 412 ? 0.198 7.113 10.394 1.00 93.62 412 ILE A C 1
ATOM 3341 O O . ILE A 1 412 ? -0.873 7.620 10.057 1.00 93.62 412 ILE A O 1
ATOM 3345 N N . TYR A 1 413 ? 1.049 7.746 11.208 1.00 93.06 413 TYR A N 1
ATOM 3346 C CA . TYR A 1 413 ? 0.737 9.043 11.825 1.00 93.06 413 TYR A CA 1
ATOM 3347 C C . TYR A 1 413 ? 1.964 9.934 12.030 1.00 93.06 413 TYR A C 1
ATOM 3349 O O . TYR A 1 413 ? 3.100 9.464 12.112 1.00 93.06 413 TYR A O 1
ATOM 3357 N N . LYS A 1 414 ? 1.739 11.247 12.142 1.00 92.12 414 LYS A N 1
ATOM 3358 C CA . LYS A 1 414 ? 2.777 12.208 12.545 1.00 92.12 414 LYS A CA 1
ATOM 3359 C C . LYS A 1 414 ? 2.586 12.644 13.988 1.00 92.12 414 LYS A C 1
ATOM 3361 O O . LYS A 1 414 ? 1.532 13.174 14.315 1.00 92.12 414 LYS A O 1
ATOM 3366 N N . ASN A 1 415 ? 3.598 12.460 14.835 1.00 88.88 415 ASN A N 1
ATOM 3367 C CA . ASN A 1 415 ? 3.527 12.872 16.239 1.00 88.88 415 ASN A CA 1
ATOM 3368 C C . ASN A 1 415 ? 3.517 14.411 16.400 1.00 88.88 415 ASN A C 1
ATOM 3370 O O . ASN A 1 415 ? 3.675 15.168 15.440 1.00 88.88 415 ASN A O 1
ATOM 3374 N N . SER A 1 416 ? 3.398 14.877 17.645 1.00 85.75 416 SER A N 1
ATOM 3375 C CA . SER A 1 416 ? 3.480 16.298 18.026 1.00 85.75 416 SER A CA 1
ATOM 3376 C C . SER A 1 416 ? 4.790 16.998 17.626 1.00 85.75 416 SER A C 1
ATOM 3378 O O . SER A 1 416 ? 4.811 18.219 17.493 1.00 85.75 416 SER A O 1
ATOM 3380 N N . GLU A 1 417 ? 5.869 16.249 17.384 1.00 88.00 417 GLU A N 1
ATOM 3381 C CA . GLU A 1 417 ? 7.153 16.747 16.872 1.00 88.00 417 GLU A CA 1
ATOM 3382 C C . GLU A 1 417 ? 7.239 16.718 15.329 1.00 88.00 417 GLU A C 1
ATOM 3384 O O . GLU A 1 417 ? 8.320 16.906 14.771 1.00 88.00 417 GLU A O 1
ATOM 3389 N N . ASN A 1 418 ? 6.126 16.456 14.626 1.00 86.94 418 ASN A N 1
ATOM 3390 C CA . ASN A 1 418 ? 6.034 16.320 13.163 1.00 86.94 418 ASN A CA 1
ATOM 3391 C C . ASN A 1 418 ? 6.861 15.145 12.576 1.00 86.94 418 ASN A C 1
ATOM 3393 O O . ASN A 1 418 ? 7.025 15.048 11.355 1.00 86.94 418 ASN A O 1
ATOM 3397 N N . LYS A 1 419 ? 7.352 14.223 13.421 1.00 90.38 419 LYS A N 1
ATOM 3398 C CA . LYS A 1 419 ? 8.042 12.985 13.018 1.00 90.38 419 LYS A CA 1
ATOM 3399 C C . LYS A 1 419 ? 7.024 11.921 12.614 1.00 90.38 419 LYS A C 1
ATOM 3401 O O . LYS A 1 419 ? 5.971 11.801 13.239 1.00 90.38 419 LYS A O 1
ATOM 3406 N N . LEU A 1 420 ? 7.349 11.143 11.584 1.00 93.31 420 LEU A N 1
ATOM 3407 C CA . LEU A 1 420 ? 6.486 10.084 11.063 1.00 93.31 420 LEU A CA 1
ATOM 3408 C C . LEU A 1 420 ? 6.733 8.754 11.789 1.00 93.31 420 LEU A C 1
ATOM 3410 O O . LEU A 1 420 ? 7.859 8.251 11.792 1.00 93.31 420 LEU A O 1
ATOM 3414 N N . PHE A 1 421 ? 5.662 8.186 12.337 1.00 92.75 421 PHE A N 1
ATOM 3415 C CA . PHE A 1 421 ? 5.637 6.911 13.044 1.00 92.75 421 PHE A CA 1
ATOM 3416 C C . PHE A 1 421 ? 4.623 5.947 12.425 1.00 92.75 421 PHE A C 1
ATOM 3418 O O . PHE A 1 421 ? 3.623 6.352 11.826 1.00 92.75 421 PHE A O 1
ATOM 3425 N N . PHE A 1 422 ? 4.888 4.658 12.617 1.00 92.88 422 PHE A N 1
ATOM 3426 C CA . PHE A 1 422 ? 4.036 3.553 12.200 1.00 92.88 422 PHE A CA 1
ATOM 3427 C C . PHE A 1 422 ? 3.717 2.697 13.429 1.00 92.88 422 PHE A C 1
ATOM 3429 O O . PHE A 1 422 ? 4.640 2.255 14.113 1.00 92.88 422 PHE A O 1
ATOM 3436 N N . ASN A 1 423 ? 2.432 2.470 13.711 1.00 89.69 423 ASN A N 1
ATOM 3437 C CA . ASN A 1 423 ? 1.956 1.497 14.705 1.00 89.69 423 ASN A CA 1
ATOM 3438 C C . ASN A 1 423 ? 1.692 0.159 13.996 1.00 89.69 423 ASN A C 1
ATOM 3440 O O . ASN A 1 423 ? 1.219 0.158 12.854 1.00 89.69 423 ASN A O 1
ATOM 3444 N N . GLY A 1 424 ? 1.998 -0.971 14.638 1.00 88.69 424 GLY A N 1
ATOM 3445 C CA . GLY A 1 424 ? 1.867 -2.267 13.984 1.00 88.69 424 GLY A CA 1
ATOM 3446 C C . GLY A 1 424 ? 2.386 -3.488 14.738 1.00 88.69 424 GLY A C 1
ATOM 3447 O O . GLY A 1 424 ? 2.616 -3.484 15.952 1.00 88.69 424 GLY A O 1
ATOM 3448 N N . ASP A 1 425 ? 2.566 -4.556 13.964 1.00 86.25 425 ASP A N 1
ATOM 3449 C CA . ASP A 1 425 ? 2.964 -5.889 14.413 1.00 86.25 425 ASP A CA 1
ATOM 3450 C C . ASP A 1 425 ? 4.263 -6.349 13.745 1.00 86.25 425 ASP A C 1
ATOM 3452 O O . ASP A 1 425 ? 4.376 -6.341 12.520 1.00 86.25 425 ASP A O 1
ATOM 3456 N N . ILE A 1 426 ? 5.218 -6.854 14.525 1.00 87.88 426 ILE A N 1
ATOM 3457 C CA . ILE A 1 426 ? 6.434 -7.480 13.995 1.00 87.88 426 ILE A CA 1
ATOM 3458 C C . ILE A 1 426 ? 6.184 -8.977 13.789 1.00 87.88 426 ILE A C 1
ATOM 3460 O O . ILE A 1 426 ? 5.837 -9.692 14.729 1.00 87.88 426 ILE A O 1
ATOM 3464 N N . TYR A 1 427 ? 6.459 -9.480 12.586 1.00 86.31 427 TYR A N 1
ATOM 3465 C CA . TYR A 1 427 ? 6.453 -10.906 12.259 1.00 86.31 427 TYR A CA 1
ATOM 3466 C C . TYR A 1 427 ? 7.845 -11.363 11.816 1.00 86.31 427 TYR A C 1
ATOM 3468 O O . TYR A 1 427 ? 8.518 -10.712 11.015 1.00 86.31 427 TYR A O 1
ATOM 3476 N N . LEU A 1 428 ? 8.270 -12.526 12.308 1.00 84.56 428 LEU A N 1
ATOM 3477 C CA . LEU A 1 428 ? 9.478 -13.208 11.852 1.00 84.56 428 LEU A CA 1
ATOM 3478 C C . LEU A 1 428 ? 9.108 -14.290 10.835 1.00 84.56 428 LEU A C 1
ATOM 3480 O O . LEU A 1 428 ? 8.422 -15.251 11.184 1.00 84.56 428 LEU A O 1
ATOM 3484 N N . LYS A 1 429 ? 9.602 -14.168 9.599 1.00 77.69 429 LYS A N 1
ATOM 3485 C CA . LYS A 1 429 ? 9.687 -15.284 8.650 1.00 77.69 429 LYS A CA 1
ATOM 3486 C C . LYS A 1 429 ? 10.836 -16.180 9.089 1.00 77.69 429 LYS A C 1
ATOM 3488 O O . LYS A 1 429 ? 11.938 -15.680 9.294 1.00 77.69 429 LYS A O 1
ATOM 3493 N N . ALA A 1 430 ? 10.614 -17.486 9.161 1.00 70.50 430 ALA A N 1
ATOM 3494 C CA . ALA A 1 430 ? 11.676 -18.473 9.317 1.00 70.50 430 ALA A CA 1
ATOM 3495 C C . ALA A 1 430 ? 11.495 -19.601 8.295 1.00 70.50 430 ALA A C 1
ATOM 3497 O O . ALA A 1 430 ? 10.413 -20.184 8.179 1.00 70.50 430 ALA A O 1
ATOM 3498 N N . SER A 1 431 ? 12.554 -19.926 7.551 1.00 63.53 431 SER A N 1
ATOM 3499 C CA . SER A 1 431 ? 12.562 -21.103 6.675 1.00 63.53 431 SER A CA 1
ATOM 3500 C C . SER A 1 431 ? 12.983 -22.345 7.460 1.00 63.53 431 SER A C 1
ATOM 3502 O O . SER A 1 431 ? 14.105 -22.422 7.968 1.00 63.53 431 SER A O 1
ATOM 3504 N N . THR A 1 432 ? 12.091 -23.330 7.577 1.00 59.00 432 THR A N 1
ATOM 3505 C CA . THR A 1 432 ? 12.423 -24.614 8.212 1.00 59.00 432 THR A CA 1
ATOM 3506 C C . THR A 1 432 ? 13.344 -25.452 7.316 1.00 59.00 432 THR A C 1
ATOM 3508 O O . THR A 1 432 ? 13.411 -25.254 6.103 1.00 59.00 432 THR A O 1
ATOM 3511 N N . LYS A 1 433 ? 14.018 -26.460 7.889 1.00 53.94 433 LYS A N 1
ATOM 3512 C CA . LYS A 1 433 ? 14.921 -27.369 7.147 1.00 53.94 433 LYS A CA 1
ATOM 3513 C C . LYS A 1 433 ? 14.261 -28.111 5.971 1.00 53.94 433 LYS A C 1
ATOM 3515 O O . LYS A 1 433 ? 14.974 -28.631 5.123 1.00 53.94 433 LYS A O 1
ATOM 3520 N N . ASN A 1 434 ? 12.929 -28.139 5.912 1.00 56.28 434 ASN A N 1
ATOM 3521 C CA . ASN A 1 434 ? 12.152 -28.811 4.873 1.00 56.28 434 ASN A CA 1
ATOM 3522 C C . ASN A 1 434 ? 11.649 -27.828 3.792 1.00 56.28 434 ASN A C 1
ATOM 3524 O O . ASN A 1 434 ? 10.735 -28.162 3.045 1.00 56.28 434 ASN A O 1
ATOM 3528 N N . GLY A 1 435 ? 12.144 -26.584 3.763 1.00 60.25 435 GLY A N 1
ATOM 3529 C CA . GLY A 1 435 ? 11.685 -25.528 2.849 1.00 60.25 435 GLY A CA 1
ATOM 3530 C C . GLY A 1 435 ? 10.312 -24.932 3.188 1.00 60.25 435 GLY A C 1
ATOM 3531 O O . GLY A 1 435 ? 9.937 -23.904 2.629 1.00 60.25 435 GLY A O 1
ATOM 3532 N N . LYS A 1 436 ? 9.562 -25.521 4.133 1.00 64.75 436 LYS A N 1
ATOM 3533 C CA . LYS A 1 436 ? 8.311 -24.943 4.633 1.00 64.75 436 LYS A CA 1
ATOM 3534 C C . LYS A 1 436 ? 8.617 -23.657 5.401 1.00 64.75 436 LYS A C 1
ATOM 3536 O O . LYS A 1 436 ? 9.355 -23.682 6.388 1.00 64.75 436 LYS A O 1
ATOM 3541 N N . ILE A 1 437 ? 8.019 -22.559 4.958 1.00 69.62 437 ILE A N 1
ATOM 3542 C CA . ILE A 1 437 ? 8.031 -21.271 5.652 1.00 69.62 437 ILE A CA 1
ATOM 3543 C C . ILE A 1 437 ? 7.092 -21.353 6.862 1.00 69.62 437 ILE A C 1
ATOM 3545 O O . ILE A 1 437 ? 5.957 -21.817 6.745 1.00 69.62 437 ILE A O 1
ATOM 3549 N N . SER A 1 438 ? 7.563 -20.872 8.007 1.00 74.75 438 SER A N 1
ATOM 3550 C CA . SER A 1 438 ? 6.749 -20.558 9.185 1.00 74.75 438 SER A CA 1
ATOM 3551 C C . SER A 1 438 ? 6.845 -19.066 9.482 1.00 74.75 438 SER A C 1
ATOM 3553 O O . SER A 1 438 ? 7.912 -18.474 9.305 1.00 74.75 438 SER A O 1
ATOM 3555 N N . TRP A 1 439 ? 5.753 -18.483 9.966 1.00 79.06 439 TRP A N 1
ATOM 3556 C CA . TRP A 1 439 ? 5.726 -17.128 10.502 1.00 79.06 439 TRP A CA 1
ATOM 3557 C C . TRP A 1 439 ? 5.421 -17.180 12.001 1.00 79.06 439 TRP A C 1
ATOM 3559 O O . TRP A 1 439 ? 4.749 -18.098 12.473 1.00 79.06 439 TRP A O 1
ATOM 3569 N N . SER A 1 440 ? 5.932 -16.206 12.748 1.00 81.31 440 SER A N 1
ATOM 3570 C CA . SER A 1 440 ? 5.592 -16.004 14.159 1.00 81.31 440 SER A CA 1
ATOM 3571 C C . SER A 1 440 ? 5.539 -14.513 14.475 1.00 81.31 440 SER A C 1
ATOM 3573 O O . SER A 1 440 ? 6.534 -13.813 14.251 1.00 81.31 440 SER A O 1
ATOM 3575 N N . ARG A 1 441 ? 4.411 -14.036 15.013 1.00 83.50 441 ARG A N 1
ATOM 3576 C CA . ARG A 1 441 ? 4.295 -12.697 15.612 1.00 83.50 441 ARG A CA 1
ATOM 3577 C C . ARG A 1 441 ? 5.290 -12.598 16.776 1.00 83.50 441 ARG A C 1
ATOM 3579 O O . ARG A 1 441 ? 5.408 -13.536 17.562 1.00 83.50 441 ARG A O 1
ATOM 3586 N N . LEU A 1 442 ? 6.048 -11.505 16.845 1.00 81.19 442 LEU A N 1
ATOM 3587 C CA . LEU A 1 442 ? 7.047 -11.256 17.892 1.00 81.19 442 LEU A CA 1
ATOM 3588 C C . LEU A 1 442 ? 6.534 -10.330 19.006 1.00 81.19 442 LEU A C 1
ATOM 3590 O O . LEU A 1 442 ? 7.200 -10.214 20.033 1.00 81.19 442 LEU A O 1
ATOM 3594 N N . ASN A 1 443 ? 5.383 -9.678 18.815 1.00 75.12 443 ASN A N 1
ATOM 3595 C CA . ASN A 1 443 ? 4.750 -8.849 19.839 1.00 75.12 443 ASN A CA 1
ATOM 3596 C C . ASN A 1 443 ? 4.359 -9.671 21.080 1.00 75.12 443 ASN A C 1
ATOM 3598 O O . ASN A 1 443 ? 3.884 -10.803 20.966 1.00 75.12 443 ASN A O 1
ATOM 3602 N N . GLU A 1 444 ? 4.420 -9.042 22.256 1.00 70.50 444 GLU A N 1
ATOM 3603 C CA . GLU A 1 444 ? 3.607 -9.459 23.405 1.00 70.50 444 GLU A CA 1
ATOM 3604 C C . GLU A 1 444 ? 2.107 -9.368 23.049 1.00 70.50 444 GLU A C 1
ATOM 3606 O O . GLU A 1 444 ? 1.697 -8.466 22.319 1.00 70.50 444 GLU A O 1
ATOM 3611 N N . GLU A 1 445 ? 1.273 -10.293 23.540 1.00 56.97 445 GLU A N 1
ATOM 3612 C CA . GLU A 1 445 ? -0.105 -10.473 23.036 1.00 56.97 445 GLU A CA 1
ATOM 3613 C C . GLU A 1 445 ? -0.975 -9.205 23.110 1.00 56.97 445 GLU A C 1
ATOM 3615 O O . GLU A 1 445 ? -1.733 -8.942 22.172 1.00 56.97 445 GLU A O 1
ATOM 3620 N N . ASP A 1 446 ? -0.820 -8.421 24.184 1.00 59.88 446 ASP A N 1
ATOM 3621 C CA . ASP A 1 446 ? -1.566 -7.184 24.459 1.00 59.88 446 ASP A CA 1
ATOM 3622 C C . ASP A 1 446 ? -0.926 -5.913 23.835 1.00 59.88 446 ASP A C 1
ATOM 3624 O O . ASP A 1 446 ? -1.617 -4.893 23.788 1.00 59.88 446 ASP A O 1
ATOM 3628 N N . ARG A 1 447 ? 0.334 -5.954 23.345 1.00 62.34 447 ARG A N 1
ATOM 3629 C CA . ARG A 1 447 ? 1.110 -4.761 22.922 1.00 62.34 447 ARG A CA 1
ATOM 3630 C C . ARG A 1 447 ? 1.138 -4.499 21.414 1.00 62.34 447 ARG A C 1
ATOM 3632 O O . ARG A 1 447 ? 1.368 -5.408 20.607 1.00 62.34 447 ARG A O 1
ATOM 3639 N N . GLU A 1 448 ? 1.040 -3.225 21.045 1.00 65.56 448 GLU A N 1
ATOM 3640 C CA . GLU A 1 448 ? 1.338 -2.718 19.693 1.00 65.56 448 GLU A CA 1
ATOM 3641 C C . GLU A 1 448 ? 2.742 -2.087 19.638 1.00 65.56 448 GLU A C 1
ATOM 3643 O O . GLU A 1 448 ? 3.213 -1.502 20.615 1.00 65.56 448 GLU A O 1
ATOM 3648 N N . TYR A 1 449 ? 3.446 -2.244 18.512 1.00 81.69 449 TYR A N 1
ATOM 3649 C CA . TYR A 1 449 ? 4.834 -1.791 18.352 1.00 81.69 449 TYR A CA 1
ATOM 3650 C C . TYR A 1 449 ? 4.895 -0.554 17.457 1.00 81.69 449 TYR A C 1
ATOM 3652 O O . TYR A 1 449 ? 4.132 -0.425 16.502 1.00 81.69 449 TYR A O 1
ATOM 3660 N N . PHE A 1 450 ? 5.834 0.340 17.763 1.00 86.88 450 PHE A N 1
ATOM 3661 C CA . PHE A 1 450 ? 6.007 1.625 17.091 1.00 86.88 450 PHE A CA 1
ATOM 3662 C C . PHE A 1 450 ? 7.394 1.693 16.452 1.00 86.88 450 PHE A C 1
ATOM 3664 O O . PHE A 1 450 ? 8.380 1.396 17.126 1.00 86.88 450 PHE A O 1
ATOM 3671 N N . ILE A 1 451 ? 7.467 2.091 15.179 1.00 90.56 451 ILE A N 1
ATOM 3672 C CA . ILE A 1 451 ? 8.730 2.287 14.446 1.00 90.56 451 ILE A CA 1
ATOM 3673 C C . ILE A 1 451 ? 8.753 3.627 13.702 1.00 90.56 451 ILE A C 1
ATOM 3675 O O . ILE A 1 451 ? 7.710 4.162 13.314 1.00 90.56 451 ILE A O 1
ATOM 3679 N N . GLU A 1 452 ? 9.950 4.166 13.485 1.00 92.44 452 GLU A N 1
ATOM 3680 C CA . GLU A 1 452 ? 10.192 5.344 12.647 1.00 92.44 452 GLU A CA 1
ATOM 3681 C C . GLU A 1 452 ? 10.408 4.968 11.170 1.00 92.44 452 GLU A C 1
ATOM 3683 O O . GLU A 1 452 ? 10.876 3.879 10.840 1.00 92.44 452 GLU A O 1
ATOM 3688 N N . LEU A 1 453 ? 10.181 5.923 10.259 1.00 92.06 453 LEU A N 1
ATOM 3689 C CA . LEU A 1 453 ? 10.392 5.751 8.809 1.00 92.06 453 LEU A CA 1
ATOM 3690 C C . LEU A 1 453 ? 11.781 5.182 8.432 1.00 92.06 453 LEU A C 1
ATOM 3692 O O . LEU A 1 453 ? 11.894 4.403 7.490 1.00 92.06 453 LEU A O 1
ATOM 3696 N N . LYS A 1 454 ? 12.833 5.538 9.183 1.00 91.00 454 LYS A N 1
ATOM 3697 C CA . LYS A 1 454 ? 14.227 5.081 8.979 1.00 91.00 454 LYS A CA 1
ATOM 3698 C C . LYS A 1 454 ? 14.442 3.575 9.215 1.00 91.00 454 LYS A C 1
ATOM 3700 O O . LYS A 1 454 ? 15.468 3.021 8.815 1.00 91.00 454 LYS A O 1
ATOM 3705 N N . GLU A 1 455 ? 13.504 2.926 9.902 1.00 92.00 455 GLU A N 1
ATOM 3706 C CA . GLU A 1 455 ? 13.538 1.499 10.231 1.00 92.00 455 GLU A CA 1
ATOM 3707 C C . GLU A 1 455 ? 12.855 0.643 9.153 1.00 92.00 455 GLU A C 1
ATOM 3709 O O . GLU A 1 455 ? 12.895 -0.585 9.227 1.00 92.00 455 GLU A O 1
ATOM 3714 N N . ILE A 1 456 ? 12.268 1.270 8.128 1.00 93.19 456 ILE A N 1
ATOM 3715 C CA . ILE A 1 456 ? 11.598 0.608 7.008 1.00 93.19 456 ILE A CA 1
ATOM 3716 C C . ILE A 1 456 ? 12.553 0.524 5.808 1.00 93.19 456 ILE A C 1
ATOM 3718 O O . ILE A 1 456 ? 13.007 1.533 5.277 1.00 93.19 456 ILE A O 1
ATOM 3722 N N . SER A 1 457 ? 12.826 -0.690 5.330 1.00 92.75 457 SER A N 1
ATOM 3723 C CA . SER A 1 457 ? 13.612 -0.938 4.109 1.00 92.75 457 SER A CA 1
ATOM 3724 C C . SER A 1 457 ? 12.791 -0.815 2.819 1.00 92.75 457 SER A C 1
ATOM 3726 O O . SER A 1 457 ? 13.367 -0.754 1.734 1.00 92.75 457 SER A O 1
ATOM 3728 N N . GLY A 1 458 ? 11.462 -0.818 2.915 1.00 93.00 458 GLY A N 1
ATOM 3729 C CA . GLY A 1 458 ? 10.519 -0.834 1.790 1.00 93.00 458 GLY A CA 1
ATOM 3730 C C . GLY A 1 458 ? 9.517 -1.979 1.908 1.00 93.00 458 GLY A C 1
ATOM 3731 O O . GLY A 1 458 ? 9.543 -2.742 2.877 1.00 93.00 458 GLY A O 1
ATOM 3732 N N . ARG A 1 459 ? 8.639 -2.126 0.917 1.00 93.12 459 ARG A N 1
ATOM 3733 C CA . ARG A 1 459 ? 7.607 -3.172 0.883 1.00 93.12 459 ARG A CA 1
ATOM 3734 C C . ARG A 1 459 ? 8.210 -4.577 0.961 1.00 93.12 459 ARG A C 1
ATOM 3736 O O . ARG A 1 459 ? 9.343 -4.835 0.536 1.00 93.12 459 ARG A O 1
ATOM 3743 N N . TYR A 1 460 ? 7.426 -5.499 1.510 1.00 89.69 460 TYR A N 1
ATOM 3744 C CA . TYR A 1 460 ? 7.670 -6.930 1.417 1.00 89.69 460 TYR A CA 1
ATOM 3745 C C . TYR A 1 460 ? 6.872 -7.523 0.242 1.00 89.69 460 TYR A C 1
ATOM 3747 O O . TYR A 1 460 ? 5.662 -7.334 0.150 1.00 89.69 460 TYR A O 1
ATOM 3755 N N . TYR A 1 461 ? 7.543 -8.276 -0.633 1.00 85.81 461 TYR A N 1
ATOM 3756 C CA . TYR A 1 461 ? 6.933 -8.958 -1.779 1.00 85.81 461 TYR A CA 1
ATOM 3757 C C . TYR A 1 461 ? 7.175 -10.463 -1.650 1.00 85.81 461 TYR A C 1
ATOM 3759 O O . TYR A 1 461 ? 8.327 -10.897 -1.677 1.00 85.81 461 TYR A O 1
ATOM 3767 N N . ASP A 1 462 ? 6.125 -11.284 -1.558 1.00 78.69 462 ASP A N 1
ATOM 3768 C CA . ASP A 1 462 ? 6.311 -12.741 -1.419 1.00 78.69 462 ASP A CA 1
ATOM 3769 C C . ASP A 1 462 ? 6.766 -13.416 -2.735 1.00 78.69 462 ASP A C 1
ATOM 3771 O O . ASP A 1 462 ? 7.350 -14.496 -2.707 1.00 78.69 462 ASP A O 1
ATOM 3775 N N . THR A 1 463 ? 6.608 -12.734 -3.879 1.00 80.00 463 THR A N 1
ATOM 3776 C CA . THR A 1 463 ? 7.225 -13.084 -5.176 1.00 80.00 463 THR A CA 1
ATOM 3777 C C . THR A 1 463 ? 8.715 -12.738 -5.258 1.00 80.00 463 THR A C 1
ATOM 3779 O O . THR A 1 463 ? 9.449 -13.348 -6.039 1.00 80.00 463 THR A O 1
ATOM 3782 N N . HIS A 1 464 ? 9.181 -11.766 -4.468 1.00 82.56 464 HIS A N 1
ATOM 3783 C CA . HIS A 1 464 ? 10.564 -11.279 -4.468 1.00 82.56 464 HIS A CA 1
ATOM 3784 C C . HIS A 1 464 ? 11.140 -11.200 -3.037 1.00 82.56 464 HIS A C 1
ATOM 3786 O O . HIS A 1 464 ? 11.656 -10.158 -2.626 1.00 82.56 464 HIS A O 1
ATOM 3792 N N . PRO A 1 465 ? 11.100 -12.300 -2.255 1.00 77.25 465 PRO A N 1
ATOM 3793 C CA . PRO A 1 465 ? 11.478 -12.299 -0.838 1.00 77.25 465 PRO A CA 1
ATOM 3794 C C . PRO A 1 465 ? 12.993 -12.156 -0.616 1.00 77.25 465 PRO A C 1
ATOM 3796 O O . PRO A 1 465 ? 13.447 -12.125 0.522 1.00 77.25 465 PRO A O 1
ATOM 3799 N N . PHE A 1 466 ? 13.774 -12.104 -1.697 1.00 77.31 466 PHE A N 1
ATOM 3800 C CA . PHE A 1 466 ? 15.226 -11.938 -1.717 1.00 77.31 466 PHE A CA 1
ATOM 3801 C C . PHE A 1 466 ? 15.674 -10.472 -1.856 1.00 77.31 466 PHE A C 1
ATOM 3803 O O . PHE A 1 466 ? 16.875 -10.225 -1.922 1.00 77.31 466 PHE A O 1
ATOM 3810 N N . ILE A 1 467 ? 14.752 -9.499 -1.928 1.00 85.19 467 ILE A N 1
ATOM 3811 C CA . ILE A 1 467 ? 15.119 -8.074 -1.931 1.00 85.19 467 ILE A CA 1
ATOM 3812 C C . ILE A 1 467 ? 15.664 -7.707 -0.542 1.00 85.19 467 ILE A C 1
ATOM 3814 O O . ILE A 1 467 ? 14.920 -7.600 0.435 1.00 85.19 467 ILE A O 1
ATOM 3818 N N . ASP A 1 468 ? 16.975 -7.499 -0.474 1.00 82.06 468 ASP A N 1
ATOM 3819 C CA . ASP A 1 468 ? 17.761 -7.176 0.721 1.00 82.06 468 ASP A CA 1
ATOM 3820 C C . ASP A 1 468 ? 17.985 -5.664 0.914 1.00 82.06 468 ASP A C 1
ATOM 3822 O O . ASP A 1 468 ? 18.235 -5.201 2.023 1.00 82.06 468 ASP A O 1
ATOM 3826 N N . LYS A 1 469 ? 17.852 -4.881 -0.159 1.00 86.69 469 LYS A N 1
ATOM 3827 C CA . LYS A 1 469 ? 18.140 -3.438 -0.193 1.00 86.69 469 LYS A CA 1
ATOM 3828 C C . LYS A 1 469 ? 17.104 -2.604 0.564 1.00 86.69 469 LYS A C 1
ATOM 3830 O O . LYS A 1 469 ? 15.909 -2.916 0.540 1.00 86.69 469 LYS A O 1
ATOM 3835 N N . SER A 1 470 ? 17.557 -1.503 1.155 1.00 90.50 470 SER A N 1
ATOM 3836 C CA . SER A 1 470 ? 16.707 -0.487 1.787 1.00 90.50 470 SER A CA 1
ATOM 3837 C C . SER A 1 470 ? 16.428 0.687 0.841 1.00 90.50 470 SER A C 1
ATOM 3839 O O . SER A 1 470 ? 17.226 0.981 -0.048 1.00 90.50 470 SER A O 1
ATOM 3841 N N . MET A 1 471 ? 15.297 1.367 1.035 1.00 93.12 471 MET A N 1
ATOM 3842 C CA . MET A 1 471 ? 14.997 2.651 0.397 1.00 93.12 471 MET A CA 1
ATOM 3843 C C . MET A 1 471 ? 15.754 3.776 1.119 1.00 93.12 471 MET A C 1
ATOM 3845 O O . MET A 1 471 ? 15.608 3.947 2.327 1.00 93.12 471 MET A O 1
ATOM 3849 N N . GLU A 1 472 ? 16.544 4.560 0.389 1.00 90.25 472 GLU A N 1
ATOM 3850 C CA . GLU A 1 472 ? 17.334 5.669 0.943 1.00 90.25 472 GLU A CA 1
ATOM 3851 C C . GLU A 1 472 ? 16.561 6.991 0.813 1.00 90.25 472 GLU A C 1
ATOM 3853 O O . GLU A 1 472 ? 16.853 7.821 -0.048 1.00 90.25 472 GLU A O 1
ATOM 3858 N N . VAL A 1 473 ? 15.523 7.156 1.639 1.00 92.56 473 VAL A N 1
ATOM 3859 C CA . VAL A 1 473 ? 14.676 8.361 1.658 1.00 92.56 473 VAL A CA 1
ATOM 3860 C C . VAL A 1 473 ? 15.320 9.473 2.492 1.00 92.56 473 VAL A C 1
ATOM 3862 O O . VAL A 1 473 ? 15.670 9.272 3.652 1.00 92.56 473 VAL A O 1
ATOM 3865 N N . GLU A 1 474 ? 15.429 10.661 1.897 1.00 91.31 474 GLU A N 1
ATOM 3866 C CA . GLU A 1 474 ? 16.139 11.833 2.428 1.00 91.31 474 GLU A CA 1
ATOM 3867 C C . GLU A 1 474 ? 15.242 13.080 2.525 1.00 91.31 474 GLU A C 1
ATOM 3869 O O . GLU A 1 474 ? 15.405 13.887 3.439 1.00 91.31 474 GLU A O 1
ATOM 3874 N N . GLU A 1 475 ? 14.290 13.247 1.600 1.00 93.81 475 GLU A N 1
ATOM 3875 C CA . GLU A 1 475 ? 13.529 14.490 1.403 1.00 93.81 475 GLU A CA 1
ATOM 3876 C C . GLU A 1 475 ? 12.013 14.266 1.557 1.00 93.81 475 GLU A C 1
ATOM 3878 O O . GLU A 1 475 ? 11.464 13.286 1.048 1.00 93.81 475 GLU A O 1
ATOM 3883 N N . VAL A 1 476 ? 11.317 15.191 2.230 1.00 95.00 476 VAL A N 1
ATOM 3884 C CA . VAL A 1 476 ? 9.845 15.239 2.258 1.00 95.00 476 VAL A CA 1
ATOM 3885 C C . VAL A 1 476 ? 9.344 16.225 1.206 1.00 95.00 476 VAL A C 1
ATOM 3887 O O . VAL A 1 476 ? 9.808 17.361 1.165 1.00 95.00 476 VAL A O 1
ATOM 3890 N N . ILE A 1 477 ? 8.390 15.804 0.376 1.00 96.00 477 ILE A N 1
ATOM 3891 C CA . ILE A 1 477 ? 7.808 16.625 -0.695 1.00 96.00 477 ILE A CA 1
ATOM 3892 C C . ILE A 1 477 ? 6.276 16.570 -0.671 1.00 96.00 477 ILE A C 1
ATOM 3894 O O . ILE A 1 477 ? 5.670 15.655 -0.109 1.00 96.00 477 ILE A O 1
ATOM 3898 N N . SER A 1 478 ? 5.627 17.545 -1.305 1.00 94.88 478 SER A N 1
ATOM 3899 C CA . SER A 1 478 ? 4.179 17.519 -1.530 1.00 94.88 478 SER A CA 1
ATOM 3900 C C . SER A 1 478 ? 3.777 16.530 -2.632 1.00 94.88 478 SER A C 1
ATOM 3902 O O . SER A 1 478 ? 4.567 16.166 -3.506 1.00 94.88 478 SER A O 1
ATOM 3904 N N . PHE A 1 479 ? 2.494 16.155 -2.656 1.00 91.25 479 PHE A N 1
ATOM 3905 C CA . PHE A 1 479 ? 1.904 15.381 -3.755 1.00 91.25 479 PHE A CA 1
ATOM 3906 C C . PHE A 1 479 ? 2.098 16.049 -5.131 1.00 91.25 479 PHE A C 1
ATOM 3908 O O . PHE A 1 479 ? 2.361 15.370 -6.122 1.00 91.25 479 PHE A O 1
ATOM 3915 N N . ASN A 1 480 ? 2.025 17.383 -5.199 1.00 92.50 480 ASN A N 1
ATOM 3916 C CA . ASN A 1 480 ? 2.195 18.109 -6.456 1.00 92.50 480 ASN A CA 1
ATOM 3917 C C . ASN A 1 480 ? 3.651 18.066 -6.948 1.00 92.50 480 ASN A C 1
ATOM 3919 O O . ASN A 1 480 ? 3.898 17.849 -8.129 1.00 92.50 480 ASN A O 1
ATOM 3923 N N . GLU A 1 481 ? 4.628 18.192 -6.049 1.00 94.50 481 GLU A N 1
ATOM 3924 C CA . GLU A 1 481 ? 6.045 18.001 -6.389 1.00 94.50 481 GLU A CA 1
ATOM 3925 C C . GLU A 1 481 ? 6.333 16.554 -6.799 1.00 94.50 481 GLU A C 1
ATOM 3927 O O . GLU A 1 481 ? 7.024 16.326 -7.791 1.00 94.50 481 GLU A O 1
ATOM 3932 N N . ARG A 1 482 ? 5.732 15.573 -6.112 1.00 93.81 482 ARG A N 1
ATOM 3933 C CA . ARG A 1 482 ? 5.816 14.153 -6.478 1.00 93.81 482 ARG A CA 1
ATOM 3934 C C . ARG A 1 482 ? 5.301 13.900 -7.897 1.00 93.81 482 ARG A C 1
ATOM 3936 O O . ARG A 1 482 ? 5.971 13.213 -8.666 1.00 93.81 482 ARG A O 1
ATOM 3943 N N . LYS A 1 483 ? 4.161 14.494 -8.260 1.00 91.31 483 LYS A N 1
ATOM 3944 C CA . LYS A 1 483 ? 3.615 14.465 -9.623 1.00 91.31 483 LYS A CA 1
ATOM 3945 C C . LYS A 1 483 ? 4.560 15.136 -10.627 1.00 91.31 483 LYS A C 1
ATOM 3947 O O . LYS A 1 483 ? 4.916 14.518 -11.626 1.00 91.31 483 LYS A O 1
ATOM 3952 N N . ASN A 1 484 ? 5.046 16.341 -10.324 1.00 92.44 484 ASN A N 1
ATOM 3953 C CA . ASN A 1 484 ? 5.979 17.073 -11.188 1.00 92.44 484 ASN A CA 1
ATOM 3954 C C . ASN A 1 484 ? 7.277 16.289 -11.463 1.00 92.44 484 ASN A C 1
ATOM 3956 O O . ASN A 1 484 ? 7.824 16.405 -12.556 1.00 92.44 484 ASN A O 1
ATOM 3960 N N . LEU A 1 485 ? 7.771 15.487 -10.507 1.00 91.88 485 LEU A N 1
ATOM 3961 C CA . LEU A 1 485 ? 8.929 14.605 -10.711 1.00 91.88 485 LEU A CA 1
ATOM 3962 C C . LEU A 1 485 ? 8.627 13.436 -11.667 1.00 91.88 485 LEU A C 1
ATOM 3964 O O . LEU A 1 485 ? 9.485 13.086 -12.476 1.00 91.88 485 LEU A O 1
ATOM 3968 N N . LEU A 1 486 ? 7.428 12.848 -11.595 1.00 89.88 486 LEU A N 1
ATOM 3969 C CA . LEU A 1 486 ? 6.983 11.767 -12.490 1.00 89.88 486 LEU A CA 1
ATOM 3970 C C . LEU A 1 486 ? 6.757 12.259 -13.933 1.00 89.88 486 LEU A C 1
ATOM 3972 O O . LEU A 1 486 ? 6.935 11.504 -14.888 1.00 89.88 486 LEU A O 1
ATOM 3976 N N . GLU A 1 487 ? 6.399 13.533 -14.098 1.00 86.50 487 GLU A N 1
ATOM 3977 C CA . GLU A 1 487 ? 6.166 14.182 -15.395 1.00 86.50 487 GLU A CA 1
ATOM 3978 C C . GLU A 1 487 ? 7.452 14.740 -16.053 1.00 86.50 487 GLU A C 1
ATOM 3980 O O . GLU A 1 487 ? 7.394 15.305 -17.149 1.00 86.50 487 GLU A O 1
ATOM 3985 N N . ILE A 1 488 ? 8.637 14.544 -15.451 1.00 81.38 488 ILE A N 1
ATOM 3986 C CA . ILE A 1 488 ? 9.918 14.913 -16.079 1.00 81.38 488 ILE A CA 1
ATOM 3987 C C . ILE A 1 488 ? 10.181 14.029 -17.306 1.00 81.38 488 ILE A C 1
ATOM 3989 O O . ILE A 1 488 ? 10.308 12.810 -17.206 1.00 81.38 488 ILE A O 1
ATOM 3993 N N . GLN A 1 489 ? 10.322 14.670 -18.468 1.00 70.19 489 GLN A N 1
ATOM 3994 C CA . GLN A 1 489 ? 10.638 14.030 -19.746 1.00 70.19 489 GLN A CA 1
ATOM 3995 C C . GLN A 1 489 ? 11.639 14.893 -20.534 1.00 70.19 489 GLN A C 1
ATOM 3997 O O . GLN A 1 489 ? 11.357 16.052 -20.854 1.00 70.19 489 GLN A O 1
ATOM 4002 N N . GLU A 1 490 ? 12.806 14.349 -20.892 1.00 61.59 490 GLU A N 1
ATOM 4003 C CA . GLU A 1 490 ? 13.805 15.059 -21.715 1.00 61.59 490 GLU A CA 1
ATOM 4004 C C . GLU A 1 490 ? 13.302 15.378 -23.128 1.00 61.59 490 GLU A C 1
ATOM 4006 O O . GLU A 1 490 ? 13.693 16.394 -23.712 1.00 61.59 490 GLU A O 1
ATOM 4011 N N . THR A 1 491 ? 12.372 14.570 -23.648 1.00 51.81 491 THR A N 1
ATOM 4012 C CA . THR A 1 491 ? 11.719 14.760 -24.955 1.00 51.81 491 THR A CA 1
ATOM 4013 C C . THR A 1 491 ? 11.040 16.120 -25.106 1.00 51.81 491 THR A C 1
ATOM 4015 O O . THR A 1 491 ? 10.822 16.568 -26.227 1.00 51.81 491 THR A O 1
ATOM 4018 N N . ASN A 1 492 ? 10.721 16.786 -23.992 1.00 40.66 492 ASN A N 1
ATOM 4019 C CA . ASN A 1 492 ? 10.011 18.062 -23.976 1.00 40.66 492 ASN A CA 1
ATOM 4020 C C . ASN A 1 492 ? 10.967 19.271 -23.939 1.00 40.66 492 ASN A C 1
ATOM 4022 O O . ASN A 1 492 ? 10.524 20.402 -24.122 1.00 40.66 492 ASN A O 1
ATOM 4026 N N . LYS A 1 493 ? 12.274 19.055 -23.716 1.00 42.75 493 LYS A N 1
ATOM 4027 C CA . LYS A 1 493 ? 13.296 20.120 -23.643 1.00 42.75 493 LYS A CA 1
ATOM 4028 C C . LYS A 1 493 ? 14.069 20.340 -24.946 1.00 42.75 493 LYS A C 1
ATOM 4030 O O . LYS A 1 493 ? 14.761 21.345 -25.068 1.00 42.75 493 LYS A O 1
ATOM 4035 N N . THR A 1 494 ? 13.956 19.436 -25.922 1.00 32.59 494 THR A N 1
ATOM 4036 C CA . THR A 1 494 ? 14.547 19.602 -27.261 1.00 32.59 494 THR A CA 1
ATOM 4037 C C . THR A 1 494 ? 13.491 19.454 -28.354 1.00 32.59 494 THR A C 1
ATOM 4039 O O . THR A 1 494 ? 12.785 18.454 -28.451 1.00 32.59 494 THR A O 1
ATOM 4042 N N . THR A 1 495 ? 13.365 20.493 -29.178 1.00 32.69 495 THR A N 1
ATOM 4043 C CA . THR A 1 495 ? 12.299 20.658 -30.171 1.00 32.69 495 THR A CA 1
ATOM 4044 C C . THR A 1 495 ? 12.245 19.515 -31.193 1.00 32.69 495 THR A C 1
ATOM 4046 O O . THR A 1 495 ? 13.187 19.321 -31.954 1.00 32.69 495 THR A O 1
ATOM 4049 N N . LYS A 1 496 ? 11.087 18.843 -31.282 1.00 35.91 496 LYS A N 1
ATOM 4050 C CA . LYS A 1 496 ? 10.664 17.961 -32.393 1.00 35.91 496 LYS A CA 1
ATOM 4051 C C . LYS A 1 496 ? 11.666 16.867 -32.819 1.00 35.91 496 LYS A C 1
ATOM 4053 O O . LYS A 1 496 ? 12.213 16.924 -33.918 1.00 35.91 496 LYS A O 1
ATOM 4058 N N . ARG A 1 497 ? 11.782 15.799 -32.017 1.00 38.41 497 ARG A N 1
ATOM 4059 C CA . ARG A 1 497 ? 12.000 14.419 -32.519 1.00 38.41 497 ARG A CA 1
ATOM 4060 C C . ARG A 1 497 ? 11.737 13.376 -31.428 1.00 38.41 497 ARG A C 1
ATOM 4062 O O . ARG A 1 497 ? 12.647 12.997 -30.688 1.00 38.41 497 ARG A O 1
ATOM 4069 N N . SER A 1 498 ? 10.491 12.921 -31.307 1.00 40.28 498 SER A N 1
ATOM 4070 C CA . SER A 1 498 ? 10.151 11.742 -30.499 1.00 40.28 498 SER A CA 1
ATOM 4071 C C . SER A 1 498 ? 10.669 10.463 -31.175 1.00 40.28 498 SER A C 1
ATOM 4073 O O . SER A 1 498 ? 11.011 10.467 -32.355 1.00 40.28 498 SER A O 1
ATOM 4075 N N . ILE A 1 499 ? 10.743 9.361 -30.424 1.00 49.28 499 ILE A N 1
ATOM 4076 C CA . ILE A 1 499 ? 11.245 8.061 -30.917 1.00 49.28 499 ILE A CA 1
ATOM 4077 C C . ILE A 1 499 ? 10.265 7.378 -31.898 1.00 49.28 499 ILE A C 1
ATOM 4079 O O . ILE A 1 499 ? 10.648 6.470 -32.624 1.00 49.28 499 ILE A O 1
ATOM 4083 N N . ALA A 1 500 ? 9.012 7.832 -31.960 1.00 39.59 500 ALA A N 1
ATOM 4084 C CA . ALA A 1 500 ? 7.920 7.170 -32.675 1.00 39.59 500 ALA A CA 1
ATOM 4085 C C . ALA A 1 500 ? 7.613 7.755 -34.075 1.00 39.59 500 ALA A C 1
ATOM 4087 O O . ALA A 1 500 ? 6.474 7.663 -34.521 1.00 39.59 500 ALA A O 1
ATOM 4088 N N . SER A 1 501 ? 8.566 8.430 -34.740 1.00 34.00 501 SER A N 1
ATOM 4089 C CA . SER A 1 501 ? 8.266 9.205 -35.967 1.00 34.00 501 SER A CA 1
ATOM 4090 C C . SER A 1 501 ? 9.406 9.333 -36.997 1.00 34.00 501 SER A C 1
ATOM 4092 O O . SER A 1 501 ? 9.566 10.390 -37.599 1.00 34.00 501 SER A O 1
ATOM 4094 N N . ASP A 1 502 ? 10.193 8.277 -37.218 1.00 34.25 502 ASP A N 1
ATOM 4095 C CA . ASP A 1 502 ? 11.146 8.200 -38.343 1.00 34.25 502 ASP A CA 1
ATOM 4096 C C . ASP A 1 502 ? 10.737 7.054 -39.305 1.00 34.25 502 ASP A C 1
ATOM 4098 O O . ASP A 1 502 ? 11.332 5.976 -39.304 1.00 34.25 502 ASP A O 1
ATOM 4102 N N . ASP A 1 503 ? 9.692 7.292 -40.111 1.00 31.34 503 ASP A N 1
ATOM 4103 C CA . ASP A 1 503 ? 9.268 6.423 -41.228 1.00 31.34 503 ASP A CA 1
ATOM 4104 C C . ASP A 1 503 ? 10.140 6.655 -42.490 1.00 31.34 503 ASP A C 1
ATOM 4106 O O . ASP A 1 503 ? 10.555 7.792 -42.753 1.00 31.34 503 ASP A O 1
ATOM 4110 N N . PRO A 1 504 ? 10.425 5.625 -43.314 1.00 33.28 504 PRO A N 1
ATOM 4111 C CA . PRO A 1 504 ? 11.394 5.718 -44.408 1.00 33.28 504 PRO A CA 1
ATOM 4112 C C . PRO A 1 504 ? 10.791 6.255 -45.723 1.00 33.28 504 PRO A C 1
ATOM 4114 O O . PRO A 1 504 ? 10.444 5.492 -46.625 1.00 33.28 504 PRO A O 1
ATOM 4117 N N . LEU A 1 505 ? 10.725 7.581 -45.881 1.00 29.30 505 LEU A N 1
ATOM 4118 C CA . LEU A 1 505 ? 10.292 8.214 -47.138 1.00 29.30 505 LEU A CA 1
ATOM 4119 C C . LEU A 1 505 ? 11.406 8.317 -48.200 1.00 29.30 505 LEU A C 1
ATOM 4121 O O . LEU A 1 505 ? 12.153 9.290 -48.241 1.00 29.30 505 LEU A O 1
ATOM 4125 N N . ASP A 1 506 ? 11.449 7.278 -49.039 1.00 26.83 506 ASP A N 1
ATOM 4126 C CA . ASP A 1 506 ? 11.487 7.262 -50.520 1.00 26.83 506 ASP A CA 1
ATOM 4127 C C . ASP A 1 506 ? 12.444 8.186 -51.333 1.00 26.83 506 ASP A C 1
ATOM 4129 O O . ASP A 1 506 ? 12.801 9.308 -50.981 1.00 26.83 506 ASP A O 1
ATOM 4133 N N . THR A 1 507 ? 12.856 7.701 -52.508 1.00 32.56 507 THR A N 1
ATOM 4134 C CA . THR A 1 507 ? 13.900 8.285 -53.366 1.00 32.56 507 THR A CA 1
ATOM 4135 C C . THR A 1 507 ? 13.362 8.903 -54.664 1.00 32.56 507 THR A C 1
ATOM 4137 O O . THR A 1 507 ? 12.869 8.179 -55.526 1.00 32.56 507 THR A O 1
ATOM 4140 N N . SER A 1 508 ? 13.574 10.211 -54.902 1.00 27.55 508 SER A N 1
ATOM 4141 C CA . SER A 1 508 ? 13.308 10.821 -56.225 1.00 27.55 508 SER A CA 1
ATOM 4142 C C . SER A 1 508 ? 14.214 12.008 -56.630 1.00 27.55 508 SER A C 1
ATOM 4144 O O . SER A 1 508 ? 14.157 13.109 -56.098 1.00 27.55 508 SER A O 1
ATOM 4146 N N . THR A 1 509 ? 15.054 11.735 -57.633 1.00 28.86 509 THR A N 1
ATOM 4147 C CA . THR A 1 509 ? 15.591 12.576 -58.736 1.00 28.86 509 THR A CA 1
ATOM 4148 C C . THR A 1 509 ? 15.719 14.132 -58.705 1.00 28.86 509 THR A C 1
ATOM 4150 O O . THR A 1 509 ? 14.753 14.862 -58.857 1.00 28.86 509 THR A O 1
ATOM 4153 N N . LYS A 1 510 ? 16.986 14.590 -58.860 1.00 29.86 510 LYS A N 1
ATOM 4154 C CA . LYS A 1 510 ? 17.528 15.606 -59.830 1.00 29.86 510 LYS A CA 1
ATOM 4155 C C . LYS A 1 510 ? 17.081 17.108 -59.821 1.00 29.86 510 LYS A C 1
ATOM 4157 O O . LYS A 1 510 ? 16.109 17.463 -60.466 1.00 29.86 510 LYS A O 1
ATOM 4162 N N . LYS A 1 511 ? 17.963 17.985 -59.278 1.00 25.25 511 LYS A N 1
ATOM 4163 C CA . LYS A 1 511 ? 18.781 19.091 -59.914 1.00 25.25 511 LYS A CA 1
ATOM 4164 C C . LYS A 1 511 ? 18.248 19.913 -61.135 1.00 25.25 511 LYS A C 1
ATOM 4166 O O . LYS A 1 511 ? 17.613 19.296 -61.981 1.00 25.25 511 LYS A O 1
ATOM 4171 N N . PRO A 1 512 ? 18.753 21.161 -61.436 1.00 40.75 512 PRO A N 1
ATOM 4172 C CA . PRO A 1 512 ? 19.641 22.114 -60.694 1.00 40.75 512 PRO A CA 1
ATOM 4173 C C . PRO A 1 512 ? 19.334 23.655 -60.907 1.00 40.75 512 PRO A C 1
ATOM 4175 O O . PRO A 1 512 ? 18.270 23.990 -61.410 1.00 40.75 512 PRO A O 1
ATOM 4178 N N . LYS A 1 513 ? 20.341 24.551 -60.673 1.00 27.02 513 LYS A N 1
ATOM 4179 C CA . LYS A 1 513 ? 20.502 25.994 -61.099 1.00 27.02 513 LYS A CA 1
ATOM 4180 C C . LYS A 1 513 ? 19.687 27.054 -60.295 1.00 27.02 513 LYS A C 1
ATOM 4182 O O . LYS A 1 513 ? 18.623 26.708 -59.816 1.00 27.02 513 LYS A O 1
ATOM 4187 N N . VAL A 1 514 ? 20.079 28.331 -60.051 1.00 27.31 514 VAL A N 1
ATOM 4188 C CA . VAL A 1 514 ? 21.206 29.276 -60.387 1.00 27.31 514 VAL A CA 1
ATOM 4189 C C . VAL A 1 514 ? 21.548 30.096 -59.098 1.00 27.31 514 VAL A C 1
ATOM 4191 O O . VAL A 1 514 ? 20.610 30.515 -58.438 1.00 27.31 514 VAL A O 1
ATOM 4194 N N . ARG A 1 515 ? 22.787 30.143 -58.554 1.00 26.73 515 ARG A N 1
ATOM 4195 C CA . ARG A 1 515 ? 23.936 31.105 -58.7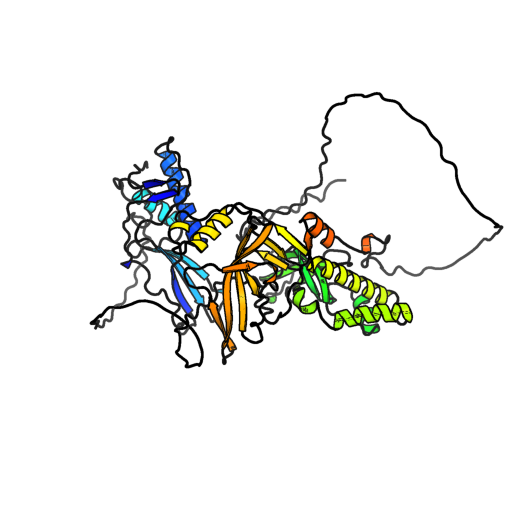02 1.00 26.73 515 ARG A CA 1
ATOM 4196 C C . ARG A 1 515 ? 23.783 32.518 -58.053 1.00 26.73 515 ARG A C 1
ATOM 4198 O O . ARG A 1 515 ? 22.700 33.081 -58.056 1.00 26.73 515 ARG A O 1
ATOM 4205 N N . ASN A 1 516 ? 24.937 33.077 -57.644 1.00 26.52 516 ASN A N 1
ATOM 4206 C CA . ASN A 1 516 ? 25.269 34.402 -57.064 1.00 26.52 516 ASN A CA 1
ATOM 4207 C C . ASN A 1 516 ? 25.128 34.475 -55.522 1.00 26.52 516 ASN A C 1
ATOM 4209 O O . ASN A 1 516 ? 24.148 33.976 -54.986 1.00 26.52 516 ASN A O 1
ATOM 4213 N N . GLU A 1 517 ? 26.135 34.866 -54.716 1.00 27.22 517 GLU A N 1
ATOM 4214 C CA . GLU A 1 517 ? 27.053 36.043 -54.718 1.00 27.22 517 GLU A CA 1
ATOM 4215 C C . GLU A 1 517 ? 26.359 37.328 -54.193 1.00 27.22 517 GLU A C 1
ATOM 4217 O O . GLU A 1 517 ? 25.250 37.614 -54.625 1.00 27.22 517 GLU A O 1
ATOM 4222 N N . ASN A 1 518 ? 26.928 38.158 -53.298 1.00 26.78 518 ASN A N 1
ATOM 4223 C CA . ASN A 1 518 ? 28.253 38.149 -52.642 1.00 26.78 518 ASN A CA 1
ATOM 4224 C C . ASN A 1 518 ? 28.262 39.028 -51.346 1.00 26.78 518 ASN A C 1
ATOM 4226 O O . ASN A 1 518 ? 27.234 39.581 -50.976 1.00 26.78 518 ASN A O 1
ATOM 4230 N N . VAL A 1 519 ? 29.440 39.223 -50.726 1.00 28.27 519 VAL A N 1
ATOM 4231 C CA . VAL A 1 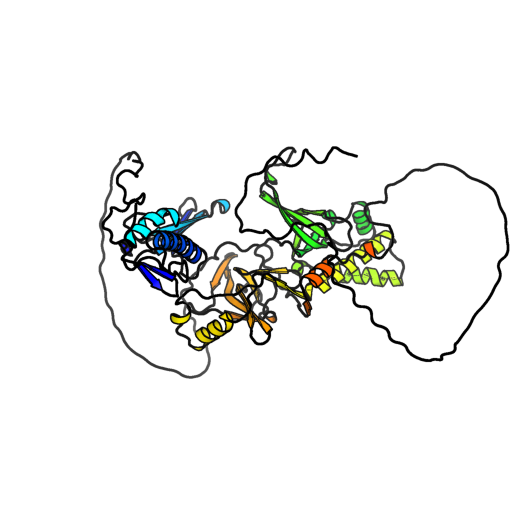519 ? 29.775 40.240 -49.682 1.00 28.27 519 VAL A CA 1
ATOM 4232 C C . VAL A 1 519 ? 29.221 40.058 -48.248 1.00 28.27 519 VAL A C 1
ATOM 4234 O O . VAL A 1 519 ? 28.100 40.424 -47.913 1.00 28.27 519 VAL A O 1
ATOM 4237 N N . SER A 1 520 ? 30.125 39.675 -47.340 1.00 25.27 520 SER A N 1
ATOM 4238 C CA . SER A 1 520 ? 30.212 40.216 -45.965 1.00 25.27 520 SER A CA 1
ATOM 4239 C C . SER A 1 520 ? 31.349 41.262 -45.959 1.00 25.27 520 SER A C 1
ATOM 4241 O O . SER A 1 520 ? 32.224 41.135 -46.825 1.00 25.27 520 SER A O 1
ATOM 4243 N N . PRO A 1 521 ? 31.415 42.270 -45.053 1.00 41.41 521 PRO A N 1
ATOM 4244 C CA . PRO A 1 521 ? 32.123 42.014 -43.779 1.00 41.41 521 PRO A CA 1
ATOM 4245 C C . PRO A 1 521 ? 31.819 42.938 -42.559 1.00 41.41 521 PRO A C 1
ATOM 4247 O O . PRO A 1 521 ? 31.656 44.140 -42.715 1.00 41.41 521 PRO A O 1
ATOM 4250 N N . GLN A 1 522 ? 32.042 42.407 -41.338 1.00 28.77 522 GLN A N 1
ATOM 4251 C CA . GLN A 1 522 ? 32.601 43.130 -40.155 1.00 28.77 522 GLN A CA 1
ATOM 4252 C C . GLN A 1 522 ? 31.746 44.268 -39.504 1.00 28.77 522 GLN A C 1
ATOM 4254 O O . GLN A 1 522 ? 30.832 44.794 -40.114 1.00 28.77 522 GLN A O 1
ATOM 4259 N N . LYS A 1 523 ? 31.960 44.727 -38.252 1.00 27.95 523 LYS A N 1
ATOM 4260 C CA . LYS A 1 523 ? 32.662 44.211 -37.043 1.00 27.95 523 LYS A CA 1
ATOM 4261 C C . LYS A 1 523 ? 32.209 45.013 -35.807 1.00 27.95 523 LYS A C 1
ATOM 4263 O O . LYS A 1 523 ? 32.137 46.228 -35.911 1.00 27.95 523 LYS A O 1
ATOM 4268 N N . LYS A 1 524 ? 32.227 44.355 -34.634 1.00 28.11 524 LYS A N 1
ATOM 4269 C CA . LYS A 1 524 ? 32.472 44.938 -33.287 1.00 28.11 524 LYS A CA 1
ATOM 4270 C C . LYS A 1 524 ? 31.467 46.000 -32.772 1.00 28.11 524 LYS A C 1
ATOM 4272 O O . LYS A 1 524 ? 30.662 46.510 -33.529 1.00 28.11 524 LYS A O 1
ATOM 4277 N N . ALA A 1 525 ? 31.519 46.432 -31.507 1.00 26.80 525 ALA A N 1
ATOM 4278 C CA . ALA A 1 525 ? 31.708 45.740 -30.211 1.00 26.80 525 ALA A CA 1
ATOM 4279 C C . ALA A 1 525 ? 31.663 46.796 -29.084 1.00 26.80 525 ALA A C 1
ATOM 4281 O O . ALA A 1 525 ? 32.105 47.913 -29.337 1.00 26.80 525 ALA A O 1
ATOM 4282 N N . LEU A 1 526 ? 31.323 46.385 -27.845 1.00 26.22 526 LEU A N 1
ATOM 4283 C CA . LEU A 1 526 ? 31.520 47.162 -26.596 1.00 26.22 526 LEU A CA 1
ATOM 4284 C C . LEU A 1 526 ? 30.684 48.479 -26.524 1.00 26.22 526 LEU A C 1
ATOM 4286 O O . LEU A 1 526 ? 30.236 48.984 -27.544 1.00 26.22 526 LEU A O 1
ATOM 4290 N N . GLN A 1 527 ? 30.382 49.092 -25.372 1.00 26.89 527 GLN A N 1
ATOM 4291 C CA . GLN A 1 527 ? 30.293 48.628 -23.973 1.00 26.89 527 GLN A CA 1
ATOM 4292 C C . GLN A 1 527 ? 29.351 49.585 -23.192 1.00 26.89 527 GLN A C 1
ATOM 4294 O O . GLN A 1 527 ? 28.749 50.464 -23.796 1.00 26.89 527 GLN A O 1
ATOM 4299 N N . HIS A 1 528 ? 29.228 49.383 -21.871 1.00 27.28 528 HIS A N 1
ATOM 4300 C CA . HIS A 1 528 ? 28.960 50.370 -20.799 1.00 27.28 528 HIS A CA 1
ATOM 4301 C C . HIS A 1 528 ? 28.573 51.821 -21.189 1.00 27.28 528 HIS A C 1
ATOM 4303 O O . HIS A 1 528 ? 29.271 52.451 -21.970 1.00 27.28 528 HIS A O 1
ATOM 4309 N N . SER A 1 529 ? 27.634 52.542 -20.569 1.00 30.31 529 SER A N 1
ATOM 4310 C CA . SER A 1 529 ? 26.701 52.376 -19.433 1.00 30.31 529 SER A CA 1
ATOM 4311 C C . SER A 1 529 ? 26.401 53.805 -18.947 1.00 30.31 529 SER A C 1
ATOM 4313 O O . SER A 1 529 ? 27.341 54.592 -18.919 1.00 30.31 529 SER A O 1
ATOM 4315 N N . HIS A 1 530 ? 25.210 54.134 -18.442 1.00 29.88 530 HIS A N 1
ATOM 4316 C CA . HIS A 1 530 ? 25.059 55.225 -17.458 1.00 29.88 530 HIS A CA 1
ATOM 4317 C C . HIS A 1 530 ? 23.768 55.038 -16.628 1.00 29.88 530 HIS A C 1
ATOM 4319 O O . HIS A 1 530 ? 22.785 54.540 -17.179 1.00 29.88 530 HIS A O 1
ATOM 4325 N N . PRO A 1 531 ? 23.766 55.375 -15.321 1.00 53.16 531 PRO A N 1
ATOM 4326 C CA . PRO A 1 531 ? 22.578 55.372 -14.457 1.00 53.16 531 PRO A CA 1
ATOM 4327 C C . PRO A 1 531 ? 21.935 56.779 -14.377 1.00 53.16 531 PRO A C 1
ATOM 4329 O O . PRO A 1 531 ? 22.282 57.639 -15.185 1.00 53.16 531 PRO A O 1
ATOM 4332 N N . LEU A 1 532 ? 21.104 57.005 -13.340 1.00 28.75 532 LEU A N 1
ATOM 4333 C CA . LEU A 1 532 ? 20.278 58.193 -13.005 1.00 28.75 532 LEU A CA 1
ATOM 4334 C C . LEU A 1 532 ? 18.858 58.172 -13.616 1.00 28.75 532 LEU A C 1
ATOM 4336 O O . LEU A 1 532 ? 18.694 57.725 -14.745 1.00 28.75 532 LEU A O 1
ATOM 4340 N N . ASP A 1 533 ? 17.799 58.686 -12.973 1.00 26.97 533 ASP A N 1
ATOM 4341 C CA . ASP A 1 533 ? 17.477 58.853 -11.534 1.00 26.97 533 ASP A CA 1
ATOM 4342 C C . ASP A 1 533 ? 15.961 59.200 -11.400 1.00 26.97 533 ASP A C 1
ATOM 4344 O O . ASP A 1 533 ? 15.264 59.340 -12.401 1.00 26.97 533 ASP A O 1
ATOM 4348 N N . MET A 1 534 ? 15.483 59.426 -10.173 1.00 28.64 534 MET A N 1
ATOM 4349 C CA . MET A 1 534 ? 14.327 60.258 -9.791 1.00 28.64 534 MET A CA 1
ATOM 4350 C C . MET A 1 534 ? 12.875 59.825 -10.134 1.00 28.64 534 MET A C 1
ATOM 4352 O O . MET A 1 534 ? 12.271 60.235 -11.118 1.00 28.64 534 MET A O 1
ATOM 4356 N N . ASN A 1 535 ? 12.256 59.206 -9.120 1.00 27.25 535 ASN A N 1
ATOM 4357 C CA . ASN A 1 535 ? 11.180 59.802 -8.297 1.00 27.25 535 ASN A CA 1
ATOM 4358 C C . ASN A 1 535 ? 9.708 59.936 -8.794 1.00 27.25 535 ASN A C 1
ATOM 4360 O O . ASN A 1 535 ? 9.371 60.732 -9.662 1.00 27.25 535 ASN A O 1
ATOM 4364 N N . SER A 1 536 ? 8.809 59.324 -8.005 1.00 29.62 536 SER A N 1
ATOM 4365 C CA . SER A 1 536 ? 7.432 59.755 -7.658 1.00 29.62 536 SER A CA 1
ATOM 4366 C C . SER A 1 536 ? 6.354 59.979 -8.744 1.00 29.62 536 SER A C 1
ATOM 4368 O O . SER A 1 536 ? 6.412 60.937 -9.511 1.00 29.62 536 SER A O 1
ATOM 4370 N N . LYS A 1 537 ? 5.215 59.274 -8.613 1.00 28.55 537 LYS A N 1
ATOM 4371 C CA . LYS A 1 537 ? 4.007 59.826 -7.947 1.00 28.55 537 LYS A CA 1
ATOM 4372 C C . LYS A 1 537 ? 2.894 58.789 -7.741 1.00 28.55 537 LYS A C 1
ATOM 4374 O O . LYS A 1 537 ? 2.875 57.737 -8.369 1.00 28.55 537 LYS A O 1
ATOM 4379 N N . GLU A 1 538 ? 1.981 59.114 -6.830 1.00 32.16 538 GLU A N 1
ATOM 4380 C CA . GLU A 1 538 ? 0.754 58.365 -6.538 1.00 32.16 538 GLU A CA 1
ATOM 4381 C C . GLU A 1 538 ? -0.344 58.623 -7.587 1.00 32.16 538 GLU A C 1
ATOM 4383 O O . GLU A 1 538 ? -0.376 59.687 -8.201 1.00 32.16 538 GLU A O 1
ATOM 4388 N N . VAL A 1 539 ? -1.295 57.689 -7.707 1.00 27.25 539 VAL A N 1
ATOM 4389 C CA . VAL A 1 539 ? -2.749 57.909 -7.515 1.00 27.25 539 VAL A CA 1
ATOM 4390 C C . VAL A 1 539 ? -3.431 56.532 -7.518 1.00 27.25 539 VAL A C 1
ATOM 4392 O O . VAL A 1 539 ? -3.162 55.701 -8.383 1.00 27.25 539 VAL A O 1
ATOM 4395 N N . GLY A 1 540 ? -4.302 56.267 -6.542 1.00 29.34 540 GLY A N 1
ATOM 4396 C CA . GLY A 1 540 ? -5.038 55.001 -6.442 1.00 29.34 540 GLY A CA 1
ATOM 4397 C C . GLY A 1 540 ? -6.384 55.025 -7.176 1.00 29.34 540 GLY A C 1
ATOM 4398 O O . GLY A 1 540 ? -7.074 56.042 -7.175 1.00 29.34 540 GLY A O 1
ATOM 4399 N N . ILE A 1 541 ? -6.797 53.885 -7.741 1.00 26.16 541 ILE A N 1
ATOM 4400 C CA . ILE A 1 541 ? -8.165 53.653 -8.235 1.00 26.16 541 ILE A CA 1
ATOM 4401 C C . ILE A 1 541 ? -8.659 52.298 -7.722 1.00 26.16 541 ILE A C 1
ATOM 4403 O O . ILE A 1 541 ? -8.017 51.271 -7.927 1.00 26.16 541 ILE A O 1
ATOM 4407 N N . VAL A 1 542 ? -9.832 52.290 -7.084 1.00 35.19 542 VAL A N 1
ATOM 4408 C CA . VAL A 1 542 ? -10.502 51.070 -6.614 1.00 35.19 542 VAL A CA 1
ATOM 4409 C C . VAL A 1 542 ? -11.346 50.467 -7.738 1.00 35.19 542 VAL A C 1
ATOM 4411 O O . VAL A 1 542 ? -12.330 51.072 -8.160 1.00 35.19 542 VAL A O 1
ATOM 4414 N N . LYS A 1 543 ? -11.015 49.241 -8.162 1.00 28.88 543 LYS A N 1
ATOM 4415 C CA . LYS A 1 543 ? -11.942 48.284 -8.797 1.00 28.88 543 LYS A CA 1
ATOM 4416 C C . LYS A 1 543 ? -11.635 46.896 -8.227 1.00 28.88 543 LYS A C 1
ATOM 4418 O O . LYS A 1 543 ? -10.504 46.440 -8.306 1.00 28.88 543 LYS A O 1
ATOM 4423 N N . GLN A 1 544 ? -12.509 46.348 -7.387 1.00 27.11 544 GLN A N 1
ATOM 4424 C CA . GLN A 1 544 ? -13.774 45.675 -7.724 1.00 27.11 544 GLN A CA 1
ATOM 4425 C C . GLN A 1 544 ? -13.525 44.231 -8.182 1.00 27.11 544 GLN A C 1
ATOM 4427 O O . GLN A 1 544 ? -13.012 43.976 -9.265 1.00 27.11 544 GLN A O 1
ATOM 4432 N N . LYS A 1 545 ? -13.897 43.298 -7.301 1.00 34.12 545 LYS A N 1
ATOM 4433 C CA . LYS A 1 545 ? -13.720 41.854 -7.447 1.00 34.12 545 LYS A CA 1
ATOM 4434 C C . LYS A 1 545 ? -14.736 41.291 -8.448 1.00 34.12 545 LYS A C 1
ATOM 4436 O O . LYS A 1 545 ? -15.935 41.453 -8.238 1.00 34.12 545 LYS A O 1
ATOM 4441 N N . VAL A 1 546 ? -14.253 40.620 -9.492 1.00 27.61 546 VAL A N 1
ATOM 4442 C CA . VAL A 1 546 ? -15.043 39.771 -10.397 1.00 27.61 546 VAL A CA 1
ATOM 4443 C C . VAL A 1 546 ? -14.185 38.553 -10.721 1.00 27.61 546 VAL A C 1
ATOM 4445 O O . VAL A 1 546 ? -13.062 38.710 -11.197 1.00 27.61 546 VAL A O 1
ATOM 4448 N N . ASP A 1 547 ? -14.683 37.358 -10.424 1.00 32.34 547 ASP A N 1
ATOM 4449 C CA . ASP A 1 547 ? -13.923 36.119 -10.582 1.00 32.34 547 ASP A CA 1
ATOM 4450 C C . ASP A 1 547 ? -13.975 35.625 -12.046 1.00 32.34 547 ASP A C 1
ATOM 4452 O O . ASP A 1 547 ? -15.070 35.432 -12.585 1.00 32.34 547 ASP A O 1
ATOM 4456 N N . PRO A 1 548 ? -12.833 35.392 -12.721 1.00 25.67 548 PRO A N 1
ATOM 4457 C CA . PRO A 1 548 ? -12.820 34.708 -14.008 1.00 25.67 548 PRO A CA 1
ATOM 4458 C C . PRO A 1 548 ? -12.960 33.195 -13.790 1.00 25.67 548 PRO A C 1
ATOM 4460 O O . PRO A 1 548 ? -12.080 32.561 -13.206 1.00 25.67 548 PRO A O 1
ATOM 4463 N N . LEU A 1 549 ? -14.043 32.593 -14.295 1.00 35.28 549 LEU A N 1
ATOM 4464 C CA . LEU A 1 549 ? -14.153 31.134 -14.370 1.00 35.28 549 LEU A CA 1
ATOM 4465 C C . LEU A 1 549 ? -13.026 30.583 -15.254 1.00 35.28 549 LEU A C 1
ATOM 4467 O O . LEU A 1 549 ? -13.038 30.773 -16.470 1.00 35.28 549 LEU A O 1
ATOM 4471 N N . VAL A 1 550 ? -12.099 29.834 -14.660 1.00 23.89 550 VAL A N 1
ATOM 4472 C CA . VAL A 1 550 ? -11.177 28.970 -15.403 1.00 23.89 550 VAL A CA 1
ATOM 4473 C C . VAL A 1 550 ? -11.716 27.548 -15.336 1.00 23.89 550 VAL A C 1
ATOM 4475 O O . VAL A 1 550 ? -11.468 26.814 -14.380 1.00 23.89 550 VAL A O 1
ATOM 4478 N N . ILE A 1 551 ? -12.475 27.164 -16.363 1.00 30.39 551 ILE A N 1
ATOM 4479 C CA . ILE A 1 551 ? -12.890 25.775 -16.580 1.00 30.39 551 ILE A CA 1
ATOM 4480 C C . ILE A 1 551 ? -11.646 24.994 -17.020 1.00 30.39 551 ILE A C 1
ATOM 4482 O O . ILE A 1 551 ? -11.311 24.936 -18.201 1.00 30.39 551 ILE A O 1
ATOM 4486 N N . SER A 1 552 ? -10.925 24.439 -16.047 1.00 23.97 552 SER A N 1
ATOM 4487 C CA . SER A 1 552 ? -9.837 23.491 -16.295 1.00 23.97 552 SER A CA 1
ATOM 4488 C C . SER A 1 552 ? -10.434 22.111 -16.611 1.00 23.97 552 SER A C 1
ATOM 4490 O O . SER A 1 552 ? -11.366 21.702 -15.913 1.00 23.97 552 SER A O 1
ATOM 4492 N N . PRO A 1 553 ? -9.956 21.385 -17.640 1.00 23.95 553 PRO A N 1
ATOM 4493 C CA . PRO A 1 553 ? -10.549 20.112 -18.040 1.00 23.95 553 PRO A CA 1
ATOM 4494 C C . PRO A 1 553 ? -10.422 19.058 -16.933 1.00 23.95 553 PRO A C 1
ATOM 4496 O O . PRO A 1 553 ? -9.327 18.750 -16.460 1.00 23.95 553 PRO A O 1
ATOM 4499 N N . THR A 1 554 ? -11.559 18.488 -16.535 1.00 24.28 554 THR A N 1
ATOM 4500 C CA . THR A 1 554 ? -11.648 17.454 -15.502 1.00 24.28 554 THR A CA 1
ATOM 4501 C C . THR A 1 554 ? -10.932 16.178 -15.946 1.00 24.28 554 THR A C 1
ATOM 4503 O O . THR A 1 554 ? -11.387 15.491 -16.857 1.00 24.28 554 THR A O 1
ATOM 4506 N N . ILE A 1 555 ? -9.831 15.834 -15.275 1.00 28.48 555 ILE A N 1
ATOM 4507 C CA . ILE A 1 555 ? -9.195 14.516 -15.380 1.00 28.48 555 ILE A CA 1
ATOM 4508 C C . ILE A 1 555 ? -9.747 13.655 -14.229 1.00 28.48 555 ILE A C 1
ATOM 4510 O O . ILE A 1 555 ? -9.493 13.993 -13.071 1.00 28.48 555 ILE A O 1
ATOM 4514 N N . PRO A 1 556 ? -10.517 12.585 -14.500 1.00 26.75 556 PRO A N 1
ATOM 4515 C CA . PRO A 1 556 ? -11.224 11.840 -13.461 1.00 26.75 556 PRO A CA 1
ATOM 4516 C C . PRO A 1 556 ? -10.308 10.817 -12.773 1.00 26.75 556 PRO A C 1
ATOM 4518 O O . PRO A 1 556 ? -10.140 9.703 -13.258 1.00 26.75 556 PRO A O 1
ATOM 4521 N N . PHE A 1 557 ? -9.730 11.189 -11.629 1.00 31.08 557 PHE A N 1
ATOM 4522 C CA . PHE A 1 557 ? -9.033 10.267 -10.725 1.00 31.08 557 PHE A CA 1
ATOM 4523 C C . PHE A 1 557 ? -9.185 10.709 -9.263 1.00 31.08 557 PHE A C 1
ATOM 4525 O O . PHE A 1 557 ? -8.418 11.555 -8.810 1.00 31.08 557 PHE A O 1
ATOM 4532 N N . LEU A 1 558 ? -10.168 10.132 -8.555 1.00 35.16 558 LEU A N 1
ATOM 4533 C CA . LEU A 1 558 ? -10.101 9.681 -7.147 1.00 35.16 558 LEU A CA 1
ATOM 4534 C C . LEU A 1 558 ? -11.478 9.168 -6.663 1.00 35.16 558 LEU A C 1
ATOM 4536 O O . LEU A 1 558 ? -12.080 9.711 -5.745 1.00 35.16 558 LEU A O 1
ATOM 4540 N N . GLU A 1 559 ? -11.954 8.082 -7.275 1.00 29.23 559 GLU A N 1
ATOM 4541 C CA . GLU A 1 559 ? -12.988 7.207 -6.696 1.00 29.23 559 GLU A CA 1
ATOM 4542 C C . GLU A 1 559 ? -12.493 5.749 -6.751 1.00 29.23 559 GLU A C 1
ATOM 4544 O O . GLU A 1 559 ? -13.029 4.909 -7.467 1.00 29.23 559 GLU A O 1
ATOM 4549 N N . GLU A 1 560 ? -11.424 5.445 -6.002 1.00 31.89 560 GLU A N 1
ATOM 4550 C CA . GLU A 1 560 ? -11.182 4.067 -5.544 1.00 31.89 560 GLU A CA 1
ATOM 4551 C C . GLU A 1 560 ? -12.057 3.836 -4.300 1.00 31.89 560 GLU A C 1
ATOM 4553 O O . GLU A 1 560 ? -11.609 3.994 -3.165 1.00 31.89 560 GLU A O 1
ATOM 4558 N N . SER A 1 561 ? -13.331 3.496 -4.521 1.00 29.33 561 SER A N 1
ATOM 4559 C CA . SER A 1 561 ? -14.109 2.752 -3.524 1.00 29.33 561 SER A CA 1
ATOM 4560 C C . SER A 1 561 ? -13.470 1.375 -3.286 1.00 29.33 561 SER A C 1
ATOM 4562 O O . SER A 1 561 ? -12.716 0.895 -4.133 1.00 29.33 561 SER A O 1
ATOM 4564 N N . ASP A 1 562 ? -13.785 0.731 -2.157 1.00 32.16 562 ASP A N 1
ATOM 4565 C CA . ASP A 1 562 ? -13.282 -0.608 -1.807 1.00 32.16 562 ASP A CA 1
ATOM 4566 C C . ASP A 1 562 ? -13.468 -1.650 -2.941 1.00 32.16 562 ASP A C 1
ATOM 4568 O O . ASP A 1 562 ? -14.342 -1.488 -3.793 1.00 32.16 562 ASP A O 1
ATOM 4572 N N . ASP A 1 563 ? -12.668 -2.733 -2.929 1.00 38.03 563 ASP A N 1
ATOM 4573 C CA . ASP A 1 563 ? -12.619 -3.838 -3.921 1.00 38.03 563 ASP A CA 1
ATOM 4574 C C . ASP A 1 563 ? -13.954 -4.644 -4.059 1.00 38.03 563 ASP A C 1
ATOM 4576 O O . ASP A 1 563 ? -14.001 -5.863 -3.865 1.00 38.03 563 ASP A O 1
ATOM 4580 N N . GLU A 1 564 ? -15.058 -4.000 -4.452 1.00 30.34 564 GLU A N 1
ATOM 4581 C CA . GLU A 1 564 ? -16.258 -4.650 -4.995 1.00 30.34 564 GLU A CA 1
ATOM 4582 C C . GLU A 1 564 ? -16.233 -4.637 -6.532 1.00 30.34 564 GLU A C 1
ATOM 4584 O O . GLU A 1 564 ? -15.970 -3.628 -7.184 1.00 30.34 564 GLU A O 1
ATOM 4589 N N . ILE A 1 565 ? -16.496 -5.801 -7.133 1.00 37.28 565 ILE A N 1
ATOM 4590 C CA . ILE A 1 565 ? -16.468 -5.987 -8.588 1.00 37.28 565 ILE A CA 1
ATOM 4591 C C . ILE A 1 565 ? -17.819 -5.555 -9.165 1.00 37.28 565 ILE A C 1
ATOM 4593 O O . ILE A 1 565 ? -18.778 -6.328 -9.148 1.00 37.28 565 ILE A O 1
ATOM 4597 N N . SER A 1 566 ? -17.884 -4.345 -9.718 1.00 28.52 566 SER A N 1
ATOM 4598 C CA . SER A 1 566 ? -19.003 -3.909 -10.553 1.00 28.52 566 SER A CA 1
ATOM 4599 C C . SER A 1 566 ? -18.938 -4.560 -11.942 1.00 28.52 566 SER A C 1
ATOM 4601 O O . SER A 1 566 ? -18.239 -4.117 -12.852 1.00 28.52 566 SER A O 1
ATOM 4603 N N . GLU A 1 567 ? -19.709 -5.633 -12.120 1.00 39.00 567 GLU A N 1
ATOM 4604 C CA . GLU A 1 567 ? -20.331 -5.890 -13.424 1.00 39.00 567 GLU A CA 1
ATOM 4605 C C . GLU A 1 567 ? -21.408 -4.811 -13.676 1.00 39.00 567 GLU A C 1
ATOM 4607 O O . GLU A 1 567 ? -21.992 -4.317 -12.712 1.00 39.00 567 GLU A O 1
ATOM 4612 N N . VAL A 1 568 ? -21.695 -4.496 -14.953 1.00 32.44 568 VAL A N 1
ATOM 4613 C CA . VAL A 1 568 ? -22.345 -3.254 -15.464 1.00 32.44 568 VAL A CA 1
ATOM 4614 C C . VAL A 1 568 ? -21.302 -2.126 -15.650 1.00 32.44 568 VAL A C 1
ATOM 4616 O O . VAL A 1 568 ? -20.605 -1.767 -14.716 1.00 32.44 568 VAL A O 1
ATOM 4619 N N . ASP A 1 569 ? -21.087 -1.551 -16.840 1.00 31.00 569 ASP A N 1
ATOM 4620 C CA . ASP A 1 569 ? -22.074 -1.276 -17.893 1.00 31.00 569 ASP A CA 1
ATOM 4621 C C . ASP A 1 569 ? -21.589 -1.531 -19.336 1.00 31.00 569 ASP A C 1
ATOM 4623 O O . ASP A 1 569 ? -20.402 -1.467 -19.653 1.00 31.00 569 ASP A O 1
ATOM 4627 N N . GLY A 1 570 ? -22.539 -1.795 -20.235 1.00 33.53 570 GLY A N 1
ATOM 4628 C CA . GLY A 1 570 ? -22.297 -2.241 -21.607 1.00 33.53 570 GLY A CA 1
ATOM 4629 C C . GLY A 1 570 ? -22.984 -1.397 -22.678 1.00 33.53 570 GLY A C 1
ATOM 4630 O O . GLY A 1 570 ? -23.629 -1.982 -23.547 1.00 33.53 570 GLY A O 1
ATOM 4631 N N . LYS A 1 571 ? -22.883 -0.054 -22.626 1.00 36.12 571 LYS A N 1
ATOM 4632 C CA . LYS A 1 571 ? -23.314 0.870 -23.709 1.00 36.12 571 LYS A CA 1
ATOM 4633 C C . LYS A 1 571 ? -22.862 2.333 -23.499 1.00 36.12 571 LYS A C 1
ATOM 4635 O O . LYS A 1 571 ? -23.638 3.166 -23.046 1.00 36.12 571 LYS A O 1
ATOM 4640 N N . LEU A 1 572 ? -21.627 2.684 -23.883 1.00 28.80 572 LEU A N 1
ATOM 4641 C CA . LEU A 1 572 ? -21.193 4.098 -23.912 1.00 28.80 572 LEU A CA 1
ATOM 4642 C C . LEU A 1 572 ? -20.082 4.409 -24.941 1.00 28.80 572 LEU A C 1
ATOM 4644 O O . LEU A 1 572 ? -19.102 5.071 -24.616 1.00 28.80 572 LEU A O 1
ATOM 4648 N N . PHE A 1 573 ? -20.200 3.916 -26.183 1.00 28.67 573 PHE A N 1
ATOM 4649 C CA . PHE A 1 573 ? -19.142 4.100 -27.199 1.00 28.67 573 PHE A CA 1
ATOM 4650 C C . PHE A 1 573 ? -19.623 4.356 -28.644 1.00 28.67 573 PHE A C 1
ATOM 4652 O O . PHE A 1 573 ? -18.897 4.084 -29.594 1.00 28.67 573 PHE A O 1
ATOM 4659 N N . GLU A 1 574 ? -20.831 4.905 -28.828 1.00 31.78 574 GLU A N 1
ATOM 4660 C CA . GLU A 1 574 ? -21.450 5.086 -30.161 1.00 31.78 574 GLU A CA 1
ATOM 4661 C C . GLU A 1 574 ? -22.046 6.498 -30.389 1.00 31.78 574 GLU A C 1
ATOM 4663 O O . GLU A 1 574 ? -22.985 6.672 -31.157 1.00 31.78 574 GLU A O 1
ATOM 4668 N N . MET A 1 575 ? -21.528 7.533 -29.705 1.00 29.62 575 MET A N 1
ATOM 4669 C CA . MET A 1 575 ? -22.058 8.914 -29.798 1.00 29.62 575 MET A CA 1
ATOM 4670 C C . MET A 1 575 ? -21.013 10.039 -29.964 1.00 29.62 575 MET A C 1
ATOM 4672 O O . MET A 1 575 ? -21.374 11.209 -29.887 1.00 29.62 575 MET A O 1
ATOM 4676 N N . LEU A 1 576 ? -19.738 9.727 -30.234 1.00 27.77 576 LEU A N 1
ATOM 4677 C CA . LEU A 1 576 ? -18.688 10.737 -30.502 1.00 27.77 576 LEU A CA 1
ATOM 4678 C C . LEU A 1 576 ? -18.044 10.603 -31.895 1.00 27.77 576 LEU A C 1
ATOM 4680 O O . LEU A 1 576 ? -16.909 11.013 -32.116 1.00 27.77 576 LEU A O 1
ATOM 4684 N N . SER A 1 577 ? -18.796 10.064 -32.854 1.00 33.09 577 SER A N 1
ATOM 4685 C CA . SER A 1 577 ? -18.429 9.987 -34.273 1.00 33.09 577 SER A CA 1
ATOM 4686 C C . SER A 1 577 ? -19.492 10.624 -35.179 1.00 33.09 577 SER A C 1
ATOM 4688 O O . SER A 1 577 ? -19.912 10.015 -36.157 1.00 33.09 577 SER A O 1
ATOM 4690 N N . ASN A 1 578 ? -19.938 11.844 -34.847 1.00 29.02 578 ASN A N 1
ATOM 4691 C CA . ASN A 1 578 ? -20.644 12.759 -35.760 1.00 29.02 578 ASN A CA 1
ATOM 4692 C C . ASN A 1 578 ? -20.729 14.186 -35.177 1.00 29.02 578 ASN A C 1
ATOM 4694 O O . ASN A 1 578 ? -21.616 14.461 -34.371 1.00 29.02 578 ASN A O 1
ATOM 4698 N N . ASN A 1 579 ? -19.821 15.080 -35.591 1.00 29.50 579 ASN A N 1
ATOM 4699 C CA . ASN A 1 579 ? -20.132 16.398 -36.184 1.00 29.50 579 ASN A CA 1
ATOM 4700 C C . ASN A 1 579 ? -18.886 17.304 -36.253 1.00 29.50 579 ASN A C 1
ATOM 4702 O O . ASN A 1 579 ? -18.310 17.625 -35.219 1.00 29.50 579 ASN A O 1
ATOM 4706 N N . SER A 1 580 ? -18.577 17.735 -37.485 1.00 34.66 580 SER A N 1
ATOM 4707 C CA . SER A 1 580 ? -17.811 18.934 -37.892 1.00 34.66 580 SER A CA 1
ATOM 4708 C C . SER A 1 580 ? -16.536 19.296 -37.116 1.00 34.66 580 SER A C 1
ATOM 4710 O O . SER A 1 580 ? -16.606 20.209 -36.266 1.00 34.66 580 SER A O 1
#

pLDDT: mean 71.77, std 26.25, range [22.86, 97.19]

Organism: NCBI:txid1117311

Nearest PDB structures (foldseek):
  6vil-assembly3_C  TM=6.003E-01  e=1.250E-03  Mus musculus
  4ft4-assembly2_A  TM=6.491E-01  e=3.820E-03  Zea mays
  8ds8-assembly1_A  TM=6.959E-01  e=1.632E-02  Homo sapiens
  6oxb-assembly6_F  TM=5.237E-01  e=1.104E-02  Homo sapiens
  5dac-assembly1_B  TM=3.756E-01  e=1.347E+00  Thermochaetoides thermophila DSM 1495

Secondary structure (DSSP, 8-state):
----B-SEEEETTEEEE------GGGS-S--S-PPP-TTSEEEEEEEPPTTSHHHHHHHHHHHHHHHHHHHHH-TT---S--SBSSPSTT-EEEEEEEEETT-GGG-EEEEEEE-STT--B-SHHHHHHHHHHHHB-S-S---STTTSTT-------------------------------------------------PPPS----S--TT-EEEEEGGGTS-HHHHHHHHHHT----EEEEEEEEEEE----SSS---TTSTT-EEEEEEETTS-S-EEEEGGGEEEHHHHTT-HHHHHHHHHHHHHHHH--S-HHHHHHHHHHHHHHHHHHHHHTEEEEEEEEE--PPTTHHHH---HHHHHHHHHHTTSEEEEEEEETTEEEETT-EEEE--TT--SSEEEEEEEEEEEE-TTS-EEEEEEEEEEEE-TTS-EEEEE-S-TT--EEEEGGGEEEE--TT-TT--PPP---EE--HHHHHHHHT--GGGTSSS--TT--------------------------------------------------------------S---------SSSSS---